Protein AF-A0A855N5S7-F1 (afdb_monomer_lite)

pLDDT: mean 77.65, std 21.46, range [23.2, 97.94]

Radius of gyration: 33.08 Å; chains: 1; bounding box: 113×59×104 Å

Structure (mmCIF, N/CA/C/O backbone):
data_AF-A0A855N5S7-F1
#
_entry.id   AF-A0A855N5S7-F1
#
loop_
_atom_site.group_PDB
_atom_site.id
_atom_site.type_symbol
_atom_site.label_atom_id
_atom_site.label_alt_id
_atom_site.label_comp_id
_atom_site.label_asym_id
_atom_site.label_entity_id
_atom_site.label_seq_id
_atom_site.pdbx_PDB_ins_code
_atom_site.Cartn_x
_atom_site.Cartn_y
_atom_site.Cartn_z
_atom_site.occupancy
_atom_site.B_iso_or_equiv
_atom_site.auth_seq_id
_atom_site.auth_comp_id
_atom_site.auth_asym_id
_atom_site.auth_atom_id
_atom_site.pdbx_PDB_model_num
ATOM 1 N N . MET A 1 1 ? 77.201 -14.408 -3.145 1.00 32.94 1 MET A N 1
ATOM 2 C CA . MET A 1 1 ? 78.222 -13.360 -2.961 1.00 32.94 1 MET A CA 1
ATOM 3 C C . MET A 1 1 ? 77.661 -12.102 -3.594 1.00 32.94 1 MET A C 1
ATOM 5 O O . MET A 1 1 ? 77.058 -12.194 -4.654 1.00 32.94 1 MET A O 1
ATOM 9 N N . ASP A 1 2 ? 77.734 -11.022 -2.831 1.00 33.88 2 ASP A N 1
ATOM 10 C CA . ASP A 1 2 ? 77.151 -9.696 -3.035 1.00 33.88 2 ASP A CA 1
ATOM 11 C C . ASP A 1 2 ? 77.887 -8.885 -4.127 1.00 33.88 2 ASP A C 1
ATOM 13 O O . ASP A 1 2 ? 78.928 -9.324 -4.616 1.00 33.88 2 ASP A O 1
ATOM 17 N N . ILE A 1 3 ? 77.392 -7.658 -4.350 1.00 23.20 3 ILE A N 1
ATOM 18 C CA . ILE A 1 3 ? 78.028 -6.459 -4.938 1.00 23.20 3 ILE A CA 1
ATOM 19 C C . ILE A 1 3 ? 77.593 -6.210 -6.395 1.00 23.20 3 ILE A C 1
ATOM 21 O O . ILE A 1 3 ? 78.054 -6.842 -7.334 1.00 23.20 3 ILE A O 1
ATOM 25 N N . LYS A 1 4 ? 76.549 -5.394 -6.601 1.00 27.53 4 LYS A N 1
ATOM 26 C CA . LYS A 1 4 ? 76.603 -3.923 -6.776 1.00 27.53 4 LYS A CA 1
ATOM 27 C C . LYS A 1 4 ? 77.417 -3.470 -7.991 1.00 27.53 4 LYS A C 1
ATOM 29 O O . LYS A 1 4 ? 78.634 -3.598 -8.008 1.00 27.53 4 LYS A O 1
ATOM 34 N N . SER A 1 5 ? 76.723 -2.694 -8.830 1.00 30.06 5 SER A N 1
ATOM 35 C CA . SER A 1 5 ? 77.251 -1.654 -9.728 1.00 30.06 5 SER A CA 1
ATOM 36 C C . SER A 1 5 ? 78.042 -2.187 -10.938 1.00 30.06 5 SER A C 1
ATOM 38 O O . SER A 1 5 ? 78.940 -2.994 -10.794 1.00 30.06 5 SER A O 1
ATOM 40 N N . PHE A 1 6 ? 77.743 -1.829 -12.182 1.00 26.83 6 PHE A N 1
ATOM 41 C CA . PHE A 1 6 ? 77.463 -0.492 -12.687 1.00 26.83 6 PHE A CA 1
ATOM 42 C C . PHE A 1 6 ? 76.575 -0.543 -13.939 1.00 26.83 6 PHE A C 1
ATOM 44 O O . PHE A 1 6 ? 76.569 -1.515 -14.688 1.00 26.83 6 PHE A O 1
ATOM 51 N N . GLN A 1 7 ? 75.856 0.556 -14.146 1.00 37.41 7 GLN A N 1
ATOM 52 C CA . GLN A 1 7 ? 75.089 0.917 -15.335 1.00 37.41 7 GLN A CA 1
ATOM 53 C C . GLN A 1 7 ? 75.865 0.681 -16.642 1.00 37.41 7 GLN A C 1
ATOM 55 O O . GLN A 1 7 ? 77.046 1.009 -16.712 1.00 37.41 7 GLN A O 1
ATOM 60 N N . THR A 1 8 ? 75.181 0.280 -17.719 1.00 32.44 8 THR A N 1
ATOM 61 C CA . THR A 1 8 ? 74.860 1.196 -18.837 1.00 32.44 8 THR A CA 1
ATOM 62 C C . THR A 1 8 ? 74.047 0.524 -19.953 1.00 32.44 8 THR A C 1
ATOM 64 O O . THR A 1 8 ? 74.288 -0.615 -20.329 1.00 32.44 8 THR A O 1
ATOM 67 N N . ASN A 1 9 ? 73.135 1.338 -20.493 1.00 29.05 9 ASN A N 1
ATOM 68 C CA . ASN A 1 9 ? 72.496 1.309 -21.811 1.00 29.05 9 ASN A CA 1
ATOM 69 C C . ASN A 1 9 ? 71.314 0.359 -22.056 1.00 29.05 9 ASN A C 1
ATOM 71 O O . ASN A 1 9 ? 71.452 -0.825 -22.343 1.00 29.05 9 ASN A O 1
ATOM 75 N N . LEU A 1 10 ? 70.131 0.990 -22.042 1.00 43.28 10 LEU A N 1
ATOM 76 C CA . LEU A 1 10 ? 69.011 0.635 -22.904 1.00 43.28 10 LEU A CA 1
ATOM 77 C C . LEU A 1 10 ? 69.513 0.412 -24.335 1.00 43.28 10 LEU A C 1
ATOM 79 O O . LEU A 1 10 ? 70.101 1.320 -24.922 1.00 43.28 10 LEU A O 1
ATOM 83 N N . ASP A 1 11 ? 69.153 -0.728 -24.913 1.00 31.52 11 ASP A N 1
ATOM 84 C CA . ASP A 1 11 ? 68.923 -0.817 -26.348 1.00 31.52 11 ASP A CA 1
ATOM 85 C C . ASP A 1 11 ? 67.510 -1.372 -26.571 1.00 31.52 11 ASP A C 1
ATOM 87 O O . ASP A 1 11 ? 67.229 -2.562 -26.429 1.00 31.52 11 ASP A O 1
ATOM 91 N N . LEU A 1 12 ? 66.589 -0.444 -26.831 1.00 39.22 12 LEU A N 1
ATOM 92 C CA . LEU A 1 12 ? 65.155 -0.650 -27.056 1.00 39.22 12 LEU A CA 1
ATOM 93 C C . LEU A 1 12 ? 64.850 -1.241 -28.448 1.00 39.22 12 LEU A C 1
ATOM 95 O O . LEU A 1 12 ? 63.751 -1.066 -28.964 1.00 39.22 12 LEU A O 1
ATOM 99 N N . THR A 1 13 ? 65.791 -1.941 -29.085 1.00 34.94 13 THR A N 1
ATOM 100 C CA . THR A 1 13 ? 65.665 -2.331 -30.501 1.00 34.94 13 THR A CA 1
ATOM 101 C C . THR A 1 13 ? 65.380 -3.810 -30.767 1.00 34.94 13 THR A C 1
ATOM 103 O O . THR A 1 13 ? 65.236 -4.174 -31.930 1.00 34.94 13 THR A O 1
ATOM 106 N N . ASN A 1 14 ? 65.212 -4.675 -29.755 1.00 37.22 14 ASN A N 1
ATOM 107 C CA . ASN A 1 14 ? 65.063 -6.125 -29.996 1.00 37.22 14 ASN A CA 1
ATOM 108 C C . ASN A 1 14 ? 63.940 -6.856 -29.235 1.00 37.22 14 ASN A C 1
ATOM 110 O O . ASN A 1 14 ? 64.080 -8.034 -28.910 1.00 37.22 14 ASN A O 1
ATOM 114 N N . PHE A 1 15 ? 62.778 -6.229 -29.033 1.00 29.80 15 PHE A N 1
ATOM 115 C CA . PHE A 1 15 ? 61.555 -6.983 -28.709 1.00 29.80 15 PHE A CA 1
ATOM 116 C C . PHE A 1 15 ? 60.746 -7.248 -29.990 1.00 29.80 15 PHE A C 1
ATOM 118 O O . PHE A 1 15 ? 59.988 -6.397 -30.451 1.00 29.80 15 PHE A O 1
ATOM 125 N N . LYS A 1 16 ? 60.956 -8.421 -30.608 1.00 37.00 16 LYS A N 1
ATOM 126 C CA . LYS A 1 16 ? 60.213 -8.862 -31.801 1.00 37.00 16 LYS A CA 1
ATOM 127 C C . LYS A 1 16 ? 58.861 -9.487 -31.440 1.00 37.00 16 LYS A C 1
ATOM 129 O O . LYS A 1 16 ? 58.722 -10.238 -30.479 1.00 37.00 16 LYS A O 1
ATOM 134 N N . PHE A 1 17 ? 57.883 -9.122 -32.261 1.00 36.22 17 PHE A N 1
ATOM 135 C CA . PHE A 1 17 ? 56.428 -9.174 -32.109 1.00 36.22 17 PHE A CA 1
ATOM 136 C C . PHE A 1 17 ? 55.794 -10.487 -32.637 1.00 36.22 17 PHE A C 1
ATOM 138 O O . PHE A 1 17 ? 54.733 -10.471 -33.255 1.00 36.22 17 PHE A O 1
ATOM 145 N N . ASP A 1 18 ? 56.403 -11.651 -32.408 1.00 43.62 18 ASP A N 1
ATOM 146 C CA . ASP A 1 18 ? 56.042 -12.878 -33.152 1.00 43.62 18 ASP A CA 1
ATOM 147 C C . ASP A 1 18 ? 54.822 -13.664 -32.616 1.00 43.62 18 ASP A C 1
ATOM 149 O O . ASP A 1 18 ? 54.664 -14.844 -32.912 1.00 43.62 18 ASP A O 1
ATOM 153 N N . LYS A 1 19 ? 53.896 -13.029 -31.880 1.00 37.56 19 LYS A N 1
ATOM 154 C CA . LYS A 1 19 ? 52.611 -13.658 -31.487 1.00 37.56 19 LYS A CA 1
ATOM 155 C C . LYS A 1 19 ? 51.357 -12.998 -32.078 1.00 37.56 19 LYS A C 1
ATOM 157 O O . LYS A 1 19 ? 50.247 -13.386 -31.732 1.00 37.56 19 LYS A O 1
ATOM 162 N N . TYR A 1 20 ? 51.531 -12.049 -33.002 1.00 38.00 20 TYR A N 1
ATOM 163 C CA . TYR A 1 20 ? 50.443 -11.425 -33.775 1.00 38.00 20 TYR A CA 1
ATOM 164 C C . TYR A 1 20 ? 50.352 -11.918 -35.231 1.00 38.00 20 TYR A C 1
ATOM 166 O O . TYR A 1 20 ? 49.408 -11.568 -35.936 1.00 38.00 20 TYR A O 1
ATOM 174 N N . ALA A 1 21 ? 51.279 -12.765 -35.689 1.00 38.16 21 ALA A N 1
ATOM 175 C CA . ALA A 1 21 ? 51.310 -13.235 -37.076 1.00 38.16 21 ALA A CA 1
ATOM 176 C C . ALA A 1 21 ? 50.172 -14.220 -37.428 1.00 38.16 21 ALA A C 1
ATOM 178 O O . ALA A 1 21 ? 49.693 -14.210 -38.562 1.00 38.16 21 ALA A O 1
ATOM 179 N N . ASP A 1 22 ? 49.676 -15.007 -36.467 1.00 39.81 22 ASP A N 1
ATOM 180 C CA . ASP A 1 22 ? 48.586 -15.967 -36.721 1.00 39.81 22 ASP A CA 1
ATOM 181 C C . ASP A 1 22 ? 47.193 -15.310 -36.720 1.00 39.81 22 ASP A C 1
ATOM 183 O O . ASP A 1 22 ? 46.324 -15.699 -37.500 1.00 39.81 22 ASP A O 1
ATOM 187 N N . ILE A 1 23 ? 47.001 -14.239 -35.941 1.00 40.28 23 ILE A N 1
ATOM 188 C CA . ILE A 1 23 ? 45.760 -13.439 -35.943 1.00 40.28 23 ILE A CA 1
ATOM 189 C C . ILE A 1 23 ? 45.674 -12.584 -37.217 1.00 40.28 23 ILE A C 1
ATOM 191 O O . ILE A 1 23 ? 44.597 -12.422 -37.789 1.00 40.28 23 ILE A O 1
ATOM 195 N N . VAL A 1 24 ? 46.810 -12.090 -37.719 1.00 38.59 24 VAL A N 1
ATOM 196 C CA . VAL A 1 24 ? 46.872 -11.371 -39.002 1.00 38.59 24 VAL A CA 1
ATOM 197 C C . VAL A 1 24 ? 46.604 -12.309 -40.182 1.00 38.59 24 VAL A C 1
ATOM 199 O O . VAL A 1 24 ? 45.903 -11.898 -41.098 1.00 38.59 24 VAL A O 1
ATOM 202 N N . LYS A 1 25 ? 47.038 -13.578 -40.144 1.00 41.59 25 LYS A N 1
ATOM 203 C CA . LYS A 1 25 ? 46.706 -14.567 -41.189 1.00 41.59 25 LYS A CA 1
ATOM 204 C C . LYS A 1 25 ? 45.230 -14.980 -41.204 1.00 41.59 25 LYS A C 1
ATOM 206 O O . LYS A 1 25 ? 44.658 -15.088 -42.285 1.00 41.59 25 LYS A O 1
ATOM 211 N N . GLN A 1 26 ? 44.590 -15.156 -40.043 1.00 40.34 26 GLN A N 1
ATOM 212 C CA . GLN A 1 26 ? 43.141 -15.412 -39.981 1.00 40.34 26 GLN A CA 1
ATOM 213 C C . GLN A 1 26 ? 42.321 -14.188 -40.419 1.00 40.34 26 GLN A C 1
ATOM 215 O O . GLN A 1 26 ? 41.349 -14.332 -41.161 1.00 40.34 26 GLN A O 1
ATOM 220 N N . ASN A 1 27 ? 42.753 -12.974 -40.062 1.00 39.06 27 ASN A N 1
ATOM 221 C CA . ASN A 1 27 ? 42.125 -11.741 -40.541 1.00 39.06 27 ASN A CA 1
ATOM 222 C C . ASN A 1 27 ? 42.410 -11.454 -42.026 1.00 39.06 27 ASN A C 1
ATOM 224 O O . ASN A 1 27 ? 41.558 -10.864 -42.687 1.00 39.06 27 ASN A O 1
ATOM 228 N N . GLU A 1 28 ? 43.544 -11.896 -42.581 1.00 38.78 28 GLU A N 1
ATOM 229 C CA . GLU A 1 28 ? 43.826 -11.851 -44.022 1.00 38.78 28 GLU A CA 1
ATOM 230 C C . GLU A 1 28 ? 42.978 -12.851 -44.813 1.00 38.78 28 GLU A C 1
ATOM 232 O O . GLU A 1 28 ? 42.551 -12.509 -45.910 1.00 38.78 28 GLU A O 1
ATOM 237 N N . GLU A 1 29 ? 42.684 -14.049 -44.297 1.00 41.19 29 GLU A N 1
ATOM 238 C CA . GLU A 1 29 ? 41.771 -14.986 -44.974 1.00 41.19 29 GLU A CA 1
ATOM 239 C C . GLU A 1 29 ? 40.305 -14.536 -44.896 1.00 41.19 29 GLU A C 1
ATOM 241 O O . GLU A 1 29 ? 39.572 -14.654 -45.881 1.00 41.19 29 GLU A O 1
ATOM 246 N N . ILE A 1 30 ? 39.882 -13.940 -43.774 1.00 41.53 30 ILE A N 1
ATOM 247 C CA . ILE A 1 30 ? 38.551 -13.328 -43.634 1.00 41.53 30 ILE A CA 1
ATOM 248 C C . ILE A 1 30 ? 38.442 -12.063 -44.503 1.00 41.53 30 ILE A C 1
ATOM 250 O O . ILE A 1 30 ? 37.420 -11.852 -45.157 1.00 41.53 30 ILE A O 1
ATOM 254 N N . SER A 1 31 ? 39.505 -11.257 -44.598 1.00 36.69 31 SER A N 1
ATOM 255 C CA . SER A 1 31 ? 39.548 -10.076 -45.475 1.00 36.69 31 SER A CA 1
ATOM 256 C C . SER A 1 31 ? 39.685 -10.434 -46.956 1.00 36.69 31 SER A C 1
ATOM 258 O O . SER A 1 31 ? 39.118 -9.731 -47.784 1.00 36.69 31 SER A O 1
ATOM 260 N N . LYS A 1 32 ? 40.354 -11.539 -47.317 1.00 38.09 32 LYS A N 1
ATOM 261 C CA . LYS A 1 32 ? 40.387 -12.062 -48.697 1.00 38.09 32 LYS A CA 1
ATOM 262 C C . LYS A 1 32 ? 39.048 -12.667 -49.111 1.00 38.09 32 LYS A C 1
ATOM 264 O O . LYS A 1 32 ? 38.610 -12.398 -50.219 1.00 38.09 32 LYS A O 1
ATOM 269 N N . LYS A 1 33 ? 38.331 -13.359 -48.214 1.00 41.31 33 LYS A N 1
ATOM 270 C CA . LYS A 1 33 ? 36.936 -13.768 -48.474 1.00 41.31 33 LYS A CA 1
ATOM 271 C C . LYS A 1 33 ? 35.992 -12.571 -48.612 1.00 41.31 33 LYS A C 1
ATOM 273 O O . LYS A 1 33 ? 35.115 -12.606 -49.464 1.00 41.31 33 LYS A O 1
ATOM 278 N N . ARG A 1 34 ? 36.197 -11.493 -47.844 1.00 37.41 34 ARG A N 1
ATOM 279 C CA . ARG A 1 34 ? 35.469 -10.225 -48.035 1.00 37.41 34 ARG A CA 1
ATOM 280 C C . ARG A 1 34 ? 35.844 -9.547 -49.362 1.00 37.41 34 ARG A C 1
ATOM 282 O O . ARG A 1 34 ? 34.958 -9.098 -50.071 1.00 37.41 34 ARG A O 1
ATOM 289 N N . ALA A 1 35 ? 37.113 -9.533 -49.762 1.00 35.06 35 ALA A N 1
ATOM 290 C CA . ALA A 1 35 ? 37.552 -8.918 -51.020 1.00 35.06 35 ALA A CA 1
ATOM 291 C C . ALA A 1 35 ? 37.184 -9.726 -52.287 1.00 35.06 35 ALA A C 1
ATOM 293 O O . ALA A 1 35 ? 36.984 -9.131 -53.342 1.00 35.06 35 ALA A O 1
ATOM 294 N N . ASP A 1 36 ? 37.042 -11.052 -52.200 1.00 38.06 36 ASP A N 1
ATOM 295 C CA . ASP A 1 36 ? 36.556 -11.882 -53.315 1.00 38.06 36 ASP A CA 1
ATOM 296 C C . ASP A 1 36 ? 35.029 -11.791 -53.500 1.00 38.06 36 ASP A C 1
ATOM 298 O O . ASP A 1 36 ? 34.538 -11.972 -54.617 1.00 38.06 36 ASP A O 1
ATOM 302 N N . ILE A 1 37 ? 34.284 -11.457 -52.437 1.00 40.50 37 ILE A N 1
ATOM 303 C CA . ILE A 1 37 ? 32.849 -11.120 -52.500 1.00 40.50 37 ILE A CA 1
ATOM 304 C C . ILE A 1 37 ? 32.655 -9.690 -53.035 1.00 40.50 37 ILE A C 1
ATOM 306 O O . ILE A 1 37 ? 31.757 -9.449 -53.840 1.00 40.50 37 ILE A O 1
ATOM 310 N N . TYR A 1 38 ? 33.542 -8.758 -52.674 1.00 38.56 38 TYR A N 1
ATOM 311 C CA . TYR A 1 38 ? 33.494 -7.358 -53.097 1.00 38.56 38 TYR A CA 1
ATOM 312 C C . TYR A 1 38 ? 34.602 -7.019 -54.096 1.00 38.56 38 TYR A C 1
ATOM 314 O O . TYR A 1 38 ? 35.597 -6.369 -53.765 1.00 38.56 38 TYR A O 1
ATOM 322 N N . LYS A 1 39 ? 34.409 -7.407 -55.362 1.00 34.88 39 LYS A N 1
ATOM 323 C CA . LYS A 1 39 ? 35.237 -6.872 -56.448 1.00 34.88 39 LYS A CA 1
ATOM 324 C C . LYS A 1 39 ? 34.969 -5.381 -56.618 1.00 34.88 39 LYS A C 1
ATOM 326 O O . LYS A 1 39 ? 33.850 -4.942 -56.865 1.00 34.88 39 LYS A O 1
ATOM 331 N N . THR A 1 40 ? 36.051 -4.621 -56.520 1.00 33.28 40 THR A N 1
ATOM 332 C CA . THR A 1 40 ? 36.177 -3.216 -56.885 1.00 33.28 40 THR A CA 1
ATOM 333 C C . THR A 1 40 ? 35.774 -2.991 -58.343 1.00 33.28 40 THR A C 1
ATOM 335 O O . THR A 1 40 ? 36.621 -3.043 -59.231 1.00 33.28 40 THR A O 1
ATOM 338 N N . ASP A 1 41 ? 34.500 -2.705 -58.590 1.00 29.66 41 ASP A N 1
ATOM 339 C CA . ASP A 1 41 ? 34.077 -1.965 -59.774 1.00 29.66 41 ASP A CA 1
ATOM 340 C C . ASP A 1 41 ? 32.877 -1.074 -59.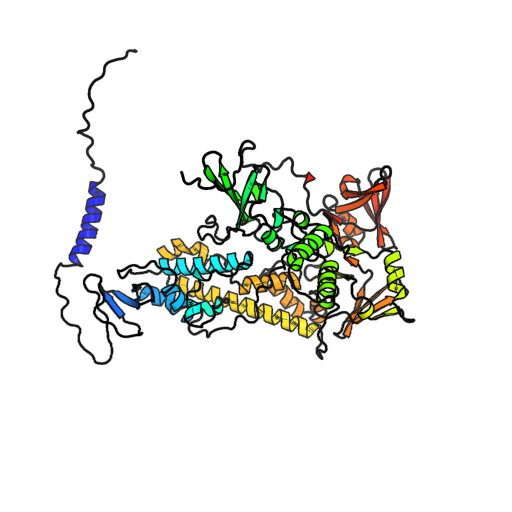432 1.00 29.66 41 ASP A C 1
ATOM 342 O O . ASP A 1 41 ? 31.778 -1.525 -59.110 1.00 29.66 41 ASP A O 1
ATOM 346 N N . ARG A 1 42 ? 33.125 0.238 -59.439 1.00 37.34 42 ARG A N 1
ATOM 347 C CA . ARG A 1 42 ? 32.119 1.281 -59.234 1.00 37.34 42 ARG A CA 1
ATOM 348 C C . ARG A 1 42 ? 31.352 1.458 -60.538 1.00 37.34 42 ARG A C 1
ATOM 350 O O . ARG A 1 42 ? 31.630 2.394 -61.273 1.00 37.34 42 ARG A O 1
ATOM 357 N N . ASN A 1 43 ? 30.389 0.582 -60.804 1.00 26.89 43 ASN A N 1
ATOM 358 C CA . ASN A 1 43 ? 29.391 0.762 -61.857 1.00 26.89 43 ASN A CA 1
ATOM 359 C C . ASN A 1 43 ? 28.109 -0.008 -61.502 1.00 26.89 43 ASN A C 1
ATOM 361 O O . ASN A 1 43 ? 27.900 -1.129 -61.947 1.00 26.89 43 ASN A O 1
ATOM 365 N N . PHE A 1 44 ? 27.213 0.620 -60.734 1.00 30.66 44 PHE A N 1
ATOM 366 C CA . PHE A 1 44 ? 25.814 0.190 -60.656 1.00 30.66 44 PHE A CA 1
ATOM 367 C C . PHE A 1 44 ? 25.175 0.423 -62.028 1.00 30.66 44 PHE A C 1
ATOM 369 O O . PHE A 1 44 ? 25.006 1.572 -62.435 1.00 30.66 44 PHE A O 1
ATOM 376 N N . HIS A 1 45 ? 24.881 -0.646 -62.765 1.00 29.80 45 HIS A N 1
ATOM 377 C CA . HIS A 1 45 ? 24.175 -0.574 -64.041 1.00 29.80 45 HIS A CA 1
ATOM 378 C C . HIS A 1 45 ? 22.899 -1.420 -63.977 1.00 29.80 45 HIS A C 1
ATOM 380 O O . HIS A 1 45 ? 22.959 -2.638 -63.864 1.00 29.80 45 HIS A O 1
ATOM 386 N N . ILE A 1 46 ? 21.779 -0.710 -64.151 1.00 29.56 46 ILE A N 1
ATOM 387 C CA . ILE A 1 46 ? 20.437 -1.167 -64.540 1.00 29.56 46 ILE A CA 1
ATOM 388 C C . ILE A 1 46 ? 19.542 -1.680 -63.398 1.00 29.56 46 ILE A C 1
ATOM 390 O O . ILE A 1 46 ? 19.550 -2.843 -63.011 1.00 29.56 46 ILE A O 1
ATOM 394 N N . ILE A 1 47 ? 18.685 -0.757 -62.954 1.00 30.33 47 ILE A N 1
ATOM 395 C CA . ILE A 1 47 ? 17.346 -1.002 -62.411 1.00 30.33 47 ILE A CA 1
ATOM 396 C C . ILE A 1 47 ? 16.476 -1.409 -63.609 1.00 30.33 47 ILE A C 1
ATOM 398 O O . ILE A 1 47 ? 16.384 -0.643 -64.569 1.00 30.33 47 ILE A O 1
ATOM 402 N N . SER A 1 48 ? 15.869 -2.599 -63.603 1.00 28.81 48 SER A N 1
ATOM 403 C CA . SER A 1 48 ? 14.801 -2.891 -64.564 1.00 28.81 48 SER A CA 1
ATOM 404 C C . SER A 1 48 ? 13.525 -2.215 -64.079 1.00 28.81 48 SER A C 1
ATOM 406 O O . SER A 1 48 ? 12.999 -2.576 -63.026 1.00 28.81 48 SER A O 1
ATOM 408 N N . GLU A 1 49 ? 13.040 -1.237 -64.838 1.00 31.28 49 GLU A N 1
ATOM 409 C CA . GLU A 1 49 ? 11.715 -0.657 -64.651 1.00 31.28 49 GLU A CA 1
ATOM 410 C C . GLU A 1 49 ? 10.658 -1.754 -64.819 1.00 31.28 49 GLU A C 1
ATOM 412 O O . GLU A 1 49 ? 10.532 -2.365 -65.880 1.00 31.28 49 GLU A O 1
ATOM 417 N N . ASN A 1 50 ? 9.887 -2.000 -63.766 1.00 28.58 50 ASN A N 1
ATOM 418 C CA . ASN A 1 50 ? 8.550 -2.551 -63.898 1.00 28.58 50 ASN A CA 1
ATOM 419 C C . ASN A 1 50 ? 7.622 -1.565 -63.186 1.00 28.58 50 ASN A C 1
ATOM 421 O O . ASN A 1 50 ? 7.923 -1.143 -62.069 1.00 28.58 50 ASN A O 1
ATOM 425 N N . GLU A 1 51 ? 6.553 -1.138 -63.855 1.00 32.50 51 GLU A N 1
ATOM 426 C CA . GLU A 1 51 ? 5.757 0.071 -63.561 1.00 32.50 51 GLU A CA 1
ATOM 427 C C . GLU A 1 51 ? 4.987 0.067 -62.216 1.00 32.50 51 GLU A C 1
ATOM 429 O O . GLU A 1 51 ? 4.035 0.827 -62.037 1.00 32.50 51 GLU A O 1
ATOM 434 N N . SER A 1 52 ? 5.370 -0.755 -61.236 1.00 32.19 52 SER A N 1
ATOM 435 C CA . SER A 1 52 ? 4.647 -0.894 -59.967 1.00 32.19 52 SER A CA 1
ATOM 436 C C . SER A 1 52 ? 5.493 -0.943 -58.691 1.00 32.19 52 SER A C 1
ATOM 438 O O . SER A 1 52 ? 4.904 -0.938 -57.612 1.00 32.19 52 SER A O 1
ATOM 440 N N . GLU A 1 53 ? 6.828 -0.928 -58.751 1.00 33.81 53 GLU A N 1
ATOM 441 C CA . GLU A 1 53 ? 7.673 -0.985 -57.544 1.00 33.81 53 GLU A CA 1
ATOM 442 C C . GLU A 1 53 ? 8.855 -0.009 -57.648 1.00 33.81 53 GLU A C 1
ATOM 444 O O . GLU A 1 53 ? 9.818 -0.238 -58.374 1.00 33.81 53 GLU A O 1
ATOM 449 N N . ASN A 1 54 ? 8.777 1.113 -56.931 1.00 31.77 54 ASN A N 1
ATOM 450 C CA . ASN A 1 54 ? 9.892 2.052 -56.806 1.00 31.77 54 ASN A CA 1
ATOM 451 C C . ASN A 1 54 ? 10.866 1.518 -55.740 1.00 31.77 54 ASN A C 1
ATOM 453 O O . ASN A 1 54 ? 10.425 1.217 -54.636 1.00 31.77 54 ASN A O 1
ATOM 457 N N . TYR A 1 55 ? 12.165 1.437 -56.044 1.00 33.00 55 TYR A N 1
ATOM 458 C CA . TYR A 1 55 ? 13.250 1.052 -55.124 1.00 33.00 55 TYR A CA 1
ATOM 459 C C . TYR A 1 55 ? 14.210 2.244 -54.931 1.00 33.00 55 TYR A C 1
ATOM 461 O O . TYR A 1 55 ? 14.500 2.953 -55.897 1.00 33.00 55 TYR A O 1
ATOM 469 N N . ILE A 1 56 ? 14.721 2.465 -53.711 1.00 37.06 56 ILE A N 1
ATOM 470 C CA . ILE A 1 56 ? 15.758 3.478 -53.414 1.00 37.06 56 ILE A CA 1
ATOM 471 C C . ILE A 1 56 ? 17.137 2.809 -53.500 1.00 37.06 56 ILE A C 1
ATOM 473 O O . ILE A 1 56 ? 17.353 1.749 -52.923 1.00 37.06 56 ILE A O 1
ATOM 477 N N . GLY A 1 57 ? 18.089 3.430 -54.200 1.00 37.59 57 GLY A N 1
ATOM 478 C CA . GLY A 1 57 ? 19.501 3.038 -54.177 1.00 37.59 57 GLY A CA 1
ATOM 479 C C . GLY A 1 57 ? 20.334 4.005 -53.332 1.00 37.59 57 GLY A C 1
ATOM 480 O O . GLY A 1 57 ? 20.160 5.221 -53.437 1.00 37.59 57 GLY A O 1
ATOM 481 N N . ILE A 1 58 ? 21.260 3.480 -52.523 1.00 36.97 58 ILE A N 1
ATOM 482 C CA . ILE A 1 58 ? 22.253 4.280 -51.788 1.00 36.97 58 ILE A CA 1
ATOM 483 C C . ILE A 1 58 ? 23.544 4.318 -52.608 1.00 36.97 58 ILE A C 1
ATOM 485 O O . ILE A 1 58 ? 24.117 3.278 -52.933 1.00 36.97 58 ILE A O 1
ATOM 489 N N . LYS A 1 59 ? 24.034 5.519 -52.930 1.00 35.81 59 LYS A N 1
ATOM 490 C CA . LYS A 1 59 ? 25.318 5.715 -53.619 1.00 35.81 59 LYS A CA 1
ATOM 491 C C . LYS A 1 59 ? 26.184 6.642 -52.783 1.00 35.81 59 LYS A C 1
ATOM 493 O O . LYS A 1 59 ? 25.790 7.765 -52.509 1.00 35.81 59 LYS A O 1
ATOM 498 N N . ASN A 1 60 ? 27.385 6.198 -52.412 1.00 35.56 60 ASN A N 1
ATOM 499 C CA . ASN A 1 60 ? 28.332 6.987 -51.608 1.00 35.56 60 ASN A CA 1
ATOM 500 C C . ASN A 1 60 ? 27.739 7.514 -50.283 1.00 35.56 60 ASN A C 1
ATOM 502 O O . ASN A 1 60 ? 28.025 8.642 -49.896 1.00 35.56 60 ASN A O 1
ATOM 506 N N . ASN A 1 61 ? 26.924 6.710 -49.595 1.00 38.03 61 ASN A N 1
ATOM 507 C CA . ASN A 1 61 ? 26.170 7.106 -48.398 1.00 38.03 61 ASN A CA 1
ATOM 508 C C . ASN A 1 61 ? 25.124 8.221 -48.597 1.00 38.03 61 ASN A C 1
ATOM 510 O O . ASN A 1 61 ? 24.587 8.696 -47.602 1.00 38.03 61 ASN A O 1
ATOM 514 N N . GLU A 1 62 ? 24.769 8.588 -49.832 1.00 33.06 62 GLU A N 1
ATOM 515 C CA . GLU A 1 62 ? 23.663 9.512 -50.107 1.00 33.06 62 GLU A CA 1
ATOM 516 C C . GLU A 1 62 ? 22.487 8.790 -50.805 1.00 33.06 62 GLU A C 1
ATOM 518 O O . GLU A 1 62 ? 22.717 7.998 -51.733 1.00 33.06 62 GLU A O 1
ATOM 523 N N . PRO A 1 63 ? 21.224 9.020 -50.381 1.00 39.22 63 PRO A N 1
ATOM 524 C CA . PRO A 1 63 ? 20.046 8.450 -51.035 1.00 39.22 63 PRO A CA 1
ATOM 525 C C . PRO A 1 63 ? 19.805 9.088 -52.406 1.00 39.22 63 PRO A C 1
ATOM 527 O O . PRO A 1 63 ? 19.750 10.314 -52.531 1.00 39.22 63 PRO A O 1
ATOM 530 N N . ILE A 1 64 ? 19.586 8.276 -53.442 1.00 39.62 64 ILE A N 1
ATOM 531 C CA . ILE A 1 64 ? 19.202 8.793 -54.759 1.00 39.62 64 ILE A CA 1
ATOM 532 C C . ILE A 1 64 ? 17.673 8.748 -54.897 1.00 39.62 64 ILE A C 1
ATOM 534 O O . ILE A 1 64 ? 17.081 7.725 -55.224 1.00 39.62 64 ILE A O 1
ATOM 538 N N . THR A 1 65 ? 17.080 9.928 -54.705 1.00 34.03 65 THR A N 1
ATOM 539 C CA . THR A 1 65 ? 15.694 10.374 -54.966 1.00 34.03 65 THR A CA 1
ATOM 540 C C . THR A 1 65 ? 14.564 9.936 -54.030 1.00 34.03 65 THR A C 1
ATOM 542 O O . THR A 1 65 ? 14.390 8.775 -53.681 1.00 34.03 65 THR A O 1
ATOM 545 N N . SER A 1 66 ? 13.764 10.948 -53.672 1.00 40.03 66 SER A N 1
ATOM 546 C CA . SER A 1 66 ? 12.699 10.954 -52.677 1.00 40.03 66 SER A CA 1
ATOM 547 C C . SER A 1 66 ? 11.309 11.037 -53.313 1.00 40.03 66 SER A C 1
ATOM 549 O O . SER A 1 66 ? 11.067 11.821 -54.235 1.00 40.03 66 SER A O 1
ATOM 551 N N . LYS A 1 67 ? 10.359 10.283 -52.747 1.00 31.20 67 LYS A N 1
ATOM 552 C CA . LYS A 1 67 ? 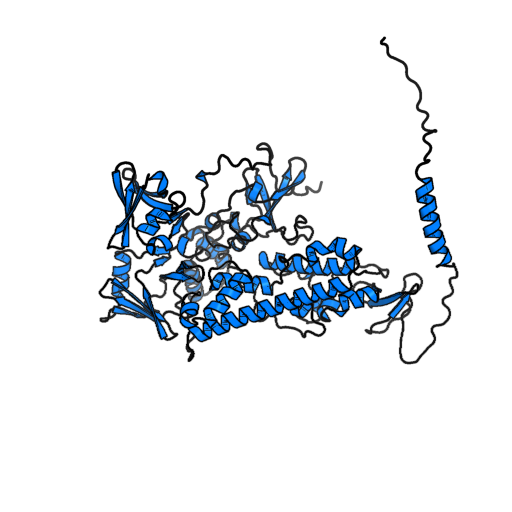8.952 10.690 -52.609 1.00 31.20 67 LYS A CA 1
ATOM 553 C C . LYS A 1 67 ? 8.255 9.836 -51.543 1.00 31.20 67 LYS A C 1
ATOM 555 O O . LYS A 1 67 ? 8.235 8.616 -51.634 1.00 31.20 67 LYS A O 1
ATOM 560 N N . LYS A 1 68 ? 7.703 10.549 -50.554 1.00 35.50 68 LYS A N 1
ATOM 561 C CA . LYS A 1 68 ? 6.750 10.176 -49.490 1.00 35.50 68 LYS A CA 1
ATOM 562 C C . LYS A 1 68 ? 6.411 8.689 -49.311 1.00 35.50 68 LYS A C 1
ATOM 564 O O . LYS A 1 68 ? 5.777 8.104 -50.181 1.00 35.50 68 LYS A O 1
ATOM 569 N N . TYR A 1 69 ? 6.682 8.213 -48.089 1.00 38.38 69 TYR A N 1
ATOM 570 C CA . TYR A 1 69 ? 6.014 7.118 -47.372 1.00 38.38 69 TYR A CA 1
ATOM 571 C C . TYR A 1 69 ? 5.543 5.957 -48.251 1.00 38.38 69 TYR A C 1
ATOM 573 O O . TYR A 1 69 ? 4.399 5.921 -48.704 1.00 38.38 69 TYR A O 1
ATOM 581 N N . LYS A 1 70 ? 6.428 4.981 -48.425 1.00 36.56 70 LYS A N 1
ATOM 582 C CA . LYS A 1 70 ? 6.091 3.583 -48.689 1.00 36.56 70 LYS A CA 1
ATOM 583 C C . LYS A 1 70 ? 7.329 2.751 -48.396 1.00 36.56 70 LYS A C 1
ATOM 585 O O . LYS A 1 70 ? 8.426 3.229 -48.646 1.00 36.56 70 LYS A O 1
ATOM 590 N N . ASP A 1 71 ? 7.144 1.564 -47.836 1.00 41.91 71 ASP A N 1
ATOM 591 C CA . ASP A 1 71 ? 8.211 0.612 -47.536 1.00 41.91 71 ASP A CA 1
ATOM 592 C C . ASP A 1 71 ? 9.086 0.390 -48.779 1.00 41.91 71 ASP A C 1
ATOM 594 O O . ASP A 1 71 ? 8.682 -0.283 -49.729 1.00 41.91 71 ASP A O 1
ATOM 598 N N . TYR A 1 72 ? 10.266 1.009 -48.807 1.00 42.47 72 TYR A N 1
ATOM 599 C CA . TYR A 1 72 ? 11.234 0.818 -49.877 1.00 42.47 72 TYR A CA 1
ATOM 600 C C . TYR A 1 72 ? 12.158 -0.324 -49.461 1.00 42.47 72 TYR A C 1
ATOM 602 O O . TYR A 1 72 ? 12.903 -0.208 -48.484 1.00 42.47 72 TYR A O 1
ATOM 610 N N . ILE A 1 73 ? 12.122 -1.429 -50.204 1.00 41.22 73 ILE A N 1
ATOM 611 C CA . ILE A 1 73 ? 13.185 -2.431 -50.133 1.00 41.22 73 ILE A CA 1
ATOM 612 C C . ILE A 1 73 ? 14.416 -1.789 -50.786 1.00 41.22 73 ILE A C 1
ATOM 614 O O . ILE A 1 73 ? 14.339 -1.276 -51.900 1.00 41.22 73 ILE A O 1
ATOM 618 N N . ILE A 1 74 ? 15.547 -1.769 -50.094 1.00 44.97 74 ILE A N 1
ATOM 619 C CA . ILE A 1 74 ? 16.849 -1.412 -50.653 1.00 44.97 74 ILE A CA 1
ATOM 620 C C . ILE A 1 74 ? 17.650 -2.707 -50.733 1.00 44.97 74 ILE A C 1
ATOM 622 O O . ILE A 1 74 ? 17.836 -3.397 -49.734 1.00 44.97 74 ILE A O 1
ATOM 626 N N . TYR A 1 75 ? 18.116 -3.055 -51.929 1.00 37.12 75 TYR A N 1
ATOM 627 C CA . TYR A 1 75 ? 19.033 -4.176 -52.108 1.00 37.12 75 TYR A CA 1
ATOM 628 C C . TYR A 1 75 ? 20.465 -3.684 -51.897 1.00 37.12 75 TYR A C 1
ATOM 630 O O . TYR A 1 75 ? 20.954 -2.849 -52.658 1.00 37.12 75 TYR A O 1
ATOM 638 N N . SER A 1 76 ? 21.136 -4.217 -50.877 1.00 40.38 76 SER A N 1
ATOM 639 C CA . SER A 1 76 ? 22.571 -4.033 -50.660 1.00 40.38 76 SER A CA 1
ATOM 640 C C . SER A 1 76 ? 23.178 -5.397 -50.352 1.00 40.38 76 SER A C 1
ATOM 642 O O . SER A 1 76 ? 22.669 -6.116 -49.503 1.00 40.38 76 SER A O 1
ATOM 644 N N . ASP A 1 77 ? 24.248 -5.767 -51.053 1.00 42.34 77 ASP A N 1
ATOM 645 C CA . ASP A 1 77 ? 25.108 -6.908 -50.707 1.00 42.34 77 ASP A CA 1
ATOM 646 C C . ASP A 1 77 ? 24.411 -8.272 -50.518 1.00 42.34 77 ASP A C 1
ATOM 648 O O . ASP A 1 77 ? 24.768 -9.048 -49.639 1.00 42.34 77 ASP A O 1
ATOM 652 N N . ASN A 1 78 ? 23.442 -8.595 -51.383 1.00 46.78 78 ASN A N 1
ATOM 653 C CA . ASN A 1 78 ? 22.611 -9.812 -51.322 1.00 46.78 78 ASN A CA 1
ATOM 654 C C . ASN A 1 78 ? 21.666 -9.913 -50.108 1.00 46.78 78 ASN A C 1
ATOM 656 O O . ASN A 1 78 ? 21.058 -10.966 -49.911 1.00 46.78 78 ASN A O 1
ATOM 660 N N . GLU A 1 79 ? 21.469 -8.835 -49.349 1.00 48.56 79 GLU A N 1
ATOM 661 C CA . GLU A 1 79 ? 20.489 -8.770 -48.266 1.00 48.56 79 GLU A CA 1
ATOM 662 C C . GLU A 1 79 ? 19.339 -7.814 -48.612 1.00 48.56 79 GLU A C 1
ATOM 664 O O . GLU A 1 79 ? 19.520 -6.740 -49.194 1.00 48.56 79 GLU A O 1
ATOM 669 N N . ASN A 1 80 ? 18.120 -8.230 -48.261 1.00 55.41 80 ASN A N 1
ATOM 670 C CA . ASN A 1 80 ? 16.938 -7.382 -48.360 1.00 55.41 80 ASN A CA 1
ATOM 671 C C . ASN A 1 80 ? 16.949 -6.417 -47.174 1.00 55.41 80 ASN A C 1
ATOM 673 O O . ASN A 1 80 ? 16.680 -6.841 -46.047 1.00 55.41 80 ASN A O 1
ATOM 677 N N . LEU A 1 81 ? 17.243 -5.141 -47.417 1.00 57.84 81 LEU A N 1
ATOM 678 C CA . LEU A 1 81 ? 17.137 -4.100 -46.403 1.00 57.84 81 LEU A CA 1
ATOM 679 C C . LEU A 1 81 ? 15.810 -3.358 -46.560 1.00 57.84 81 LEU A C 1
ATOM 681 O O . LEU A 1 81 ? 15.350 -3.109 -47.670 1.00 57.84 81 LEU A O 1
ATOM 685 N N . LEU A 1 82 ? 15.192 -2.988 -45.448 1.00 61.50 82 LEU A N 1
ATOM 686 C CA . LEU A 1 82 ? 14.027 -2.112 -45.409 1.00 61.50 82 LEU A CA 1
ATOM 687 C C . LEU A 1 82 ? 14.499 -0.737 -44.947 1.00 61.50 82 LEU A C 1
ATOM 689 O O . LEU A 1 82 ? 15.086 -0.608 -43.870 1.00 61.50 82 LEU A O 1
ATOM 693 N N . TYR A 1 83 ? 14.286 0.275 -45.782 1.00 58.88 83 TYR A N 1
ATOM 694 C CA . TYR A 1 83 ? 14.716 1.638 -45.499 1.00 58.88 83 TYR A CA 1
ATOM 695 C C . TYR A 1 83 ? 13.613 2.457 -44.852 1.00 58.88 83 TYR A C 1
ATOM 697 O O . TYR A 1 83 ? 12.466 2.442 -45.303 1.00 58.88 83 TYR A O 1
ATOM 705 N N . TYR A 1 84 ? 14.003 3.228 -43.843 1.00 57.59 84 TYR A N 1
ATOM 706 C CA . TYR A 1 84 ? 13.111 4.118 -43.126 1.00 57.59 84 TYR A CA 1
ATOM 707 C C . TYR A 1 84 ? 13.721 5.519 -43.042 1.00 57.59 84 TYR A C 1
ATOM 709 O O . TYR A 1 84 ? 14.876 5.712 -42.653 1.00 57.59 84 TYR A O 1
ATOM 717 N N . GLU A 1 85 ? 12.906 6.504 -43.411 1.00 51.44 85 GLU A N 1
ATOM 718 C CA . GLU A 1 85 ? 13.207 7.927 -43.286 1.00 51.44 85 GLU A CA 1
ATOM 719 C C . GLU A 1 85 ? 12.392 8.483 -42.113 1.00 51.44 85 GLU A C 1
ATOM 721 O O . GLU A 1 85 ? 11.165 8.601 -42.194 1.00 51.44 85 GLU A O 1
ATOM 726 N N . GLY A 1 86 ? 13.071 8.766 -41.001 1.00 49.25 86 GLY A N 1
ATOM 727 C CA . GLY A 1 86 ? 12.478 9.422 -39.838 1.00 49.25 86 GLY A CA 1
ATOM 728 C C . GLY A 1 86 ? 12.626 10.942 -39.901 1.00 49.25 86 GLY A C 1
ATOM 729 O O . GLY A 1 86 ? 13.338 11.483 -40.742 1.00 49.25 86 GLY A O 1
ATOM 730 N N . THR A 1 87 ? 11.998 11.655 -38.964 1.00 47.41 87 THR A N 1
ATOM 731 C CA . THR A 1 87 ? 12.076 13.129 -38.891 1.00 47.41 87 THR A CA 1
ATOM 732 C C . THR A 1 87 ? 13.510 13.642 -38.670 1.00 47.41 87 THR A C 1
ATOM 734 O O . THR A 1 87 ? 13.819 14.750 -39.096 1.00 47.41 87 THR A O 1
ATOM 737 N N . ASN A 1 88 ? 14.380 12.846 -38.026 1.00 48.19 88 ASN A N 1
ATOM 738 C CA . ASN A 1 88 ? 15.728 13.256 -37.596 1.00 48.19 88 ASN A CA 1
ATOM 739 C C . ASN A 1 88 ? 16.859 12.249 -37.925 1.00 48.19 88 ASN A C 1
ATOM 741 O O . ASN A 1 88 ? 18.001 12.503 -37.546 1.00 48.19 88 ASN A O 1
ATOM 745 N N . ALA A 1 89 ? 16.578 11.117 -38.588 1.00 52.03 89 ALA A N 1
ATOM 746 C CA . ALA A 1 89 ? 17.580 10.085 -38.886 1.00 52.03 89 ALA A CA 1
ATOM 747 C C . ALA A 1 89 ? 17.217 9.250 -40.127 1.00 52.03 89 ALA A C 1
ATOM 749 O O . ALA A 1 89 ? 16.037 9.047 -40.429 1.00 52.03 89 ALA A O 1
ATOM 750 N N . TYR A 1 90 ? 18.246 8.720 -40.798 1.00 56.75 90 TYR A N 1
ATOM 751 C CA . TYR A 1 90 ? 18.126 7.747 -41.884 1.00 56.75 90 TYR A CA 1
ATOM 752 C C . TYR A 1 90 ? 18.703 6.404 -41.425 1.00 56.75 90 TYR A C 1
ATOM 754 O O . TYR A 1 90 ? 19.865 6.338 -41.023 1.00 56.75 90 TYR A O 1
ATOM 762 N N . TYR A 1 91 ? 17.940 5.317 -41.503 1.00 60.91 91 TYR A N 1
ATOM 763 C CA . TYR A 1 91 ? 18.448 3.987 -41.151 1.00 60.91 91 TYR A CA 1
ATOM 764 C C . TYR A 1 91 ? 17.823 2.898 -42.022 1.00 60.91 91 TYR A C 1
ATOM 766 O O . TYR A 1 91 ? 16.800 3.084 -42.685 1.00 60.91 91 TYR A O 1
ATOM 774 N N . ALA A 1 92 ? 18.493 1.751 -42.039 1.00 64.25 92 ALA A N 1
ATOM 775 C CA . ALA A 1 92 ? 18.030 0.545 -42.703 1.00 64.25 92 ALA A CA 1
ATOM 776 C C . ALA A 1 92 ? 17.975 -0.600 -41.689 1.00 64.25 92 ALA A C 1
ATOM 778 O O . ALA A 1 92 ? 18.780 -0.654 -40.761 1.00 64.25 92 ALA A O 1
ATOM 779 N N . ILE A 1 93 ? 17.039 -1.521 -41.866 1.00 69.19 93 ILE A N 1
ATOM 780 C CA . ILE A 1 93 ? 16.968 -2.762 -41.085 1.00 69.19 93 ILE A CA 1
ATOM 781 C C . ILE A 1 93 ? 17.030 -3.944 -42.041 1.00 69.19 93 ILE A C 1
ATOM 783 O O . ILE A 1 93 ? 16.618 -3.828 -43.195 1.00 69.19 93 ILE A O 1
ATOM 787 N N . THR A 1 94 ? 17.506 -5.091 -41.576 1.00 71.94 94 THR A N 1
ATOM 788 C CA . THR A 1 94 ? 17.433 -6.316 -42.376 1.00 71.94 94 THR A CA 1
ATOM 789 C C . THR A 1 94 ? 15.999 -6.848 -42.404 1.00 71.94 94 THR A C 1
ATOM 791 O O . THR A 1 94 ? 15.210 -6.638 -41.478 1.00 71.94 94 THR A O 1
ATOM 794 N N . LYS A 1 95 ? 15.647 -7.564 -43.474 1.00 70.88 95 LYS A N 1
ATOM 795 C CA . LYS A 1 95 ? 14.372 -8.285 -43.567 1.00 70.88 95 LYS A CA 1
ATOM 796 C C . LYS A 1 95 ? 14.212 -9.305 -42.439 1.00 70.88 95 LYS A C 1
ATOM 798 O O . LYS A 1 95 ? 13.099 -9.489 -41.960 1.00 70.88 95 LYS A O 1
ATOM 803 N N . ASP A 1 96 ? 15.306 -9.914 -41.993 1.00 76.12 96 ASP A N 1
ATOM 804 C CA . ASP A 1 96 ? 15.291 -10.858 -40.876 1.00 76.12 96 ASP A CA 1
ATOM 805 C C . ASP A 1 96 ? 14.943 -10.152 -39.561 1.00 76.12 96 ASP A C 1
ATOM 807 O O . ASP A 1 96 ? 14.059 -10.620 -38.856 1.00 76.12 96 ASP A O 1
ATOM 811 N N . THR A 1 97 ? 15.499 -8.965 -39.284 1.00 80.06 97 THR A N 1
ATOM 812 C CA . THR A 1 97 ? 15.100 -8.142 -38.126 1.00 80.06 97 THR A CA 1
ATOM 813 C C . THR A 1 97 ? 13.606 -7.794 -38.156 1.00 80.06 97 THR A C 1
ATOM 815 O O . THR A 1 97 ? 12.927 -7.831 -37.126 1.00 80.06 97 THR A O 1
ATOM 818 N N . ASP A 1 98 ? 13.055 -7.474 -39.330 1.00 77.25 98 ASP A N 1
ATOM 819 C CA . ASP A 1 98 ? 11.620 -7.199 -39.458 1.00 77.25 98 ASP A CA 1
ATOM 820 C C . ASP A 1 98 ? 10.769 -8.458 -39.243 1.00 77.25 98 ASP A C 1
ATOM 822 O O . ASP A 1 98 ? 9.832 -8.447 -38.446 1.00 77.25 98 ASP A O 1
ATOM 826 N N . ILE A 1 99 ? 11.114 -9.574 -39.885 1.00 78.31 99 ILE A N 1
ATOM 827 C CA . ILE A 1 99 ? 10.383 -10.844 -39.757 1.00 78.31 99 ILE A CA 1
ATOM 828 C C . ILE A 1 99 ? 10.457 -11.392 -38.326 1.00 78.31 99 ILE A C 1
ATOM 830 O O . ILE A 1 99 ? 9.445 -11.826 -37.771 1.00 78.31 99 ILE A O 1
ATOM 834 N N . ASN A 1 100 ? 11.637 -11.365 -37.711 1.00 83.12 100 ASN A N 1
ATOM 835 C CA . ASN A 1 100 ? 11.875 -11.966 -36.404 1.00 83.12 100 ASN A CA 1
ATOM 836 C C . ASN A 1 100 ? 11.279 -11.137 -35.264 1.00 83.12 100 ASN A C 1
ATOM 838 O O . ASN A 1 100 ? 10.821 -11.721 -34.277 1.00 83.12 100 ASN A O 1
ATOM 842 N N . LEU A 1 101 ? 11.261 -9.804 -35.391 1.00 84.38 101 LEU A N 1
ATOM 843 C CA . LEU A 1 101 ? 10.927 -8.898 -34.291 1.00 84.38 101 LEU A CA 1
ATOM 844 C C . LEU A 1 101 ? 9.871 -7.849 -34.660 1.00 84.38 101 LEU A C 1
ATOM 846 O O . LEU A 1 101 ? 8.772 -7.860 -34.104 1.00 84.38 101 LEU A O 1
ATOM 850 N N . LEU A 1 102 ? 10.177 -6.933 -35.581 1.00 79.25 102 LEU A N 1
ATOM 851 C CA . LEU A 1 102 ? 9.376 -5.709 -35.752 1.00 79.25 102 LEU A CA 1
ATOM 852 C C . LEU A 1 102 ? 8.008 -5.937 -36.415 1.00 79.25 102 LEU A C 1
ATOM 854 O O . LEU A 1 102 ? 7.080 -5.164 -36.196 1.00 79.25 102 LEU A O 1
ATOM 858 N N . SER A 1 103 ? 7.833 -7.002 -37.190 1.00 77.12 103 SER A N 1
ATOM 859 C CA . SER A 1 103 ? 6.533 -7.388 -37.757 1.00 77.12 103 SER A CA 1
ATOM 860 C C . SER A 1 103 ? 5.560 -7.947 -36.711 1.00 77.12 103 SER A C 1
ATOM 862 O O . SER A 1 103 ? 4.357 -8.024 -36.969 1.00 77.12 103 SER A O 1
ATOM 864 N N . LYS A 1 104 ? 6.063 -8.323 -35.526 1.00 80.44 104 LYS A N 1
ATOM 865 C CA . LYS A 1 104 ? 5.277 -8.903 -34.427 1.00 80.44 104 LYS A CA 1
ATOM 866 C C . LYS A 1 104 ? 4.705 -7.848 -33.473 1.00 80.44 104 LYS A C 1
ATOM 868 O O . LYS A 1 104 ? 3.918 -8.201 -32.603 1.00 80.44 104 LYS A O 1
ATOM 873 N N . ILE A 1 105 ? 5.078 -6.577 -33.619 1.00 76.50 105 ILE A N 1
ATOM 874 C CA . ILE A 1 105 ? 4.626 -5.485 -32.744 1.00 76.50 105 ILE A CA 1
ATOM 875 C C . ILE A 1 105 ? 3.595 -4.587 -33.438 1.00 76.50 105 ILE A C 1
ATOM 877 O O . ILE A 1 105 ? 3.402 -4.643 -34.656 1.00 76.50 105 ILE A O 1
ATOM 881 N N . SER A 1 106 ? 2.895 -3.767 -32.654 1.00 71.25 106 SER A N 1
ATOM 882 C CA . SER A 1 106 ? 1.897 -2.826 -33.161 1.00 71.25 106 SER A CA 1
ATOM 883 C C . SER A 1 106 ? 2.537 -1.836 -34.142 1.00 71.25 106 SER A C 1
ATOM 885 O O . SER A 1 106 ? 3.711 -1.484 -34.021 1.00 71.25 106 SER A O 1
ATOM 887 N N . LEU A 1 107 ? 1.764 -1.336 -35.111 1.00 66.44 107 LEU A N 1
ATOM 888 C CA . LEU A 1 107 ? 2.276 -0.356 -36.073 1.00 66.44 107 LEU A CA 1
ATOM 889 C C . LEU A 1 107 ? 2.768 0.922 -35.374 1.00 66.44 107 LEU A C 1
ATOM 891 O O . LEU A 1 107 ? 3.783 1.490 -35.775 1.00 66.44 107 LEU A O 1
ATOM 895 N N . ALA A 1 108 ? 2.066 1.362 -34.328 1.00 64.06 108 ALA A N 1
ATOM 896 C CA . ALA A 1 108 ? 2.439 2.545 -33.560 1.00 64.06 108 ALA A CA 1
ATOM 897 C C . ALA A 1 108 ? 3.774 2.337 -32.831 1.00 64.06 108 ALA A C 1
ATOM 899 O O . ALA A 1 108 ? 4.660 3.185 -32.915 1.00 64.06 108 ALA A O 1
ATOM 900 N N . ASP A 1 109 ? 3.958 1.185 -32.186 1.00 70.69 109 ASP A N 1
ATOM 901 C CA . ASP A 1 109 ? 5.185 0.874 -31.448 1.00 70.69 109 ASP A CA 1
ATOM 902 C C . ASP A 1 109 ? 6.358 0.561 -32.381 1.00 70.69 109 ASP A C 1
ATOM 904 O O . ASP A 1 109 ? 7.482 0.989 -32.119 1.00 70.69 109 ASP A O 1
ATOM 908 N N . LYS A 1 110 ? 6.101 -0.082 -33.528 1.00 73.62 110 LYS A N 1
ATOM 909 C CA . LYS A 1 110 ? 7.082 -0.219 -34.612 1.00 73.62 110 LYS A CA 1
ATOM 910 C C . LYS A 1 110 ? 7.586 1.157 -35.020 1.00 73.62 110 LYS A C 1
ATOM 912 O O . LYS A 1 110 ? 8.778 1.425 -34.928 1.00 73.62 110 LYS A O 1
ATOM 917 N N . MET A 1 111 ? 6.679 2.059 -35.387 1.00 67.25 111 MET A N 1
ATOM 918 C CA . MET A 1 111 ? 7.031 3.427 -35.767 1.00 67.25 111 MET A CA 1
ATOM 919 C C . MET A 1 111 ? 7.718 4.196 -34.629 1.00 67.25 111 MET A C 1
ATOM 921 O O . MET A 1 111 ? 8.594 5.015 -34.896 1.00 67.25 111 MET A O 1
ATOM 925 N N . PHE A 1 112 ? 7.372 3.931 -33.369 1.00 70.69 112 PHE A N 1
ATOM 926 C CA . PHE A 1 112 ? 8.048 4.514 -32.216 1.00 70.69 112 PHE A CA 1
ATOM 927 C C . PHE A 1 112 ? 9.510 4.072 -32.112 1.00 70.69 112 PHE A C 1
ATOM 929 O O . PHE A 1 112 ? 10.391 4.926 -32.096 1.00 70.69 112 PHE A O 1
ATOM 936 N N . LEU A 1 113 ? 9.785 2.766 -32.072 1.00 72.06 113 LEU A N 1
ATOM 937 C CA . LEU A 1 113 ? 11.146 2.224 -31.935 1.00 72.06 113 LEU A CA 1
ATOM 938 C C . LEU A 1 113 ? 12.054 2.661 -33.084 1.00 72.06 113 LEU A C 1
ATOM 940 O O . LEU A 1 113 ? 13.230 2.962 -32.877 1.00 72.06 113 LEU A O 1
ATOM 944 N N . LEU A 1 114 ? 11.460 2.736 -34.271 1.00 67.50 114 LEU A N 1
ATOM 945 C CA . LEU A 1 114 ? 12.063 3.230 -35.496 1.00 67.50 114 LEU A CA 1
ATOM 946 C C . LEU A 1 114 ? 12.414 4.735 -35.408 1.00 67.50 114 LEU A C 1
ATOM 948 O O . LEU A 1 114 ? 13.417 5.160 -35.962 1.00 67.50 114 LEU A O 1
ATOM 952 N N . ASN A 1 115 ? 11.662 5.564 -34.674 1.00 61.62 115 ASN A N 1
ATOM 953 C CA . ASN A 1 115 ? 11.898 7.019 -34.603 1.00 61.62 115 ASN A CA 1
ATOM 954 C C . ASN A 1 115 ? 12.463 7.536 -33.262 1.00 61.62 115 ASN A C 1
ATOM 956 O O . ASN A 1 115 ? 12.727 8.733 -33.129 1.00 61.62 115 ASN A O 1
ATOM 960 N N . LYS A 1 116 ? 12.628 6.680 -32.247 1.00 61.91 116 LYS A N 1
ATOM 961 C CA . LYS A 1 116 ? 13.026 7.074 -30.883 1.00 61.91 116 LYS A CA 1
ATOM 962 C C . LYS A 1 116 ? 14.516 7.427 -30.796 1.00 61.91 116 LYS A C 1
ATOM 964 O O . LYS A 1 116 ? 15.346 6.525 -30.863 1.00 61.91 116 LYS A O 1
ATOM 969 N N . ASN A 1 117 ? 14.820 8.701 -30.526 1.00 54.31 117 ASN A N 1
ATOM 970 C CA . ASN A 1 117 ? 16.087 9.227 -29.979 1.00 54.31 117 ASN A CA 1
ATOM 971 C C . ASN A 1 117 ? 17.394 8.710 -30.598 1.00 54.31 117 ASN A C 1
ATOM 973 O O . ASN A 1 117 ? 18.386 8.550 -29.888 1.00 54.31 117 ASN A O 1
ATOM 977 N N . ASP A 1 118 ? 17.431 8.498 -31.909 1.00 57.03 118 ASP A N 1
ATOM 978 C CA . ASP A 1 118 ? 18.717 8.352 -32.580 1.00 57.03 118 ASP A CA 1
ATOM 979 C C . ASP A 1 118 ? 19.312 9.725 -32.874 1.00 57.03 118 ASP A C 1
ATOM 981 O O . ASP A 1 118 ? 18.619 10.657 -33.291 1.00 57.03 118 ASP A O 1
ATOM 985 N N . THR A 1 119 ? 20.607 9.857 -32.596 1.00 51.41 119 THR A N 1
ATOM 986 C CA . THR A 1 119 ? 21.393 11.032 -32.963 1.00 51.41 119 THR A CA 1
ATOM 987 C C . THR A 1 119 ? 21.319 11.264 -34.469 1.00 51.41 119 THR A C 1
ATOM 989 O O . THR A 1 119 ? 21.199 10.321 -35.248 1.00 51.41 119 THR A O 1
ATOM 992 N N . THR A 1 120 ? 21.394 12.534 -34.870 1.00 49.28 120 THR A N 1
ATOM 993 C CA . THR A 1 120 ? 21.384 12.987 -36.265 1.00 49.28 120 THR A CA 1
ATOM 994 C C . THR A 1 120 ? 22.612 12.463 -37.010 1.00 49.28 120 THR A C 1
ATOM 996 O O . THR A 1 120 ? 23.609 13.172 -37.147 1.00 49.28 120 THR A O 1
ATOM 999 N N . ASP A 1 121 ? 22.572 11.218 -37.467 1.00 47.44 121 ASP A N 1
ATOM 1000 C CA . ASP A 1 121 ? 23.596 10.692 -38.356 1.00 47.44 121 ASP A CA 1
ATOM 1001 C C . ASP A 1 121 ? 23.254 11.113 -39.790 1.00 47.44 121 ASP A C 1
ATOM 1003 O O . ASP A 1 121 ? 22.224 10.741 -40.350 1.00 47.44 121 ASP A O 1
ATOM 1007 N N . GLU A 1 122 ? 24.151 11.880 -40.416 1.00 50.44 122 GLU A N 1
ATOM 1008 C CA . GLU A 1 122 ? 24.066 12.253 -41.839 1.00 50.44 122 GLU A CA 1
ATOM 1009 C C . GLU A 1 122 ? 24.164 11.027 -42.777 1.00 50.44 122 GLU A C 1
ATOM 1011 O O . GLU A 1 122 ? 24.009 11.154 -43.989 1.00 50.44 122 GLU A O 1
ATOM 1016 N N . LYS A 1 123 ? 24.439 9.830 -42.234 1.00 56.28 123 LYS A N 1
ATOM 1017 C CA . LYS A 1 123 ? 24.665 8.576 -42.962 1.00 56.28 123 LYS A CA 1
ATOM 1018 C C . LYS A 1 123 ? 23.672 7.505 -42.521 1.00 56.28 123 LYS A C 1
ATOM 1020 O O . LYS A 1 123 ? 23.419 7.352 -41.333 1.00 56.28 123 LYS A O 1
ATOM 1025 N N . VAL A 1 124 ? 23.198 6.705 -43.478 1.00 58.06 124 VAL A N 1
ATOM 1026 C CA . VAL A 1 124 ? 22.349 5.536 -43.200 1.00 58.06 124 VAL A CA 1
ATOM 1027 C C . VAL A 1 124 ? 23.113 4.520 -42.346 1.00 58.06 124 VAL A C 1
ATOM 1029 O O . VAL A 1 124 ? 24.146 4.008 -42.780 1.00 58.06 124 VAL A O 1
ATOM 1032 N N . VAL A 1 125 ? 22.599 4.214 -41.153 1.00 65.06 125 VAL A N 1
ATOM 1033 C CA . VAL A 1 125 ? 23.130 3.164 -40.267 1.00 65.06 125 VAL A CA 1
ATOM 1034 C C . VAL A 1 125 ? 22.218 1.939 -40.332 1.00 65.06 125 VAL A C 1
ATOM 1036 O O . VAL A 1 125 ? 21.001 2.072 -40.213 1.00 65.06 125 VAL A O 1
ATOM 1039 N N . VAL A 1 126 ? 22.791 0.745 -40.521 1.00 67.88 126 VAL A N 1
ATOM 1040 C CA . VAL A 1 126 ? 22.029 -0.509 -40.424 1.00 67.88 126 VAL A CA 1
ATOM 1041 C C . VAL A 1 126 ? 21.828 -0.847 -38.950 1.00 67.88 126 VAL A C 1
ATOM 1043 O O . VAL A 1 126 ? 22.795 -0.884 -38.189 1.00 67.88 126 VAL A O 1
ATOM 1046 N N . LYS A 1 127 ? 20.578 -1.063 -38.545 1.00 76.06 127 LYS A N 1
ATOM 1047 C CA . LYS A 1 127 ? 20.202 -1.475 -37.190 1.00 76.06 127 LYS A CA 1
ATOM 1048 C C . LYS A 1 127 ? 19.730 -2.926 -37.214 1.00 76.06 127 LYS A C 1
ATOM 1050 O O . LYS A 1 127 ? 18.917 -3.305 -38.060 1.00 76.06 127 LYS A O 1
ATOM 1055 N N . ASP A 1 128 ? 20.262 -3.725 -36.302 1.00 75.62 128 ASP A N 1
ATOM 1056 C CA . ASP A 1 128 ? 20.009 -5.159 -36.206 1.00 75.62 128 ASP A CA 1
ATOM 1057 C C . ASP A 1 128 ? 18.993 -5.501 -35.104 1.00 75.62 128 ASP A C 1
ATOM 1059 O O . ASP A 1 128 ? 18.469 -4.634 -34.400 1.00 75.62 128 ASP A O 1
ATOM 1063 N N . GLU A 1 129 ? 18.683 -6.790 -34.991 1.00 82.62 129 GLU A N 1
ATOM 1064 C CA . GLU A 1 129 ? 17.738 -7.339 -34.018 1.00 82.62 129 GLU A CA 1
ATOM 1065 C C . GLU A 1 129 ? 18.124 -7.001 -32.567 1.00 82.62 129 GLU A C 1
ATOM 1067 O O . GLU A 1 129 ? 17.261 -6.580 -31.793 1.00 82.62 129 GLU A O 1
ATOM 1072 N N . ALA A 1 130 ? 19.414 -7.093 -32.217 1.00 84.75 130 ALA A N 1
ATOM 1073 C CA . ALA A 1 130 ? 19.924 -6.802 -30.874 1.00 84.75 130 ALA A CA 1
ATOM 1074 C C . ALA A 1 130 ? 19.631 -5.360 -30.455 1.00 84.75 130 ALA A C 1
ATOM 1076 O O . ALA A 1 130 ? 19.134 -5.099 -29.357 1.00 84.75 130 ALA A O 1
ATOM 1077 N N . TYR A 1 131 ? 19.877 -4.415 -31.361 1.00 84.00 131 TYR A N 1
ATOM 1078 C CA . TYR A 1 131 ? 19.612 -3.007 -31.119 1.00 84.00 131 TYR A CA 1
ATOM 1079 C C . TYR A 1 131 ? 18.131 -2.724 -30.815 1.00 84.00 131 TYR A C 1
ATOM 1081 O O . TYR A 1 131 ? 17.820 -1.990 -29.870 1.00 84.00 131 TYR A O 1
ATOM 1089 N N . PHE A 1 132 ? 17.205 -3.303 -31.587 1.00 82.81 132 PHE A N 1
ATOM 1090 C CA . PHE A 1 132 ? 15.774 -3.096 -31.347 1.00 82.81 132 PHE A CA 1
ATOM 1091 C C . PHE A 1 132 ? 15.291 -3.822 -30.094 1.00 82.81 132 PHE A C 1
ATOM 1093 O O . PHE A 1 132 ? 14.489 -3.252 -29.355 1.00 82.81 132 PHE A O 1
ATOM 1100 N N . MET A 1 133 ? 15.812 -5.019 -29.811 1.00 85.44 133 MET A N 1
ATOM 1101 C CA . MET A 1 133 ? 15.494 -5.739 -28.581 1.00 85.44 133 MET A CA 1
ATOM 1102 C C . MET A 1 133 ? 15.930 -4.942 -27.345 1.00 85.44 133 MET A C 1
ATOM 1104 O O . MET A 1 133 ? 15.119 -4.715 -26.448 1.00 85.44 133 MET A O 1
ATOM 1108 N N . GLN A 1 134 ? 17.155 -4.406 -27.331 1.00 85.56 134 GLN A N 1
ATOM 1109 C CA . GLN A 1 134 ? 17.618 -3.528 -26.253 1.00 85.56 134 GLN A CA 1
ATOM 1110 C C . GLN A 1 134 ? 16.720 -2.291 -26.106 1.00 85.56 134 GLN A C 1
ATOM 1112 O O . GLN A 1 134 ? 16.291 -1.986 -24.996 1.00 85.56 134 GLN A O 1
ATOM 1117 N N . LYS A 1 135 ? 16.374 -1.605 -27.209 1.00 84.12 135 LYS A N 1
ATOM 1118 C CA . LYS A 1 135 ? 15.469 -0.439 -27.164 1.00 84.12 135 LYS A CA 1
ATOM 1119 C C . LYS A 1 135 ? 14.100 -0.782 -26.579 1.00 84.12 135 LYS A C 1
ATOM 1121 O O . LYS A 1 135 ? 13.533 0.037 -25.855 1.00 84.12 135 LYS A O 1
ATOM 1126 N N . MET A 1 136 ? 13.558 -1.951 -26.918 1.00 82.81 136 MET A N 1
ATOM 1127 C CA . MET A 1 136 ? 12.287 -2.433 -26.384 1.00 82.81 136 MET A CA 1
ATOM 1128 C C . MET A 1 136 ? 12.385 -2.688 -24.884 1.00 82.81 136 MET A C 1
ATOM 1130 O O . MET A 1 136 ? 11.551 -2.181 -24.141 1.00 82.81 136 MET A O 1
ATOM 1134 N N . LEU A 1 137 ? 13.417 -3.408 -24.439 1.00 83.88 137 LEU A N 1
ATOM 1135 C CA . LEU A 1 137 ? 13.643 -3.714 -23.025 1.00 83.88 137 LEU A CA 1
ATOM 1136 C C . LEU A 1 137 ? 13.867 -2.442 -22.197 1.00 83.88 137 LEU A C 1
ATOM 1138 O O . LEU A 1 137 ? 13.214 -2.265 -21.169 1.00 83.88 137 LEU A O 1
ATOM 1142 N N . ASP A 1 138 ? 14.696 -1.517 -22.689 1.00 84.38 138 ASP A N 1
ATOM 1143 C CA . ASP A 1 138 ? 14.918 -0.208 -22.067 1.00 84.38 138 ASP A CA 1
ATOM 1144 C C . ASP A 1 138 ? 13.606 0.571 -21.937 1.00 84.38 138 ASP A C 1
ATOM 1146 O O . ASP A 1 138 ? 13.339 1.171 -20.898 1.00 84.38 138 ASP A O 1
ATOM 1150 N N . ASP A 1 139 ? 12.754 0.546 -22.969 1.00 81.31 139 ASP A N 1
ATOM 1151 C CA . ASP A 1 139 ? 11.444 1.194 -22.918 1.00 81.31 139 ASP A CA 1
ATOM 1152 C C . ASP A 1 139 ? 10.571 0.646 -21.788 1.00 81.31 139 ASP A C 1
ATOM 1154 O O . ASP A 1 139 ? 9.954 1.428 -21.063 1.00 81.31 139 ASP A O 1
ATOM 1158 N N . MET A 1 140 ? 10.561 -0.676 -21.591 1.00 81.06 140 MET A N 1
ATOM 1159 C CA . MET A 1 140 ? 9.760 -1.279 -20.522 1.00 81.06 140 MET A CA 1
ATOM 1160 C C . MET A 1 140 ? 10.334 -1.000 -19.140 1.00 81.06 140 MET A C 1
ATOM 1162 O O . MET A 1 140 ? 9.570 -0.683 -18.231 1.00 81.06 140 MET A O 1
ATOM 1166 N N . ILE A 1 141 ? 11.660 -1.041 -18.978 1.00 84.38 141 ILE A N 1
ATOM 1167 C CA . ILE A 1 141 ? 12.315 -0.667 -17.716 1.00 84.38 141 ILE A CA 1
ATOM 1168 C C . ILE A 1 141 ? 11.988 0.790 -17.371 1.00 84.38 141 ILE A C 1
ATOM 1170 O O . ILE A 1 141 ? 11.645 1.088 -16.225 1.00 84.38 141 ILE A O 1
ATOM 1174 N N . ILE A 1 142 ? 12.043 1.696 -18.353 1.00 83.75 142 ILE A N 1
ATOM 1175 C CA . ILE A 1 142 ? 11.690 3.110 -18.179 1.00 83.75 142 ILE A CA 1
ATOM 1176 C C . ILE A 1 142 ? 10.231 3.255 -17.749 1.00 83.75 142 ILE A C 1
ATOM 1178 O O . ILE A 1 142 ? 9.946 4.008 -16.812 1.00 83.75 142 ILE A O 1
ATOM 1182 N N . GLU A 1 143 ? 9.311 2.539 -18.395 1.00 81.25 143 GLU A N 1
ATOM 1183 C CA . GLU A 1 143 ? 7.890 2.573 -18.054 1.00 81.25 143 GLU A CA 1
ATOM 1184 C C . GLU A 1 143 ? 7.599 2.044 -16.654 1.00 81.25 143 GLU A C 1
ATOM 1186 O O . GLU A 1 143 ? 6.946 2.740 -15.873 1.00 81.25 143 GLU A O 1
ATOM 1191 N N . GLN A 1 144 ? 8.123 0.869 -16.309 1.00 84.50 144 GLN A N 1
ATOM 1192 C CA . GLN A 1 144 ? 7.960 0.268 -14.985 1.00 84.50 144 GLN A CA 1
ATOM 1193 C C . GLN A 1 144 ? 8.555 1.165 -13.897 1.00 84.50 144 GLN A C 1
ATOM 1195 O O . GLN A 1 144 ? 7.868 1.521 -12.940 1.00 84.50 144 GLN A O 1
ATOM 1200 N N . THR A 1 145 ? 9.804 1.604 -14.074 1.00 87.25 145 THR A N 1
ATOM 1201 C CA . THR A 1 145 ? 10.506 2.451 -13.100 1.00 87.25 145 THR A CA 1
ATOM 1202 C C . THR A 1 145 ? 9.768 3.775 -12.898 1.00 87.25 145 THR A C 1
ATOM 1204 O O . THR A 1 145 ? 9.543 4.204 -11.765 1.00 87.25 145 THR A O 1
ATOM 1207 N N . SER A 1 146 ? 9.315 4.412 -13.984 1.00 84.62 146 SER A N 1
ATOM 1208 C CA . SER A 1 146 ? 8.543 5.658 -13.905 1.00 84.62 146 SER A CA 1
ATOM 1209 C C . SER A 1 146 ? 7.194 5.447 -13.221 1.00 84.62 1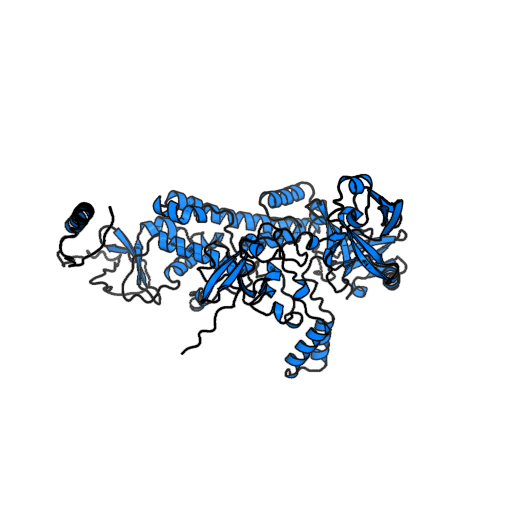46 SER A C 1
ATOM 1211 O O . SER A 1 146 ? 6.807 6.259 -12.379 1.00 84.62 146 SER A O 1
ATOM 1213 N N . PHE A 1 147 ? 6.499 4.348 -13.531 1.00 83.31 147 PHE A N 1
ATOM 1214 C CA . PHE A 1 147 ? 5.235 3.980 -12.897 1.00 83.31 147 PHE A CA 1
ATOM 1215 C C . PHE A 1 147 ? 5.398 3.769 -11.386 1.00 83.31 147 PHE A C 1
ATOM 1217 O O . PHE A 1 147 ? 4.644 4.353 -10.601 1.00 83.31 147 PHE A O 1
ATOM 1224 N N . MET A 1 148 ? 6.417 3.012 -10.965 1.00 86.19 148 MET A N 1
ATOM 1225 C CA . MET A 1 148 ? 6.712 2.749 -9.553 1.00 86.19 148 MET A CA 1
ATOM 1226 C C . MET A 1 148 ? 7.022 4.040 -8.789 1.00 86.19 148 MET A C 1
ATOM 1228 O O . MET A 1 148 ? 6.446 4.294 -7.730 1.00 86.19 148 MET A O 1
ATOM 1232 N N . LEU A 1 149 ? 7.841 4.916 -9.376 1.00 87.06 149 LEU A N 1
ATOM 1233 C CA . LEU A 1 149 ? 8.185 6.216 -8.793 1.00 87.06 149 LEU A CA 1
ATOM 1234 C C . LEU A 1 149 ? 7.059 7.260 -8.912 1.00 87.06 149 LEU A C 1
ATOM 1236 O O . LEU A 1 149 ? 7.148 8.331 -8.312 1.00 87.06 149 LEU A O 1
ATOM 1240 N N . GLY A 1 150 ? 5.996 6.989 -9.674 1.00 80.81 150 GLY A N 1
ATOM 1241 C CA . GLY A 1 150 ? 4.920 7.953 -9.931 1.00 80.81 150 GLY A CA 1
ATOM 1242 C C . GLY A 1 150 ? 5.336 9.143 -10.776 1.00 80.81 150 GLY A C 1
ATOM 1243 O O . GLY A 1 150 ? 4.729 10.210 -10.680 1.00 80.81 150 GLY A O 1
ATOM 1244 N N . LYS A 1 151 ? 6.383 8.980 -11.578 1.00 79.06 151 LYS A N 1
ATOM 1245 C CA . LYS A 1 151 ? 6.831 10.002 -12.510 1.00 79.06 151 LYS A CA 1
ATOM 1246 C C . LYS A 1 151 ? 5.973 9.948 -13.765 1.00 79.06 151 LYS A C 1
ATOM 1248 O O . LYS A 1 151 ? 5.575 8.878 -14.223 1.00 79.06 151 LYS A O 1
ATOM 1253 N N . LYS A 1 152 ? 5.719 11.118 -14.350 1.00 69.31 152 LYS A N 1
ATOM 1254 C CA . LYS A 1 152 ? 5.295 11.165 -15.749 1.00 69.31 152 LYS A CA 1
ATOM 1255 C C . LYS A 1 152 ? 6.450 10.650 -16.599 1.00 69.31 152 LYS A C 1
ATOM 1257 O O . LYS A 1 152 ? 7.602 10.971 -16.313 1.00 69.31 152 LYS A O 1
ATOM 1262 N N . LEU A 1 153 ? 6.127 9.874 -17.625 1.00 63.69 153 LEU A N 1
ATOM 1263 C CA . LEU A 1 153 ? 7.109 9.522 -18.638 1.00 63.69 153 LEU A CA 1
ATOM 1264 C C . LEU A 1 153 ? 7.604 10.814 -19.278 1.00 63.69 153 LEU A C 1
ATOM 1266 O O . LEU A 1 153 ? 6.805 11.697 -19.598 1.00 63.69 153 LEU A O 1
ATOM 1270 N N . ASP A 1 154 ? 8.921 10.951 -19.370 1.00 54.25 154 ASP A N 1
ATOM 1271 C CA . ASP A 1 154 ? 9.530 12.128 -19.969 1.00 54.25 154 ASP A CA 1
ATOM 1272 C C . ASP A 1 154 ? 9.102 12.227 -21.443 1.00 54.25 154 ASP A C 1
ATOM 1274 O O . ASP A 1 154 ? 9.145 11.249 -22.190 1.00 54.25 154 ASP A O 1
ATOM 1278 N N . GLN A 1 155 ? 8.676 13.427 -21.846 1.00 49.78 155 GLN A N 1
ATOM 1279 C CA . GLN A 1 155 ? 8.267 13.745 -23.212 1.00 49.78 155 GLN A CA 1
ATOM 1280 C C . GLN A 1 155 ? 9.418 13.580 -24.216 1.00 49.78 155 GLN A C 1
ATOM 1282 O O . GLN A 1 155 ? 9.168 13.405 -25.405 1.00 49.78 155 GLN A O 1
ATOM 1287 N N . SER A 1 156 ? 10.675 13.585 -23.757 1.00 47.03 156 SER A N 1
ATOM 1288 C CA . SER A 1 156 ? 11.841 13.233 -24.578 1.00 47.03 156 SER A CA 1
ATOM 1289 C C . SER A 1 156 ? 11.821 11.771 -25.050 1.00 47.03 156 SER A C 1
ATOM 1291 O O . SER A 1 156 ? 12.452 11.442 -26.052 1.00 47.03 156 SER A O 1
ATOM 1293 N N . TYR A 1 157 ? 11.057 10.898 -24.388 1.00 49.69 157 TYR A N 1
ATOM 1294 C CA . TYR A 1 157 ? 10.748 9.540 -24.843 1.00 49.69 157 TYR A CA 1
ATOM 1295 C C . TYR A 1 157 ? 9.395 9.451 -25.561 1.00 49.69 157 TYR A C 1
ATOM 1297 O O . TYR A 1 157 ? 8.965 8.353 -25.903 1.00 49.69 157 TYR A O 1
ATOM 1305 N N . ASP A 1 158 ? 8.732 10.582 -25.809 1.00 46.16 158 ASP A N 1
ATOM 1306 C CA . ASP A 1 158 ? 7.382 10.679 -26.358 1.00 46.16 158 ASP A CA 1
ATOM 1307 C C . ASP A 1 158 ? 7.383 11.510 -27.653 1.00 46.16 158 ASP A C 1
ATOM 1309 O O . ASP A 1 158 ? 6.820 12.600 -27.762 1.00 46.16 158 ASP A O 1
ATOM 1313 N N . VAL A 1 159 ? 8.038 10.966 -28.684 1.00 41.72 159 VAL A N 1
ATOM 1314 C CA . VAL A 1 159 ? 8.087 11.536 -30.049 1.00 41.72 159 VAL A CA 1
ATOM 1315 C C . VAL A 1 159 ? 6.668 11.766 -30.631 1.00 41.72 159 VAL A C 1
ATOM 1317 O O . VAL A 1 159 ? 6.470 12.552 -31.564 1.00 41.72 159 VAL A O 1
ATOM 1320 N N . TRP A 1 160 ? 5.648 11.129 -30.048 1.00 48.72 160 TRP A N 1
ATOM 1321 C CA . TRP A 1 160 ? 4.280 11.037 -30.558 1.00 48.72 160 TRP A CA 1
ATOM 1322 C C . TRP A 1 160 ? 3.357 12.200 -30.219 1.00 48.72 160 TRP A C 1
ATOM 1324 O O . TRP A 1 160 ? 2.294 12.314 -30.841 1.00 48.72 160 TRP A O 1
ATOM 1334 N N . HIS A 1 161 ? 3.767 13.129 -29.350 1.00 41.62 161 HIS A N 1
ATOM 1335 C CA . HIS A 1 161 ? 2.943 14.308 -29.069 1.00 41.62 161 HIS A CA 1
ATOM 1336 C C . HIS A 1 161 ? 2.695 15.169 -30.331 1.00 41.62 161 HIS A C 1
ATOM 1338 O O . HIS A 1 161 ? 1.707 15.899 -30.394 1.00 41.62 161 HIS A O 1
ATOM 1344 N N . SER A 1 162 ? 3.539 15.021 -31.363 1.00 38.12 162 SER A N 1
ATOM 1345 C CA . SER A 1 162 ? 3.417 15.679 -32.672 1.00 38.12 162 SER A CA 1
ATOM 1346 C C . SER A 1 162 ? 2.484 14.976 -33.678 1.00 38.12 162 SER A C 1
ATOM 1348 O O . SER A 1 162 ? 2.006 15.625 -34.607 1.00 38.12 162 SER A O 1
ATOM 1350 N N . LEU A 1 163 ? 2.194 13.679 -33.499 1.00 39.84 163 LEU A N 1
ATOM 1351 C CA . LEU A 1 163 ? 1.416 12.860 -34.445 1.00 39.84 163 LEU A CA 1
ATOM 1352 C C . LEU A 1 163 ? -0.008 12.533 -33.954 1.00 39.84 163 LEU A C 1
ATOM 1354 O O . LEU A 1 163 ? -0.817 12.041 -34.735 1.00 39.84 163 LEU A O 1
ATOM 1358 N N . GLY A 1 164 ? -0.345 12.834 -32.693 1.00 40.25 164 GLY A N 1
ATOM 1359 C CA . GLY A 1 164 ? -1.715 12.732 -32.165 1.00 40.25 164 GLY A CA 1
ATOM 1360 C C . GLY A 1 164 ? -2.179 11.318 -31.786 1.00 40.25 164 GLY A C 1
ATOM 1361 O O . GLY A 1 164 ? -3.374 11.110 -31.576 1.00 40.25 164 GLY A O 1
ATOM 1362 N N . PHE A 1 165 ? -1.261 10.354 -31.682 1.00 45.28 165 PHE A N 1
ATOM 1363 C CA . PHE A 1 165 ? -1.549 8.988 -31.238 1.00 45.28 165 PHE A CA 1
ATOM 1364 C C . PHE A 1 165 ? -1.169 8.841 -29.758 1.00 45.28 165 PHE A C 1
ATOM 1366 O O . PHE A 1 165 ? -0.086 9.257 -29.355 1.00 45.28 165 PHE A O 1
ATOM 1373 N N . GLY A 1 166 ? -2.068 8.293 -28.935 1.00 48.75 166 GLY A N 1
ATOM 1374 C CA . GLY A 1 166 ? -1.788 8.021 -27.521 1.00 48.75 166 GLY A CA 1
ATOM 1375 C C . GLY A 1 166 ? -0.857 6.817 -27.357 1.00 48.75 166 GLY A C 1
ATOM 1376 O O . GLY A 1 166 ? -0.978 5.845 -28.101 1.00 48.75 166 GLY A O 1
ATOM 1377 N N . ARG A 1 167 ? 0.058 6.872 -26.382 1.00 51.62 167 ARG A N 1
ATOM 1378 C CA . ARG A 1 167 ? 0.962 5.759 -26.059 1.00 51.62 167 ARG A CA 1
ATOM 1379 C C . ARG A 1 167 ? 0.176 4.585 -25.471 1.00 51.62 167 ARG A C 1
ATOM 1381 O O . ARG A 1 167 ? -0.691 4.789 -24.620 1.00 51.62 167 ARG A O 1
ATOM 1388 N N . ASN A 1 168 ? 0.476 3.362 -25.907 1.00 57.16 168 ASN A N 1
ATOM 1389 C CA . ASN A 1 168 ? -0.150 2.173 -25.341 1.00 57.16 168 ASN A CA 1
ATOM 1390 C C . ASN A 1 168 ? 0.581 1.756 -24.063 1.00 57.16 168 ASN A C 1
ATOM 1392 O O . ASN A 1 168 ? 1.771 1.482 -24.108 1.00 57.16 168 ASN A O 1
ATOM 1396 N N . TYR A 1 169 ? -0.115 1.708 -22.931 1.00 63.34 169 TYR A N 1
ATOM 1397 C CA . TYR A 1 169 ? 0.457 1.265 -21.650 1.00 63.34 169 TYR A CA 1
ATOM 1398 C C . TYR A 1 169 ? 0.328 -0.250 -21.430 1.00 63.34 169 TYR A C 1
ATOM 1400 O O . TYR A 1 169 ? 0.950 -0.803 -20.521 1.00 63.34 169 TYR A O 1
ATOM 1408 N N . SER A 1 170 ? -0.477 -0.907 -22.273 1.00 70.56 170 SER A N 1
ATOM 1409 C CA . SER A 1 170 ? -0.646 -2.356 -22.316 1.00 70.56 170 SER A CA 1
ATOM 1410 C C . SER A 1 170 ? 0.350 -2.954 -23.303 1.00 70.56 170 SER A C 1
ATOM 1412 O O . SER A 1 170 ? 0.326 -2.662 -24.503 1.00 70.56 170 SER A O 1
ATOM 1414 N N . TYR A 1 171 ? 1.207 -3.832 -22.796 1.00 75.56 171 TYR A N 1
ATOM 1415 C CA . TYR A 1 171 ? 2.110 -4.626 -23.611 1.00 75.56 171 TYR A CA 1
ATOM 1416 C C . TYR A 1 171 ? 1.370 -5.666 -24.446 1.00 75.56 171 TYR A C 1
ATOM 1418 O O . TYR A 1 171 ? 1.851 -5.987 -25.533 1.00 75.56 171 TYR A O 1
ATOM 1426 N N . ALA A 1 172 ? 0.175 -6.115 -24.038 1.00 71.94 172 ALA A N 1
ATOM 1427 C CA . ALA A 1 172 ? -0.646 -6.936 -24.923 1.00 71.94 172 ALA A CA 1
ATOM 1428 C C . ALA A 1 172 ? -0.936 -6.239 -26.244 1.00 71.94 172 ALA A C 1
ATOM 1430 O O . ALA A 1 172 ? -0.836 -6.849 -27.310 1.00 71.94 172 ALA A O 1
ATOM 1431 N N . ASN A 1 173 ? -1.237 -4.948 -26.184 1.00 73.81 173 ASN A N 1
ATOM 1432 C CA . ASN A 1 173 ? -1.465 -4.171 -27.384 1.00 73.81 173 ASN A CA 1
ATOM 1433 C C . ASN A 1 173 ? -0.158 -3.821 -28.105 1.00 73.81 173 ASN A C 1
ATOM 1435 O O . ASN A 1 173 ? -0.125 -3.905 -29.332 1.00 73.81 173 ASN A O 1
ATOM 1439 N N . LYS A 1 174 ? 0.920 -3.475 -27.376 1.00 75.69 174 LYS A N 1
ATOM 1440 C CA . LYS A 1 174 ? 2.229 -3.192 -27.999 1.00 75.69 174 LYS A CA 1
ATOM 1441 C C . LYS A 1 174 ? 2.732 -4.365 -28.836 1.00 75.69 174 LYS A C 1
ATOM 1443 O O . LYS A 1 174 ? 3.335 -4.166 -29.888 1.00 75.69 174 LYS A O 1
ATOM 1448 N N . PHE A 1 175 ? 2.448 -5.586 -28.395 1.00 75.88 175 PHE A N 1
ATOM 1449 C CA . PHE A 1 175 ? 2.881 -6.822 -29.043 1.00 75.88 175 PHE A CA 1
ATOM 1450 C C . PHE A 1 175 ? 1.804 -7.495 -29.898 1.00 75.88 175 PHE A C 1
ATOM 1452 O O . PHE A 1 175 ? 1.924 -8.669 -30.245 1.00 75.88 175 PHE A O 1
ATOM 1459 N N . SER A 1 176 ? 0.755 -6.752 -30.257 1.00 69.19 176 SER A N 1
ATOM 1460 C CA . SER A 1 176 ? -0.297 -7.220 -31.154 1.00 69.19 176 SER A CA 1
ATOM 1461 C C . SER A 1 176 ? -0.274 -6.429 -32.468 1.00 69.19 176 SER A C 1
ATOM 1463 O O . SER A 1 176 ? -0.565 -5.226 -32.475 1.00 69.19 176 SER A O 1
ATOM 1465 N N . PRO A 1 177 ? 0.012 -7.081 -33.612 1.00 64.06 177 PRO A N 1
ATOM 1466 C CA . PRO A 1 177 ? -0.083 -6.444 -34.918 1.00 64.06 177 PRO A CA 1
ATOM 1467 C C . PRO A 1 177 ? -1.506 -5.921 -35.153 1.00 64.06 177 PRO A C 1
ATOM 1469 O O . PRO A 1 177 ? -2.477 -6.669 -35.047 1.00 64.06 177 PRO A O 1
ATOM 1472 N N . ASN A 1 178 ? -1.634 -4.641 -35.508 1.00 61.44 178 ASN A N 1
ATOM 1473 C CA . ASN A 1 178 ? -2.914 -3.947 -35.723 1.00 61.44 178 ASN A CA 1
ATOM 1474 C C . ASN A 1 178 ? -3.782 -3.723 -34.472 1.00 61.44 178 ASN A C 1
ATOM 1476 O O . ASN A 1 178 ? -4.972 -3.433 -34.617 1.00 61.44 178 ASN A O 1
ATOM 1480 N N . ALA A 1 179 ? -3.225 -3.807 -33.259 1.00 59.53 179 ALA A N 1
ATOM 1481 C CA . ALA A 1 179 ? -3.914 -3.258 -32.096 1.00 59.53 179 ALA A CA 1
ATOM 1482 C C . ALA A 1 179 ? -4.211 -1.769 -32.352 1.00 59.53 179 ALA A C 1
ATOM 1484 O O . ALA A 1 179 ? -3.306 -0.980 -32.628 1.00 59.53 179 ALA A O 1
ATOM 1485 N N . GLY A 1 180 ? -5.494 -1.395 -32.344 1.00 50.84 180 GLY A N 1
ATOM 1486 C CA . GLY A 1 180 ? -5.899 0.003 -32.470 1.00 50.84 180 GLY A CA 1
ATOM 1487 C C . GLY A 1 180 ? -5.392 0.841 -31.292 1.00 50.84 180 GLY A C 1
ATOM 1488 O O . GLY A 1 180 ? -4.931 0.306 -30.283 1.00 50.84 180 GLY A O 1
ATOM 1489 N N . ASN A 1 181 ? -5.515 2.167 -31.390 1.00 52.19 181 ASN A N 1
ATOM 1490 C CA . ASN A 1 181 ? -5.223 3.048 -30.258 1.00 52.19 181 ASN A CA 1
ATOM 1491 C C . ASN A 1 181 ? -6.148 2.688 -29.087 1.00 52.19 181 ASN A C 1
ATOM 1493 O O . ASN A 1 181 ? -7.362 2.890 -29.176 1.00 52.19 181 ASN A O 1
ATOM 1497 N N . TYR A 1 182 ? -5.589 2.180 -27.991 1.00 48.47 182 TYR A N 1
ATOM 1498 C CA . TYR A 1 182 ? -6.346 1.989 -26.762 1.00 48.47 182 TYR A CA 1
ATOM 1499 C C . TYR A 1 182 ? -6.380 3.312 -25.996 1.00 48.47 182 TYR A C 1
ATOM 1501 O O . TYR A 1 182 ? -5.342 3.943 -25.788 1.00 48.47 182 TYR A O 1
ATOM 1509 N N . LYS A 1 183 ? -7.569 3.758 -25.581 1.00 43.41 183 LYS A N 1
ATOM 1510 C CA . LYS A 1 183 ? -7.660 4.873 -24.639 1.00 43.41 183 LYS A CA 1
ATOM 1511 C C . LYS A 1 183 ? -7.200 4.380 -23.272 1.00 43.41 183 LYS A C 1
ATOM 1513 O O . LYS A 1 183 ? -7.749 3.412 -22.757 1.00 43.41 183 LYS A O 1
ATOM 1518 N N . ALA A 1 184 ? -6.228 5.068 -22.683 1.00 43.84 184 ALA A N 1
ATOM 1519 C CA . ALA A 1 184 ? -5.673 4.817 -21.352 1.00 43.84 184 ALA A CA 1
ATOM 1520 C C . ALA A 1 184 ? -6.672 5.083 -20.198 1.00 43.84 184 ALA A C 1
ATOM 1522 O O . ALA A 1 184 ? -6.274 5.511 -19.118 1.00 43.84 184 ALA A O 1
ATOM 1523 N N . ASP A 1 185 ? -7.973 4.886 -20.421 1.00 39.12 185 ASP A N 1
ATOM 1524 C CA . ASP A 1 185 ? -9.017 5.518 -19.614 1.00 39.12 185 ASP A CA 1
ATOM 1525 C C . ASP A 1 185 ? -9.264 4.836 -18.256 1.00 39.12 185 ASP A C 1
ATOM 1527 O O . ASP A 1 185 ? -9.906 5.454 -17.416 1.00 39.12 185 ASP A O 1
ATOM 1531 N N . ASN A 1 186 ? -8.722 3.641 -17.970 1.00 39.84 186 ASN A N 1
ATOM 1532 C CA . ASN A 1 186 ? -9.057 2.935 -16.717 1.00 39.84 186 ASN A CA 1
ATOM 1533 C C . ASN A 1 186 ? -7.897 2.633 -15.758 1.00 39.84 186 ASN A C 1
ATOM 1535 O O . ASN A 1 186 ? -8.139 2.557 -14.559 1.00 39.84 186 ASN A O 1
ATOM 1539 N N . TYR A 1 187 ? -6.644 2.558 -16.214 1.00 43.97 187 TYR A N 1
ATOM 1540 C CA . TYR A 1 187 ? -5.488 2.346 -15.321 1.00 43.97 187 TYR A CA 1
ATOM 1541 C C . TYR A 1 187 ? -4.732 3.651 -15.086 1.00 43.97 187 TYR A C 1
ATOM 1543 O O . TYR A 1 187 ? -3.507 3.732 -15.189 1.00 43.97 187 TYR A O 1
ATOM 1551 N N . SER A 1 188 ? -5.495 4.717 -14.819 1.00 43.34 188 SER A N 1
ATOM 1552 C CA . SER A 1 188 ? -4.921 5.971 -14.344 1.00 43.34 188 SER A CA 1
ATOM 1553 C C . SER A 1 188 ? -4.094 5.693 -13.090 1.00 43.34 188 SER A C 1
ATOM 1555 O O . SER A 1 188 ? -4.440 4.829 -12.290 1.00 43.34 188 SER A O 1
ATOM 1557 N N . ASN A 1 189 ? -2.995 6.428 -12.959 1.00 42.44 189 ASN A N 1
ATOM 1558 C CA . ASN A 1 189 ? -1.934 6.271 -11.976 1.00 42.44 189 ASN A CA 1
ATOM 1559 C C . ASN A 1 189 ? -2.433 6.480 -10.523 1.00 42.44 189 ASN A C 1
ATOM 1561 O O . ASN A 1 189 ? -2.026 7.436 -9.866 1.00 42.44 189 ASN A O 1
ATOM 1565 N N . GLN A 1 190 ? -3.309 5.609 -10.008 1.00 47.06 190 GLN A N 1
ATOM 1566 C CA . GLN A 1 190 ? -3.749 5.558 -8.608 1.00 47.06 190 GLN A CA 1
ATOM 1567 C C . GLN A 1 190 ? -2.662 4.911 -7.746 1.00 47.06 190 GLN A C 1
ATOM 1569 O O . GLN A 1 190 ? -2.879 3.982 -6.977 1.00 47.06 190 GLN A O 1
ATOM 1574 N N . ASN A 1 191 ? -1.435 5.392 -7.916 1.00 51.91 191 ASN A N 1
ATOM 1575 C CA . ASN A 1 191 ? -0.376 5.150 -6.961 1.00 51.91 191 ASN A CA 1
ATOM 1576 C C . ASN A 1 191 ? -0.832 5.636 -5.572 1.00 51.91 191 ASN A C 1
ATOM 1578 O O . ASN A 1 191 ? -1.570 6.627 -5.521 1.00 51.91 191 ASN A O 1
ATOM 1582 N N . PRO A 1 192 ? -0.378 5.006 -4.468 1.00 55.28 192 PRO A N 1
ATOM 1583 C CA . PRO A 1 192 ? -0.705 5.478 -3.129 1.00 55.28 192 PRO A CA 1
ATOM 1584 C C . PRO A 1 192 ? -0.403 6.974 -3.049 1.00 55.28 192 PRO A C 1
ATOM 1586 O O . PRO A 1 192 ? 0.674 7.444 -3.443 1.00 55.28 192 PRO A O 1
ATOM 1589 N N . LEU A 1 193 ? -1.427 7.734 -2.660 1.00 67.69 193 LEU A N 1
ATOM 1590 C CA . LEU A 1 193 ? -1.367 9.184 -2.624 1.00 67.69 193 LEU A CA 1
ATOM 1591 C C . LEU A 1 193 ? -0.291 9.572 -1.617 1.00 67.69 193 LEU A C 1
ATOM 1593 O O . LEU A 1 193 ? -0.478 9.360 -0.426 1.00 67.69 193 LEU A O 1
ATOM 1597 N N . ILE A 1 194 ? 0.817 10.153 -2.086 1.00 80.25 194 ILE A N 1
ATOM 1598 C CA . ILE A 1 194 ? 1.782 10.812 -1.198 1.00 80.25 194 ILE A CA 1
ATOM 1599 C C . ILE A 1 194 ? 0.998 11.837 -0.366 1.00 80.25 194 ILE A C 1
ATOM 1601 O O . ILE A 1 194 ? 0.117 12.506 -0.929 1.00 80.25 194 ILE A O 1
ATOM 1605 N N . PRO A 1 195 ? 1.292 11.997 0.939 1.00 83.75 195 PRO A N 1
ATOM 1606 C CA . PRO A 1 195 ? 0.596 12.986 1.734 1.00 83.75 195 PRO A CA 1
ATOM 1607 C C . PRO A 1 195 ? 0.699 14.372 1.097 1.00 83.75 195 PRO A C 1
ATOM 1609 O O . PRO A 1 195 ? 1.689 14.697 0.437 1.00 83.75 195 PRO A O 1
ATOM 1612 N N . ASN A 1 196 ? -0.329 15.196 1.298 1.00 86.81 196 ASN A N 1
ATOM 1613 C CA . ASN A 1 196 ? -0.343 16.561 0.785 1.00 86.81 196 ASN A CA 1
ATOM 1614 C C . ASN A 1 196 ? 0.975 17.270 1.158 1.00 86.81 196 ASN A C 1
ATOM 1616 O O . ASN A 1 196 ? 1.396 17.229 2.315 1.00 86.81 196 ASN A O 1
ATOM 1620 N N . SER A 1 197 ? 1.622 17.913 0.181 1.00 89.69 197 SER A N 1
ATOM 1621 C CA . SER A 1 197 ? 2.978 18.460 0.308 1.00 89.69 197 SER A CA 1
ATOM 1622 C C . SER A 1 197 ? 3.151 19.433 1.478 1.00 89.69 197 SER A C 1
ATOM 1624 O O . SER A 1 197 ? 4.237 19.493 2.055 1.00 89.69 197 SER A O 1
ATOM 1626 N N . TYR A 1 198 ? 2.097 20.139 1.906 1.00 93.25 198 TYR A N 1
ATOM 1627 C CA . TYR A 1 198 ? 2.150 20.996 3.098 1.00 93.25 198 TYR A CA 1
ATOM 1628 C C . TYR A 1 198 ? 2.461 20.219 4.381 1.00 93.25 198 TYR A C 1
ATOM 1630 O O . TYR A 1 198 ? 3.118 20.751 5.277 1.00 93.25 198 TYR A O 1
ATOM 1638 N N . TYR A 1 199 ? 2.018 18.964 4.461 1.00 94.94 199 TYR A N 1
ATOM 1639 C CA . TYR A 1 199 ? 2.241 18.060 5.590 1.00 94.94 199 TYR A CA 1
ATOM 1640 C C . TYR A 1 199 ? 3.556 17.299 5.487 1.00 94.94 199 TYR A C 1
ATOM 1642 O O . TYR A 1 199 ? 3.838 16.481 6.351 1.00 94.94 199 TYR A O 1
ATOM 1650 N N . LEU A 1 200 ? 4.372 17.559 4.469 1.00 95.94 200 LEU A N 1
ATOM 1651 C CA . LEU A 1 200 ? 5.702 16.983 4.350 1.00 95.94 200 LEU A CA 1
ATOM 1652 C C . LEU A 1 200 ? 6.746 17.962 4.890 1.00 95.94 200 LEU A C 1
ATOM 1654 O O . LEU A 1 200 ? 6.703 19.173 4.633 1.00 95.94 200 LEU A O 1
ATOM 1658 N N . ASN A 1 201 ? 7.702 17.449 5.660 1.00 96.25 201 ASN A N 1
ATOM 1659 C CA . ASN A 1 201 ? 8.805 18.255 6.174 1.00 96.25 201 ASN A CA 1
ATOM 1660 C C . ASN A 1 201 ? 9.929 18.426 5.130 1.00 96.25 201 ASN A C 1
ATOM 1662 O O . ASN A 1 201 ? 9.836 17.970 3.989 1.00 96.25 201 ASN A O 1
ATOM 1666 N N . SER A 1 202 ? 10.991 19.150 5.485 1.00 95.00 202 SER A N 1
ATOM 1667 C CA . SER A 1 202 ? 12.114 19.394 4.569 1.00 95.00 202 SER A CA 1
ATOM 1668 C C . SER A 1 202 ? 12.878 18.120 4.209 1.00 95.00 202 SER A C 1
ATOM 1670 O O . SER A 1 202 ? 13.390 18.029 3.098 1.00 95.00 202 SER A O 1
ATOM 1672 N N . TYR A 1 203 ? 12.938 17.138 5.112 1.00 95.69 203 TYR A N 1
ATOM 1673 C CA . TYR A 1 203 ? 13.594 15.861 4.852 1.00 95.69 203 TYR A CA 1
ATOM 1674 C C . TYR A 1 203 ? 12.822 15.033 3.821 1.00 95.69 203 TYR A C 1
ATOM 1676 O O . TYR A 1 203 ? 13.415 14.516 2.881 1.00 95.69 203 TYR A O 1
ATOM 1684 N N . ALA A 1 204 ? 11.493 15.000 3.916 1.00 95.94 204 ALA A N 1
ATOM 1685 C CA . ALA A 1 204 ? 10.629 14.355 2.930 1.00 95.94 204 ALA A CA 1
ATOM 1686 C C . ALA A 1 204 ? 10.740 14.985 1.527 1.00 95.94 204 ALA A C 1
ATOM 1688 O O . ALA A 1 204 ? 10.648 14.284 0.521 1.00 95.94 204 ALA A O 1
ATOM 1689 N N . ASN A 1 205 ? 10.947 16.305 1.461 1.00 93.69 205 ASN A N 1
ATOM 1690 C CA . ASN A 1 205 ? 11.097 17.062 0.211 1.00 93.69 205 ASN A CA 1
ATOM 1691 C C . ASN A 1 205 ? 12.551 17.128 -0.306 1.00 93.69 205 ASN A C 1
ATOM 1693 O O . ASN A 1 205 ? 12.792 17.674 -1.380 1.00 93.69 205 ASN A O 1
ATOM 1697 N N . SER A 1 206 ? 13.518 16.592 0.442 1.00 94.12 206 SER A N 1
ATOM 1698 C CA . SER A 1 206 ? 14.916 16.437 0.019 1.00 94.12 206 SER A CA 1
ATOM 1699 C C . SER A 1 206 ? 15.046 15.284 -0.977 1.00 94.12 206 SER A C 1
ATOM 1701 O O . SER A 1 206 ? 14.272 14.337 -0.914 1.00 94.12 206 SER A O 1
ATOM 1703 N N . ASN A 1 207 ? 16.050 15.322 -1.852 1.00 91.62 207 ASN A N 1
ATOM 1704 C CA . ASN A 1 207 ? 16.467 14.185 -2.687 1.00 91.62 207 ASN A CA 1
ATOM 1705 C C . ASN A 1 207 ? 17.622 13.371 -2.063 1.00 91.62 207 ASN A C 1
ATOM 1707 O O . ASN A 1 207 ? 18.156 12.456 -2.688 1.00 91.62 207 ASN A O 1
ATOM 1711 N N . LEU A 1 208 ? 18.037 13.743 -0.851 1.00 93.81 208 LEU A N 1
ATOM 1712 C CA . LEU A 1 208 ? 19.080 13.082 -0.077 1.00 93.81 208 LEU A CA 1
ATOM 1713 C C . LEU A 1 208 ? 18.486 12.449 1.176 1.00 93.81 208 LEU A C 1
ATOM 1715 O O . LEU A 1 208 ? 17.773 13.136 1.918 1.00 93.81 208 LEU A O 1
ATOM 1719 N N . ILE A 1 209 ? 18.854 11.199 1.441 1.00 93.19 209 ILE A N 1
ATOM 1720 C CA . ILE A 1 209 ? 18.588 10.506 2.703 1.00 93.19 209 ILE A CA 1
ATOM 1721 C C . ILE A 1 209 ? 19.775 10.641 3.659 1.00 93.19 209 ILE A C 1
ATOM 1723 O O . ILE A 1 209 ? 20.932 10.740 3.233 1.00 93.19 209 ILE A O 1
ATOM 1727 N N . ASP A 1 210 ? 19.482 10.624 4.955 1.00 90.12 210 ASP A N 1
ATOM 1728 C CA . ASP A 1 210 ? 20.491 10.587 6.006 1.00 90.12 210 ASP A CA 1
ATOM 1729 C C . ASP A 1 210 ? 20.866 9.132 6.314 1.00 90.12 210 ASP A C 1
ATOM 1731 O O . ASP A 1 210 ? 20.013 8.267 6.508 1.00 90.12 210 ASP A O 1
ATOM 1735 N N . THR A 1 211 ? 22.167 8.860 6.367 1.00 87.50 211 THR A N 1
ATOM 1736 C CA . THR A 1 211 ? 22.724 7.548 6.707 1.00 87.50 211 THR A CA 1
ATOM 1737 C C . THR A 1 211 ? 23.779 7.705 7.797 1.00 87.50 211 THR A C 1
ATOM 1739 O O . THR A 1 211 ? 24.328 8.794 7.990 1.00 87.50 211 THR A O 1
ATOM 1742 N N . LYS A 1 212 ? 24.160 6.609 8.464 1.00 86.06 212 LYS A N 1
ATOM 1743 C CA . LYS A 1 212 ? 25.265 6.639 9.442 1.00 86.06 212 LYS A CA 1
ATOM 1744 C C . LYS A 1 212 ? 26.621 7.045 8.838 1.00 86.06 212 LYS A C 1
ATOM 1746 O O . LYS A 1 212 ? 27.519 7.441 9.576 1.00 86.06 212 LYS A O 1
ATOM 1751 N N . PHE A 1 213 ? 26.768 6.970 7.514 1.00 89.12 213 PHE A N 1
ATOM 1752 C CA . PHE A 1 213 ? 27.988 7.344 6.798 1.00 89.12 213 PHE A CA 1
ATOM 1753 C C . PHE A 1 213 ? 27.947 8.777 6.245 1.00 89.12 213 PHE A C 1
ATOM 1755 O O . PHE A 1 213 ? 28.986 9.300 5.852 1.00 89.12 213 PHE A O 1
ATOM 1762 N N . GLY A 1 214 ? 26.786 9.437 6.227 1.00 90.31 214 GLY A N 1
ATOM 1763 C CA . GLY A 1 214 ? 26.587 10.754 5.616 1.00 90.31 214 GLY A CA 1
ATOM 1764 C C . GLY A 1 214 ? 25.323 10.810 4.759 1.00 90.31 214 GLY A C 1
ATOM 1765 O O . GLY A 1 214 ? 24.438 9.966 4.892 1.00 90.31 214 GLY A O 1
ATOM 1766 N N . LYS A 1 215 ? 25.230 11.807 3.876 1.00 91.38 215 LYS A N 1
ATOM 1767 C CA . LYS A 1 215 ? 24.078 11.971 2.976 1.00 91.38 215 LYS A CA 1
ATOM 1768 C C . LYS A 1 215 ? 24.296 11.227 1.667 1.00 91.38 215 LYS A C 1
ATOM 1770 O O . LYS A 1 215 ? 25.397 11.278 1.122 1.00 91.38 215 LYS A O 1
ATOM 1775 N N . ALA A 1 216 ? 23.245 10.601 1.151 1.00 94.00 216 ALA A N 1
ATOM 1776 C CA . ALA A 1 216 ? 23.278 9.883 -0.119 1.00 94.00 216 ALA A CA 1
ATOM 1777 C C . ALA A 1 216 ? 21.998 10.115 -0.930 1.00 94.00 216 ALA A C 1
ATOM 1779 O O . ALA A 1 216 ? 20.938 10.378 -0.363 1.00 94.00 216 ALA A O 1
ATOM 1780 N N . GLU A 1 217 ? 22.101 10.017 -2.252 1.00 95.19 217 GLU A N 1
ATOM 1781 C CA . GLU A 1 217 ? 20.955 10.019 -3.162 1.00 95.19 217 GLU A CA 1
ATOM 1782 C C . GLU A 1 217 ? 20.330 8.623 -3.192 1.00 95.19 217 GLU A C 1
ATOM 1784 O O . GLU A 1 217 ? 21.050 7.627 -3.256 1.00 95.19 217 GLU A O 1
ATOM 1789 N N . LEU A 1 218 ? 19.001 8.542 -3.167 1.00 95.44 218 LEU A N 1
ATOM 1790 C CA . LEU A 1 218 ? 18.265 7.287 -3.314 1.00 95.44 218 LEU A CA 1
ATOM 1791 C C . LEU A 1 218 ? 17.855 7.079 -4.778 1.00 95.44 218 LEU A C 1
ATOM 1793 O O . LEU A 1 218 ? 17.399 8.013 -5.447 1.00 95.44 218 LEU A O 1
ATOM 1797 N N . PHE A 1 219 ? 17.971 5.846 -5.265 1.00 96.19 219 PHE A N 1
ATOM 1798 C CA . PHE A 1 219 ? 17.468 5.463 -6.579 1.00 96.19 219 PHE A CA 1
ATOM 1799 C C . PHE A 1 219 ? 16.947 4.021 -6.615 1.00 96.19 219 PHE A C 1
ATOM 1801 O O . PHE A 1 219 ? 17.377 3.160 -5.847 1.00 96.19 219 PHE A O 1
ATOM 1808 N N . LEU A 1 220 ? 15.998 3.772 -7.518 1.00 95.69 220 LEU A N 1
ATOM 1809 C CA . LEU A 1 220 ? 15.463 2.446 -7.816 1.00 95.69 220 LEU A CA 1
ATOM 1810 C C . LEU A 1 220 ? 16.284 1.810 -8.943 1.00 95.69 220 LEU A C 1
ATOM 1812 O O . LEU A 1 220 ? 16.301 2.331 -10.055 1.00 95.69 220 LEU A O 1
ATOM 1816 N N . ASP A 1 221 ? 16.927 0.678 -8.670 1.00 94.56 221 ASP A N 1
ATOM 1817 C CA . ASP A 1 221 ? 17.676 -0.096 -9.661 1.00 94.56 221 ASP A CA 1
ATOM 1818 C C . ASP A 1 221 ? 16.909 -1.353 -10.074 1.00 94.56 221 ASP A C 1
ATOM 1820 O O . ASP A 1 221 ? 17.237 -2.475 -9.679 1.00 94.56 221 ASP A O 1
ATOM 1824 N N . LEU A 1 222 ? 15.844 -1.153 -10.851 1.00 88.81 222 LEU A N 1
ATOM 1825 C CA . LEU A 1 222 ? 14.944 -2.238 -11.238 1.00 88.81 222 LEU A CA 1
ATOM 1826 C C . LEU A 1 222 ? 15.639 -3.283 -12.130 1.00 88.81 222 LEU A C 1
ATOM 1828 O O . LEU A 1 222 ? 15.419 -4.481 -11.961 1.00 88.81 222 LEU A O 1
ATOM 1832 N N . ALA A 1 223 ? 16.505 -2.828 -13.042 1.00 84.56 223 ALA A N 1
ATOM 1833 C CA . ALA A 1 223 ? 17.220 -3.672 -14.001 1.00 84.56 223 ALA A CA 1
ATOM 1834 C C . ALA A 1 223 ? 18.519 -4.287 -13.447 1.00 84.56 223 ALA A C 1
ATOM 1836 O O . ALA A 1 223 ? 19.103 -5.163 -14.084 1.00 84.56 223 ALA A O 1
ATOM 1837 N N . GLY A 1 224 ? 18.983 -3.842 -12.275 1.00 87.38 224 GLY A N 1
ATOM 1838 C CA . GLY A 1 224 ? 20.250 -4.289 -11.692 1.00 87.38 224 GLY A CA 1
ATOM 1839 C C . GLY A 1 224 ? 21.491 -3.724 -12.393 1.00 87.38 224 GLY A C 1
ATOM 1840 O O . GLY A 1 224 ? 22.587 -4.253 -12.201 1.00 87.38 224 GLY A O 1
ATOM 1841 N N . ASP A 1 225 ? 21.333 -2.670 -13.197 1.00 87.00 225 ASP A N 1
ATOM 1842 C CA . ASP A 1 225 ? 22.391 -2.039 -13.991 1.00 87.00 225 ASP A CA 1
ATOM 1843 C C . ASP A 1 225 ? 22.919 -0.732 -13.372 1.00 87.00 225 ASP A C 1
ATOM 1845 O O . ASP A 1 225 ? 23.702 -0.011 -13.993 1.00 87.00 225 ASP A O 1
ATOM 1849 N N . ASN A 1 226 ? 22.546 -0.470 -12.113 1.00 91.56 226 ASN A N 1
ATOM 1850 C CA . ASN A 1 226 ? 22.862 0.730 -11.342 1.00 91.56 226 ASN A CA 1
ATOM 1851 C C . ASN A 1 226 ? 22.266 2.023 -11.931 1.00 91.56 226 ASN A C 1
ATOM 1853 O O . ASN A 1 226 ? 22.905 3.080 -11.884 1.00 91.56 226 ASN A O 1
ATOM 1857 N N . ASP A 1 227 ? 21.023 1.946 -12.420 1.00 88.50 227 ASP A N 1
ATOM 1858 C CA . ASP A 1 227 ? 20.286 3.061 -13.037 1.00 88.50 227 ASP A CA 1
ATOM 1859 C C . ASP A 1 227 ? 21.018 3.639 -14.257 1.00 88.50 227 ASP A C 1
ATOM 1861 O O . ASP A 1 227 ? 21.171 4.855 -14.401 1.00 88.50 227 ASP A O 1
ATOM 1865 N N . ARG A 1 228 ? 21.478 2.759 -15.159 1.00 87.50 228 ARG A N 1
ATOM 1866 C CA . ARG A 1 228 ? 22.164 3.158 -16.404 1.00 87.50 228 ARG A CA 1
ATOM 1867 C C . ARG A 1 228 ? 21.286 4.056 -17.276 1.00 87.50 228 ARG A C 1
ATOM 1869 O O . ARG A 1 228 ? 21.794 4.942 -17.960 1.00 87.50 228 ARG A O 1
ATOM 1876 N N . LEU A 1 229 ? 19.972 3.825 -17.241 1.00 85.38 229 LEU A N 1
ATOM 1877 C CA . LEU A 1 229 ? 18.967 4.597 -17.976 1.00 85.38 229 LEU A CA 1
ATOM 1878 C C . LEU A 1 229 ? 18.640 5.952 -17.316 1.00 85.38 229 LEU A C 1
ATOM 1880 O O . LEU A 1 229 ? 17.977 6.781 -17.936 1.00 85.38 229 LEU A O 1
ATOM 1884 N N . GLY A 1 230 ? 19.101 6.203 -16.084 1.00 87.69 230 GLY A N 1
ATOM 1885 C CA . GLY A 1 230 ? 18.941 7.482 -15.382 1.00 87.69 230 GLY A CA 1
ATOM 1886 C C . GLY A 1 230 ? 17.500 7.828 -14.990 1.00 87.69 230 GLY A C 1
ATOM 1887 O O . GLY A 1 230 ? 17.171 9.000 -14.799 1.00 87.69 230 GLY A O 1
ATOM 1888 N N . VAL A 1 231 ? 16.619 6.833 -14.890 1.00 87.50 231 VAL A N 1
ATOM 1889 C CA . VAL A 1 231 ? 15.184 7.003 -14.604 1.00 87.50 231 VAL A CA 1
ATOM 1890 C C . VAL A 1 231 ? 14.812 6.643 -13.165 1.00 87.50 231 VAL A C 1
ATOM 1892 O O . VAL A 1 231 ? 13.775 7.099 -12.670 1.00 87.50 231 VAL A O 1
ATOM 1895 N N . GLY A 1 232 ? 15.675 5.904 -12.469 1.00 92.50 232 GLY A N 1
ATOM 1896 C CA . GLY A 1 232 ? 15.489 5.405 -11.107 1.00 92.50 232 GLY A CA 1
ATOM 1897 C C . GLY A 1 232 ? 15.659 6.448 -10.003 1.00 92.50 232 GLY A C 1
ATOM 1898 O O . GLY A 1 232 ? 15.236 6.219 -8.874 1.00 92.50 232 GLY A O 1
ATOM 1899 N N . SER A 1 233 ? 16.253 7.602 -10.305 1.00 92.44 233 SER A N 1
ATOM 1900 C CA . SER A 1 233 ? 16.582 8.640 -9.312 1.00 92.44 233 SER A CA 1
ATOM 1901 C C . SER A 1 233 ? 15.346 9.244 -8.628 1.00 92.44 233 SER A C 1
ATOM 1903 O O . SER A 1 233 ? 14.385 9.605 -9.301 1.00 92.44 233 SER A O 1
ATOM 1905 N N . PHE A 1 234 ? 15.347 9.428 -7.310 1.00 92.94 234 PHE A N 1
ATOM 1906 C CA . PHE A 1 234 ? 14.200 10.019 -6.609 1.00 92.94 234 PHE A CA 1
ATOM 1907 C C . PHE A 1 234 ? 14.225 11.552 -6.741 1.00 92.94 234 PHE A C 1
ATOM 1909 O O . PHE A 1 234 ? 15.255 12.188 -6.529 1.00 92.94 234 PHE A O 1
ATOM 1916 N N . SER A 1 235 ? 13.091 12.169 -7.088 1.00 89.94 235 SER A N 1
ATOM 1917 C CA . SER A 1 235 ? 12.940 13.632 -7.040 1.00 89.94 235 SER A CA 1
ATOM 1918 C C . SER A 1 235 ? 12.802 14.139 -5.606 1.00 89.94 235 SER A C 1
ATOM 1920 O O . SER A 1 235 ? 13.157 15.279 -5.321 1.00 89.94 235 SER A O 1
ATOM 1922 N N . SER A 1 236 ? 12.274 13.297 -4.718 1.00 93.38 236 SER A N 1
ATOM 1923 C CA . SER A 1 236 ? 12.154 13.558 -3.288 1.00 93.38 236 SER A CA 1
ATOM 1924 C C . SER A 1 236 ? 12.040 12.249 -2.509 1.00 93.38 236 SER A C 1
ATOM 1926 O O . SER A 1 236 ? 11.491 11.263 -3.006 1.00 93.38 236 SER A O 1
ATOM 1928 N N . ASN A 1 237 ? 12.487 12.255 -1.256 1.00 95.31 237 ASN A N 1
ATOM 1929 C CA . ASN A 1 237 ? 12.382 11.116 -0.350 1.00 95.31 237 ASN A CA 1
ATOM 1930 C C . ASN A 1 237 ? 10.926 10.671 -0.173 1.00 95.31 237 ASN A C 1
ATOM 1932 O O . ASN A 1 237 ? 10.675 9.483 -0.032 1.00 95.31 237 ASN A O 1
ATOM 1936 N N . SER A 1 238 ? 9.951 11.583 -0.264 1.00 94.38 238 SER A N 1
ATOM 1937 C CA . SER A 1 238 ? 8.518 11.267 -0.183 1.00 94.38 238 SER A CA 1
ATOM 1938 C C . SER A 1 238 ? 8.027 10.233 -1.205 1.00 94.38 238 SER A C 1
ATOM 1940 O O . SER A 1 238 ? 6.970 9.642 -1.010 1.00 94.38 238 SER A O 1
ATOM 1942 N N . GLN A 1 239 ? 8.773 9.937 -2.271 1.00 93.50 239 GLN A N 1
ATOM 1943 C CA . GLN A 1 239 ? 8.420 8.822 -3.152 1.00 93.50 239 GLN A CA 1
ATOM 1944 C C . GLN A 1 239 ? 8.567 7.449 -2.467 1.00 93.50 239 GLN A C 1
ATOM 1946 O O . GLN A 1 239 ? 7.966 6.488 -2.936 1.00 93.50 239 GLN A O 1
ATOM 1951 N N . LEU A 1 240 ? 9.273 7.352 -1.333 1.00 95.12 240 LEU A N 1
ATOM 1952 C CA . LEU A 1 240 ? 9.366 6.137 -0.514 1.00 95.12 240 LEU A CA 1
ATOM 1953 C C . LEU A 1 240 ? 8.017 5.659 0.037 1.00 95.12 240 LEU A C 1
ATOM 1955 O O . LEU A 1 240 ? 7.861 4.464 0.241 1.00 95.12 240 LEU A O 1
ATOM 1959 N N . PHE A 1 241 ? 7.010 6.531 0.175 1.00 94.31 241 PHE A N 1
ATOM 1960 C CA . PHE A 1 241 ? 5.643 6.110 0.524 1.00 94.31 241 PHE A CA 1
ATOM 1961 C C . PHE A 1 241 ? 5.055 5.069 -0.450 1.00 94.31 241 PHE A C 1
ATOM 1963 O O . PHE A 1 241 ? 4.092 4.391 -0.122 1.00 94.31 241 PHE A O 1
ATOM 1970 N N . ARG A 1 242 ? 5.613 4.942 -1.660 1.00 90.94 242 ARG A N 1
ATOM 1971 C CA . ARG A 1 242 ? 5.188 3.964 -2.677 1.00 90.94 242 ARG A CA 1
ATOM 1972 C C . ARG A 1 242 ? 5.843 2.593 -2.525 1.00 90.94 242 ARG A C 1
ATOM 1974 O O . ARG A 1 242 ? 5.484 1.686 -3.269 1.00 90.94 242 ARG A O 1
ATOM 1981 N N . PHE A 1 243 ? 6.809 2.489 -1.620 1.00 93.12 243 PHE A N 1
ATOM 1982 C CA . PHE A 1 243 ? 7.575 1.284 -1.316 1.00 93.12 243 PHE A CA 1
ATOM 1983 C C . PHE A 1 243 ? 7.255 0.748 0.085 1.00 93.12 243 PHE A C 1
ATOM 1985 O O . PHE A 1 243 ? 7.914 -0.176 0.518 1.00 93.12 243 PHE A O 1
ATOM 1992 N N . ASP A 1 244 ? 6.271 1.323 0.782 1.00 93.25 244 ASP A N 1
ATOM 1993 C CA . ASP A 1 244 ? 5.664 0.757 1.994 1.00 93.25 244 ASP A CA 1
ATOM 1994 C C . ASP A 1 244 ? 4.472 -0.099 1.547 1.00 93.25 244 ASP A C 1
ATOM 1996 O O . ASP A 1 244 ? 3.330 0.358 1.456 1.00 93.25 244 ASP A O 1
ATOM 2000 N N . SER A 1 245 ? 4.789 -1.307 1.090 1.00 89.31 245 SER A N 1
ATOM 2001 C CA . SER A 1 245 ? 3.853 -2.234 0.450 1.00 89.31 245 SER A CA 1
ATOM 2002 C C . SER A 1 245 ? 2.885 -2.874 1.444 1.00 89.31 245 SER A C 1
ATOM 2004 O O . SER A 1 245 ? 1.758 -3.204 1.067 1.00 89.31 245 SER A O 1
ATOM 2006 N N . ASP A 1 246 ? 3.288 -3.003 2.712 1.00 89.56 246 ASP A N 1
ATOM 2007 C CA . ASP A 1 246 ? 2.426 -3.500 3.784 1.00 89.56 246 ASP A CA 1
ATOM 2008 C C . ASP A 1 246 ? 1.688 -2.375 4.543 1.00 89.56 246 ASP A C 1
ATOM 2010 O O . ASP A 1 246 ? 0.789 -2.660 5.341 1.00 89.56 246 ASP A O 1
ATOM 2014 N N . GLY A 1 247 ? 2.022 -1.109 4.265 1.00 91.56 247 GLY A N 1
ATOM 2015 C CA . GLY A 1 247 ? 1.366 0.097 4.768 1.00 91.56 247 GLY A CA 1
ATOM 2016 C C . GLY A 1 247 ? 1.651 0.407 6.238 1.00 91.56 247 GLY A C 1
ATOM 2017 O O . GLY A 1 247 ? 0.893 1.167 6.851 1.00 91.56 247 GLY A O 1
ATOM 2018 N N . ASN A 1 248 ? 2.663 -0.210 6.851 1.00 92.75 248 ASN A N 1
ATOM 2019 C CA . ASN A 1 248 ? 2.941 -0.088 8.281 1.00 92.75 248 ASN A CA 1
ATOM 2020 C C . ASN A 1 248 ? 3.690 1.213 8.664 1.00 92.75 248 ASN A C 1
ATOM 2022 O O . ASN A 1 248 ? 3.845 1.532 9.852 1.00 92.75 248 ASN A O 1
ATOM 2026 N N . GLY A 1 249 ? 4.117 1.992 7.668 1.00 94.31 249 GLY A N 1
ATOM 2027 C CA . GLY A 1 249 ? 4.843 3.246 7.825 1.00 94.31 249 GLY A CA 1
ATOM 2028 C C . GLY A 1 249 ? 6.358 3.113 7.937 1.00 94.31 249 GLY A C 1
ATOM 2029 O O . GLY A 1 249 ? 7.023 4.103 8.259 1.00 94.31 249 GLY A O 1
ATOM 2030 N N . PHE A 1 250 ? 6.908 1.936 7.664 1.00 94.81 250 PHE A N 1
ATOM 2031 C CA . PHE A 1 250 ? 8.330 1.683 7.497 1.00 94.81 250 PHE A CA 1
ATOM 2032 C C . PHE A 1 250 ? 8.580 1.147 6.090 1.00 94.81 250 PHE A C 1
ATOM 2034 O O . PHE A 1 250 ? 7.787 0.381 5.577 1.00 94.81 250 PHE A O 1
ATOM 2041 N N . VAL A 1 251 ? 9.690 1.562 5.481 1.00 95.00 251 VAL A N 1
ATOM 2042 C CA . VAL A 1 251 ? 10.209 0.926 4.264 1.00 95.00 251 VAL A CA 1
ATOM 2043 C C . VAL A 1 251 ? 11.382 0.053 4.668 1.00 95.00 251 VAL A C 1
ATOM 2045 O O . VAL A 1 251 ? 12.422 0.582 5.086 1.00 95.00 251 VAL A O 1
ATOM 2048 N N . ASP A 1 252 ? 11.206 -1.262 4.592 1.00 93.50 252 ASP A N 1
ATOM 2049 C CA . ASP A 1 252 ? 12.194 -2.248 5.021 1.00 93.50 252 ASP A CA 1
ATOM 2050 C C . ASP A 1 252 ? 12.194 -3.528 4.167 1.00 93.50 252 ASP A C 1
ATOM 2052 O O . ASP A 1 252 ? 11.573 -3.620 3.116 1.00 93.50 252 ASP A O 1
ATOM 2056 N N . LYS A 1 253 ? 12.958 -4.539 4.591 1.00 92.44 253 LYS A N 1
ATOM 2057 C CA . LYS A 1 253 ? 13.134 -5.807 3.862 1.00 92.44 253 LYS A CA 1
ATOM 2058 C C . LYS A 1 253 ? 11.854 -6.618 3.626 1.00 92.44 253 LYS A C 1
ATOM 2060 O O . LYS A 1 253 ? 11.917 -7.590 2.876 1.00 92.44 253 LYS A O 1
ATOM 2065 N N . ASN A 1 254 ? 10.774 -6.325 4.344 1.00 90.38 254 ASN A N 1
ATOM 2066 C CA . ASN A 1 254 ? 9.492 -6.993 4.158 1.00 90.38 254 ASN A CA 1
ATOM 2067 C C . ASN A 1 254 ? 8.694 -6.352 3.018 1.00 90.38 254 ASN A C 1
ATOM 2069 O O . ASN A 1 254 ? 7.695 -6.935 2.602 1.00 90.38 254 ASN A O 1
ATOM 2073 N N . ASP A 1 255 ? 9.149 -5.204 2.509 1.00 91.94 255 ASP A N 1
ATOM 2074 C CA . ASP A 1 255 ? 8.496 -4.506 1.424 1.00 91.94 255 ASP A CA 1
ATOM 2075 C C . ASP A 1 255 ? 8.931 -4.952 0.035 1.00 91.94 255 ASP A C 1
ATOM 2077 O O . ASP A 1 255 ? 10.108 -5.221 -0.244 1.00 91.94 255 ASP A O 1
ATOM 2081 N N . ASP A 1 256 ? 7.960 -4.925 -0.875 1.00 88.44 256 ASP A N 1
ATOM 2082 C CA . ASP A 1 256 ? 8.190 -5.144 -2.292 1.00 88.44 256 ASP A CA 1
ATOM 2083 C C . ASP A 1 256 ? 9.253 -4.169 -2.829 1.00 88.44 256 ASP A C 1
ATOM 2085 O O . ASP A 1 256 ? 9.177 -2.948 -2.664 1.00 88.44 256 ASP A O 1
ATOM 2089 N N . TYR A 1 257 ? 10.231 -4.718 -3.552 1.00 90.69 257 TYR A N 1
ATOM 2090 C CA . TYR A 1 257 ? 11.318 -3.984 -4.211 1.00 90.69 257 TYR A CA 1
ATOM 2091 C C . TYR A 1 257 ? 12.300 -3.252 -3.282 1.00 90.69 257 TYR A C 1
ATOM 2093 O O . TYR A 1 257 ? 13.152 -2.510 -3.782 1.00 90.69 257 TYR A O 1
ATOM 2101 N N . PHE A 1 258 ? 12.262 -3.466 -1.962 1.00 93.69 258 PHE A N 1
ATOM 2102 C CA . PHE A 1 258 ? 13.271 -2.900 -1.058 1.00 93.69 258 PHE A CA 1
ATOM 2103 C C . PHE A 1 258 ? 14.699 -3.324 -1.435 1.00 93.69 258 PHE A C 1
ATOM 2105 O O . PHE A 1 258 ? 15.642 -2.535 -1.363 1.00 93.69 258 PHE A O 1
ATOM 2112 N N . ASP A 1 259 ? 14.862 -4.557 -1.913 1.00 93.00 259 ASP A N 1
ATOM 2113 C CA . ASP A 1 259 ? 16.129 -5.114 -2.391 1.00 93.00 259 ASP A CA 1
ATOM 2114 C C . ASP A 1 259 ? 16.660 -4.441 -3.674 1.00 93.00 259 ASP A C 1
ATOM 2116 O O . ASP A 1 259 ? 17.859 -4.533 -3.966 1.00 93.00 259 ASP A O 1
ATOM 2120 N N . LYS A 1 260 ? 15.785 -3.748 -4.418 1.00 94.56 260 LYS A N 1
ATOM 2121 C CA . LYS A 1 260 ? 16.111 -2.959 -5.616 1.00 94.56 260 LYS A CA 1
ATOM 2122 C C . LYS A 1 260 ? 16.438 -1.498 -5.289 1.00 94.56 260 LYS A C 1
ATOM 2124 O O . LYS A 1 260 ? 16.942 -0.781 -6.155 1.00 94.56 260 LYS A O 1
ATOM 2129 N N . LEU A 1 261 ? 16.171 -1.033 -4.066 1.00 97.12 261 LEU A N 1
ATOM 2130 C CA . LEU A 1 261 ? 16.543 0.312 -3.635 1.00 97.12 261 LEU A CA 1
ATOM 2131 C C . LEU A 1 261 ? 18.047 0.383 -3.362 1.00 97.12 261 LEU A C 1
ATOM 2133 O O . LEU A 1 261 ? 18.624 -0.409 -2.607 1.00 97.12 261 LEU A O 1
ATOM 2137 N N . LYS A 1 262 ? 18.697 1.372 -3.969 1.00 96.56 262 LYS A N 1
ATOM 2138 C CA . LYS A 1 262 ? 20.129 1.624 -3.834 1.00 96.56 262 LYS A CA 1
ATOM 2139 C C . LYS A 1 262 ? 20.389 3.077 -3.491 1.00 96.56 262 LYS A C 1
ATOM 2141 O O . LYS A 1 262 ? 19.589 3.967 -3.769 1.00 96.56 262 LYS A O 1
ATOM 2146 N N . ILE A 1 263 ? 21.549 3.306 -2.897 1.00 95.06 263 ILE A N 1
ATOM 2147 C CA . ILE A 1 263 ? 22.069 4.636 -2.642 1.00 95.06 263 ILE A CA 1
ATOM 2148 C C . ILE A 1 263 ? 23.242 4.938 -3.568 1.00 95.06 263 ILE A C 1
ATOM 2150 O O . ILE A 1 263 ? 24.029 4.048 -3.901 1.00 95.06 263 ILE A O 1
ATOM 2154 N N . ARG A 1 264 ? 23.370 6.206 -3.949 1.00 94.31 264 ARG A N 1
ATOM 2155 C CA . ARG A 1 264 ? 24.511 6.769 -4.669 1.00 94.31 264 ARG A CA 1
ATOM 2156 C C . ARG A 1 264 ? 25.119 7.888 -3.827 1.00 94.31 264 ARG A C 1
ATOM 2158 O O . ARG A 1 264 ? 24.426 8.809 -3.397 1.00 94.31 264 ARG A O 1
ATOM 2165 N N . ALA A 1 265 ? 26.415 7.799 -3.577 1.00 94.06 265 ALA A N 1
ATOM 2166 C CA . ALA A 1 265 ? 27.194 8.790 -2.843 1.00 94.06 265 ALA A CA 1
ATOM 2167 C C . ALA A 1 265 ? 28.596 8.907 -3.448 1.00 94.06 265 ALA A C 1
ATOM 2169 O O . ALA A 1 265 ? 28.921 8.220 -4.412 1.00 94.06 265 ALA A O 1
ATOM 2170 N N . TYR A 1 266 ? 29.431 9.770 -2.880 1.00 92.50 266 TYR A N 1
ATOM 2171 C CA . TYR A 1 266 ? 30.817 9.952 -3.296 1.00 92.50 266 TYR A CA 1
ATOM 2172 C C . TYR A 1 266 ? 31.748 9.858 -2.091 1.00 92.50 266 TYR A C 1
ATOM 2174 O O . TYR A 1 266 ? 31.367 10.239 -0.981 1.00 92.50 266 TYR A O 1
ATOM 2182 N N . ASP A 1 267 ? 32.959 9.343 -2.296 1.00 89.38 267 ASP A N 1
ATOM 2183 C CA . ASP A 1 267 ? 34.021 9.410 -1.293 1.00 89.38 267 ASP A CA 1
ATOM 2184 C C . ASP A 1 267 ? 34.691 10.797 -1.269 1.00 89.38 267 ASP A C 1
ATOM 2186 O O . ASP A 1 267 ? 34.361 11.707 -2.034 1.00 89.38 267 ASP A O 1
ATOM 2190 N N . LYS A 1 268 ? 35.657 10.969 -0.363 1.00 87.31 268 LYS A N 1
ATOM 2191 C CA . LYS A 1 268 ? 36.436 12.211 -0.220 1.00 87.31 268 LYS A CA 1
ATOM 2192 C C . LYS A 1 268 ? 37.237 12.592 -1.478 1.00 87.31 268 LYS A C 1
ATOM 2194 O O . LYS A 1 268 ? 37.607 13.754 -1.617 1.00 87.31 268 LYS A O 1
ATOM 2199 N N . ASP A 1 269 ? 37.545 11.617 -2.332 1.00 88.06 269 ASP A N 1
ATOM 2200 C CA . ASP A 1 269 ? 38.349 11.769 -3.544 1.00 88.06 269 ASP A CA 1
ATOM 2201 C C . ASP A 1 269 ? 37.444 12.003 -4.776 1.00 88.06 269 ASP A C 1
ATOM 2203 O O . ASP A 1 269 ? 37.934 12.251 -5.878 1.00 88.06 269 ASP A O 1
ATOM 2207 N N . GLY A 1 270 ? 36.118 11.994 -4.582 1.00 87.62 270 GLY A N 1
ATOM 2208 C CA . GLY A 1 270 ? 35.112 12.210 -5.617 1.00 87.62 270 GLY A CA 1
ATOM 2209 C C . GLY A 1 270 ? 34.747 10.953 -6.407 1.00 87.62 270 GLY A C 1
ATOM 2210 O O . GLY A 1 270 ? 34.069 11.074 -7.428 1.00 87.62 270 GLY A O 1
ATOM 2211 N N . ASN A 1 271 ? 35.165 9.762 -5.965 1.00 89.69 271 ASN A N 1
ATOM 2212 C CA . ASN A 1 271 ? 34.767 8.509 -6.603 1.00 89.69 271 ASN A CA 1
ATOM 2213 C C . ASN A 1 271 ? 33.343 8.138 -6.193 1.00 89.69 271 ASN A C 1
ATOM 2215 O O . ASN A 1 271 ? 32.967 8.272 -5.029 1.00 89.69 271 ASN A O 1
ATOM 2219 N N . GLU A 1 272 ? 32.557 7.651 -7.151 1.00 91.81 272 GLU A N 1
ATOM 2220 C CA . GLU A 1 272 ? 31.184 7.224 -6.903 1.00 91.81 272 GLU A CA 1
ATOM 2221 C C . GLU A 1 272 ? 31.136 5.920 -6.095 1.00 91.81 272 GLU A C 1
ATOM 2223 O O . GLU A 1 272 ? 31.852 4.956 -6.371 1.00 91.81 272 GLU A O 1
ATOM 2228 N N . ILE A 1 273 ? 30.249 5.895 -5.104 1.00 91.50 273 ILE A N 1
ATOM 2229 C CA . ILE A 1 273 ? 29.922 4.747 -4.268 1.00 91.50 273 ILE A CA 1
ATOM 2230 C C . ILE A 1 273 ? 28.451 4.412 -4.497 1.00 91.50 273 ILE A C 1
ATOM 2232 O O . ILE A 1 273 ? 27.574 5.242 -4.256 1.00 91.50 273 ILE A O 1
ATOM 2236 N N . ILE A 1 274 ? 28.184 3.168 -4.895 1.00 93.44 274 ILE A N 1
ATOM 2237 C CA . ILE A 1 274 ? 26.832 2.615 -4.998 1.00 93.44 274 ILE A CA 1
ATOM 2238 C C . ILE A 1 274 ? 26.698 1.434 -4.042 1.00 93.44 274 ILE A C 1
ATOM 2240 O O . ILE A 1 274 ? 27.547 0.539 -4.022 1.00 93.44 274 ILE A O 1
A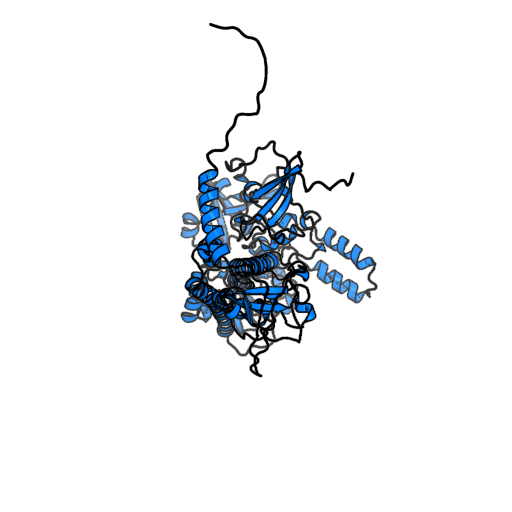TOM 2244 N N . LYS A 1 275 ? 25.632 1.436 -3.238 1.00 92.69 275 LYS A N 1
ATOM 2245 C CA . LYS A 1 275 ? 25.332 0.389 -2.248 1.00 92.69 275 LYS A CA 1
ATOM 2246 C C . LYS A 1 275 ? 23.845 0.077 -2.223 1.00 92.69 275 LYS A C 1
ATOM 2248 O O . LYS A 1 275 ? 23.033 0.952 -2.514 1.00 92.69 275 LYS A O 1
ATOM 2253 N N . LYS A 1 276 ? 23.479 -1.153 -1.857 1.00 93.88 276 LYS A N 1
ATOM 2254 C CA . LYS A 1 276 ? 22.078 -1.475 -1.548 1.00 93.88 276 LYS A CA 1
ATOM 2255 C C . LYS A 1 276 ? 21.631 -0.677 -0.330 1.00 93.88 276 LYS A C 1
ATOM 2257 O O . LYS A 1 276 ? 22.413 -0.503 0.604 1.00 93.88 276 LYS A O 1
ATOM 2262 N N . LEU A 1 277 ? 20.380 -0.222 -0.315 1.00 93.50 277 LEU A N 1
ATOM 2263 C CA . LEU A 1 277 ? 19.834 0.515 0.825 1.00 93.50 277 LEU A CA 1
ATOM 2264 C C . LEU A 1 277 ? 19.906 -0.325 2.112 1.00 93.50 277 LEU A C 1
ATOM 2266 O O . LEU A 1 277 ? 20.337 0.175 3.149 1.00 93.50 277 LEU A O 1
ATOM 2270 N N . SER A 1 278 ? 19.611 -1.623 1.998 1.00 90.81 278 SER A N 1
ATOM 2271 C CA . SER A 1 278 ? 19.670 -2.612 3.082 1.00 90.81 278 SER A CA 1
ATOM 2272 C C . SER A 1 278 ? 21.056 -2.804 3.713 1.00 90.81 278 SER A C 1
ATOM 2274 O O . SER A 1 278 ? 21.167 -3.386 4.784 1.00 90.81 278 SER A O 1
ATOM 2276 N N . GLU A 1 279 ? 22.136 -2.385 3.043 1.00 87.81 279 GLU A N 1
ATOM 2277 C CA . GLU A 1 279 ? 23.502 -2.434 3.597 1.00 87.81 279 GLU A CA 1
ATOM 2278 C C . GLU A 1 279 ? 23.818 -1.206 4.466 1.00 87.81 279 GLU A C 1
ATOM 2280 O O . GLU A 1 279 ? 24.850 -1.150 5.135 1.00 87.81 279 GLU A O 1
ATOM 2285 N N . VAL A 1 280 ? 22.955 -0.191 4.419 1.00 88.12 280 VAL A N 1
ATOM 2286 C CA . VAL A 1 280 ? 23.213 1.141 4.968 1.00 88.12 280 VAL A CA 1
ATOM 2287 C C . VAL A 1 280 ? 22.215 1.500 6.063 1.00 88.12 280 VAL A C 1
ATOM 2289 O O . VAL A 1 280 ? 22.599 2.136 7.049 1.00 88.12 280 VAL A O 1
ATOM 2292 N N . VAL A 1 281 ? 20.960 1.078 5.903 1.00 87.69 281 VAL A N 1
ATOM 2293 C CA . VAL A 1 281 ? 19.877 1.234 6.877 1.00 87.69 281 VAL A CA 1
ATOM 2294 C C . VAL A 1 281 ? 19.057 -0.053 6.953 1.00 87.69 281 VAL A C 1
ATOM 2296 O O . VAL A 1 281 ? 18.845 -0.715 5.939 1.00 87.69 281 VAL A O 1
ATOM 2299 N N . ASP A 1 282 ? 18.566 -0.384 8.148 1.00 84.62 282 ASP A N 1
ATOM 2300 C CA . ASP A 1 282 ? 17.665 -1.531 8.338 1.00 84.62 282 ASP A CA 1
ATOM 2301 C C . ASP A 1 282 ? 16.236 -1.211 7.867 1.00 84.62 282 ASP A C 1
ATOM 2303 O O . ASP A 1 282 ? 15.538 -2.078 7.350 1.00 84.62 282 ASP A O 1
ATOM 2307 N N . SER A 1 283 ? 15.809 0.042 8.052 1.00 90.94 283 SER A N 1
ATOM 2308 C CA . SER A 1 283 ? 14.467 0.535 7.730 1.00 90.94 283 SER A CA 1
ATOM 2309 C C . SER A 1 283 ? 14.469 2.060 7.611 1.00 90.94 283 SER A C 1
ATOM 2311 O O . SER A 1 283 ? 15.249 2.718 8.308 1.00 90.94 283 SER A O 1
ATOM 2313 N N . ILE A 1 284 ? 13.539 2.631 6.847 1.00 94.06 284 ILE A N 1
ATOM 2314 C CA . ILE A 1 284 ? 13.237 4.071 6.855 1.00 94.06 284 ILE A CA 1
ATOM 2315 C C . ILE A 1 284 ? 11.856 4.292 7.475 1.00 94.06 284 ILE A C 1
ATOM 2317 O O . ILE A 1 284 ? 10.878 3.732 6.996 1.00 94.06 284 ILE A O 1
ATOM 2321 N N . ASN A 1 285 ? 11.760 5.128 8.512 1.00 95.12 285 ASN A N 1
ATOM 2322 C CA . ASN A 1 285 ? 10.482 5.486 9.129 1.00 95.12 285 ASN A CA 1
ATOM 2323 C C . ASN A 1 285 ? 9.807 6.628 8.357 1.00 95.12 285 ASN A C 1
ATOM 2325 O O . ASN A 1 285 ? 10.270 7.769 8.376 1.00 95.12 285 ASN A O 1
ATOM 2329 N N . LEU A 1 286 ? 8.687 6.340 7.699 1.00 95.81 286 LEU A N 1
ATOM 2330 C CA . LEU A 1 286 ? 7.944 7.319 6.908 1.00 95.81 286 LEU A CA 1
ATOM 2331 C C . LEU A 1 286 ? 7.137 8.294 7.770 1.00 95.81 286 LEU A C 1
ATOM 2333 O O . LEU A 1 286 ? 6.743 9.363 7.304 1.00 95.81 286 LEU A O 1
ATOM 2337 N N . LYS A 1 287 ? 6.907 7.983 9.048 1.00 94.25 287 LYS A N 1
ATOM 2338 C CA . LYS A 1 287 ? 6.229 8.902 9.979 1.00 94.25 287 LYS A CA 1
ATOM 2339 C C . LYS A 1 287 ? 7.094 10.129 10.253 1.00 94.25 287 LYS A C 1
ATOM 2341 O O . LYS A 1 287 ? 6.557 11.225 10.400 1.00 94.25 287 LYS A O 1
ATOM 2346 N N . ASP A 1 288 ? 8.417 9.964 10.200 1.00 94.75 288 ASP A N 1
ATOM 2347 C CA . ASP A 1 288 ? 9.394 11.049 10.332 1.00 94.75 288 ASP A CA 1
ATOM 2348 C C . ASP A 1 288 ? 9.369 12.011 9.137 1.00 94.75 288 ASP A C 1
ATOM 2350 O O . ASP A 1 288 ? 10.046 13.034 9.168 1.00 94.75 288 ASP A O 1
ATOM 2354 N N . PHE A 1 289 ? 8.614 11.717 8.072 1.00 96.25 289 PHE A N 1
ATOM 2355 C CA . PHE A 1 289 ? 8.468 12.596 6.905 1.00 96.25 289 PHE A CA 1
ATOM 2356 C C . PHE A 1 289 ? 7.309 13.579 7.083 1.00 96.25 289 PHE A C 1
ATOM 2358 O O . PHE A 1 289 ? 7.259 14.617 6.412 1.00 96.25 289 PHE A O 1
ATOM 2365 N N . ILE A 1 290 ? 6.379 13.257 7.984 1.00 95.31 290 ILE A N 1
ATOM 2366 C CA . ILE A 1 290 ? 5.165 14.023 8.221 1.00 95.31 290 ILE A CA 1
ATOM 2367 C C . ILE A 1 290 ? 5.479 15.170 9.186 1.00 95.31 290 ILE A C 1
ATOM 2369 O O . ILE A 1 290 ? 5.977 14.982 10.293 1.00 95.31 290 ILE A O 1
ATOM 2373 N N . ASP A 1 291 ? 5.193 16.392 8.752 1.00 95.19 291 ASP A N 1
ATOM 2374 C CA . ASP A 1 291 ? 5.292 17.598 9.561 1.00 95.19 291 ASP A CA 1
ATOM 2375 C C . ASP A 1 291 ? 4.064 17.754 10.469 1.00 95.19 291 ASP A C 1
ATOM 2377 O O . ASP A 1 291 ? 2.983 17.210 10.230 1.00 95.19 291 ASP A O 1
ATOM 2381 N N . THR A 1 292 ? 4.204 18.568 11.511 1.00 92.38 292 THR A N 1
ATOM 2382 C CA . THR A 1 292 ? 3.082 18.879 12.392 1.00 92.38 292 THR A CA 1
ATOM 2383 C C . THR A 1 292 ? 1.982 19.619 11.634 1.00 92.38 292 THR A C 1
ATOM 2385 O O . THR A 1 292 ? 2.236 20.489 10.797 1.00 92.38 292 THR A O 1
ATOM 2388 N N . LYS A 1 293 ? 0.727 19.353 12.003 1.00 91.69 293 LYS A N 1
ATOM 2389 C CA . LYS A 1 293 ? -0.444 20.036 11.434 1.00 91.69 293 LYS A CA 1
ATOM 2390 C C . LYS A 1 293 ? -0.358 21.561 11.536 1.00 91.69 293 LYS A C 1
ATOM 2392 O O . LYS A 1 293 ? -0.753 22.264 10.613 1.00 91.69 293 LYS A O 1
ATOM 2397 N N . SER A 1 294 ? 0.198 22.075 12.634 1.00 93.38 294 SER A N 1
ATOM 2398 C CA . SER A 1 294 ? 0.420 23.514 12.824 1.00 93.38 294 SER A CA 1
ATOM 2399 C C . SER A 1 294 ? 1.372 24.089 11.768 1.00 93.38 294 SER A C 1
ATOM 2401 O O . SER A 1 294 ? 1.056 25.095 11.129 1.00 93.38 294 SER A O 1
ATOM 2403 N N . ASN A 1 295 ? 2.503 23.416 11.524 1.00 95.00 295 ASN A N 1
ATOM 2404 C CA . ASN A 1 295 ? 3.461 23.821 10.496 1.00 95.00 295 ASN A CA 1
ATOM 2405 C C . ASN A 1 295 ? 2.868 23.708 9.088 1.00 95.00 295 ASN A C 1
ATOM 2407 O O . ASN A 1 295 ? 3.055 24.619 8.285 1.00 95.00 295 ASN A O 1
ATOM 2411 N N . ALA A 1 296 ? 2.111 22.646 8.803 1.00 93.69 296 ALA A N 1
ATOM 2412 C CA . ALA A 1 296 ? 1.436 22.470 7.520 1.00 93.69 296 ALA A CA 1
ATOM 2413 C C . ALA A 1 296 ? 0.447 23.609 7.229 1.00 93.69 296 ALA A C 1
ATOM 2415 O O . ALA A 1 296 ? 0.493 24.224 6.164 1.00 93.69 296 ALA A O 1
ATOM 2416 N N . ILE A 1 297 ? -0.394 23.965 8.207 1.00 94.50 297 ILE A N 1
ATOM 2417 C CA . ILE A 1 297 ? -1.334 25.090 8.089 1.00 94.50 297 ILE A CA 1
ATOM 2418 C C . ILE A 1 297 ? -0.582 26.412 7.912 1.00 94.50 297 ILE A C 1
ATOM 2420 O O . ILE A 1 297 ? -1.030 27.270 7.154 1.00 94.50 297 ILE A O 1
ATOM 2424 N N . LYS A 1 298 ? 0.557 26.597 8.589 1.00 95.56 298 LYS A N 1
ATOM 2425 C CA . LYS A 1 298 ? 1.396 27.789 8.418 1.00 95.56 298 LYS A CA 1
ATOM 2426 C C . LYS A 1 298 ? 1.940 27.894 6.988 1.00 95.56 298 LYS A C 1
ATOM 2428 O O . LYS A 1 298 ? 1.731 28.928 6.363 1.00 95.56 298 LYS A O 1
ATOM 2433 N N . LYS A 1 299 ? 2.557 26.828 6.463 1.00 95.12 299 LYS A N 1
ATOM 2434 C CA . LYS A 1 299 ? 3.061 26.757 5.077 1.00 95.12 299 LYS A CA 1
ATOM 2435 C C . LYS A 1 299 ? 1.957 27.066 4.065 1.00 95.12 299 LYS A C 1
ATOM 2437 O O . LYS A 1 299 ? 2.138 27.903 3.188 1.00 95.12 299 LYS A O 1
ATOM 2442 N N . TRP A 1 300 ? 0.789 26.445 4.239 1.00 94.62 300 TRP A N 1
ATOM 2443 C CA . TRP A 1 300 ? -0.373 26.684 3.385 1.00 94.62 300 TRP A CA 1
ATOM 2444 C C . TRP A 1 300 ? -0.827 28.147 3.426 1.00 94.62 300 TRP A C 1
ATOM 2446 O O . TRP A 1 300 ? -1.002 28.760 2.377 1.00 94.62 300 TRP A O 1
ATOM 2456 N N . LYS A 1 301 ? -0.954 28.745 4.622 1.00 94.19 301 LYS A N 1
ATOM 2457 C CA . LYS A 1 301 ? -1.327 30.164 4.781 1.00 94.19 301 LYS A CA 1
ATOM 2458 C C . LYS A 1 301 ? -0.341 31.110 4.101 1.00 94.19 301 LYS A C 1
ATOM 2460 O O . LYS A 1 301 ? -0.770 32.117 3.549 1.00 94.19 301 LYS A O 1
ATOM 2465 N N . GLU A 1 302 ? 0.954 30.813 4.176 1.00 94.38 302 GLU A N 1
ATOM 2466 C CA . GLU A 1 302 ? 2.002 31.606 3.530 1.00 94.38 302 GLU A CA 1
ATOM 2467 C C . GLU A 1 302 ? 1.864 31.556 2.004 1.00 94.38 302 GLU A C 1
ATOM 2469 O O . GLU A 1 302 ? 1.873 32.610 1.367 1.00 94.38 302 GLU A O 1
ATOM 2474 N N . GLU A 1 303 ? 1.642 30.377 1.419 1.00 91.12 303 GLU A N 1
ATOM 2475 C CA . GLU A 1 303 ? 1.491 30.233 -0.034 1.00 91.12 303 GLU A CA 1
ATOM 2476 C C . GLU A 1 303 ? 0.230 30.927 -0.571 1.00 91.12 303 GLU A C 1
ATOM 2478 O O . GLU A 1 303 ? 0.302 31.717 -1.518 1.00 91.12 303 GLU A O 1
ATOM 2483 N N . VAL A 1 304 ? -0.921 30.698 0.069 1.00 91.94 304 VAL A N 1
ATOM 2484 C CA . VAL A 1 304 ? -2.205 31.250 -0.396 1.00 91.94 304 VAL A CA 1
ATOM 2485 C C . VAL A 1 304 ? -2.406 32.718 -0.014 1.00 91.94 304 VAL A C 1
ATOM 2487 O O . VAL A 1 304 ? -3.398 33.319 -0.411 1.00 91.94 304 VAL A O 1
ATOM 2490 N N . SER A 1 305 ? -1.483 33.333 0.735 1.00 89.06 305 SER A N 1
ATOM 2491 C CA . SER A 1 305 ? -1.581 34.746 1.146 1.00 89.06 305 SER A CA 1
ATOM 2492 C C . SER A 1 305 ? -1.653 35.723 -0.033 1.00 89.06 305 SER A C 1
ATOM 2494 O O . SER A 1 305 ? -2.198 36.817 0.096 1.00 89.06 305 SER A O 1
ATOM 2496 N N . SER A 1 306 ? -1.118 35.315 -1.184 1.00 90.88 306 SER A N 1
ATOM 2497 C CA . SER A 1 306 ? -1.151 36.070 -2.438 1.00 90.88 306 SER A CA 1
ATOM 2498 C C . SER A 1 306 ? -2.391 35.785 -3.291 1.00 90.88 306 SER A C 1
ATOM 2500 O O . SER A 1 306 ? -2.596 36.423 -4.325 1.00 90.88 306 SER A O 1
ATOM 2502 N N . TYR A 1 307 ? -3.215 34.815 -2.891 1.00 90.06 307 TYR A N 1
ATOM 2503 C CA . TYR A 1 307 ? -4.372 34.394 -3.662 1.00 90.06 307 TYR A CA 1
ATOM 2504 C C . TYR A 1 307 ? -5.541 35.321 -3.324 1.00 90.06 307 TYR A C 1
ATOM 2506 O O . TYR A 1 307 ? -5.909 35.487 -2.163 1.00 90.06 307 TYR A O 1
ATOM 2514 N N . ASN A 1 308 ? -6.165 35.916 -4.342 1.00 90.50 308 ASN A N 1
ATOM 2515 C CA . ASN A 1 308 ? -7.319 36.810 -4.180 1.00 90.50 308 ASN A CA 1
ATOM 2516 C C . ASN A 1 308 ? -8.622 36.025 -3.934 1.00 90.50 308 ASN A C 1
ATOM 2518 O O . ASN A 1 308 ? -9.608 36.202 -4.649 1.00 90.50 308 ASN A O 1
ATOM 2522 N N . TRP A 1 309 ? -8.614 35.106 -2.969 1.00 92.31 309 TRP A N 1
ATOM 2523 C CA . TRP A 1 309 ? -9.788 34.323 -2.598 1.00 92.31 309 TRP A CA 1
ATOM 2524 C C . TRP A 1 309 ? -10.760 35.150 -1.763 1.00 92.31 309 TRP A C 1
ATOM 2526 O O . TRP A 1 309 ? -10.364 35.912 -0.882 1.00 92.31 309 TRP A O 1
ATOM 2536 N N . ASP A 1 310 ? -12.053 34.967 -2.017 1.00 94.00 310 ASP A N 1
ATOM 2537 C CA . ASP A 1 310 ? -13.082 35.464 -1.115 1.00 94.00 310 ASP A CA 1
ATOM 2538 C C . ASP A 1 310 ? -13.063 34.701 0.228 1.00 94.00 310 ASP A C 1
ATOM 2540 O O . ASP A 1 310 ? -12.505 33.605 0.358 1.00 94.00 310 ASP A O 1
ATOM 2544 N N . GLU A 1 311 ? -13.695 35.282 1.250 1.00 93.88 311 GLU A N 1
ATOM 2545 C CA . GLU A 1 311 ? -13.702 34.738 2.613 1.00 93.88 311 GLU A CA 1
ATOM 2546 C C . GLU A 1 311 ? -14.317 33.332 2.701 1.00 93.88 311 GLU A C 1
ATOM 2548 O O . GLU A 1 311 ? -13.876 32.514 3.515 1.00 93.88 311 GLU A O 1
ATOM 2553 N N . LYS A 1 312 ? -15.330 33.036 1.878 1.00 95.75 312 LYS A N 1
ATOM 2554 C CA . LYS A 1 312 ? -16.005 31.736 1.884 1.00 95.75 312 LYS A CA 1
ATOM 2555 C C . LYS A 1 312 ? -15.058 30.664 1.354 1.00 95.75 312 LYS A C 1
ATOM 2557 O O . LYS A 1 312 ? -14.825 29.678 2.052 1.00 95.75 312 LYS A O 1
ATOM 2562 N N . THR A 1 313 ? -14.460 30.900 0.188 1.00 93.75 313 THR A N 1
ATOM 2563 C CA . THR A 1 313 ? -13.481 29.997 -0.428 1.00 93.75 313 THR A CA 1
ATOM 2564 C C . THR A 1 313 ? -12.306 29.739 0.517 1.00 93.75 313 THR A C 1
ATOM 2566 O O . THR A 1 313 ? -11.934 28.588 0.748 1.00 93.75 313 THR A O 1
ATOM 2569 N N . TYR A 1 314 ? -11.764 30.785 1.150 1.00 93.88 314 TYR A N 1
ATOM 2570 C CA . TYR A 1 314 ? -10.672 30.632 2.116 1.00 93.88 314 TYR A CA 1
ATOM 2571 C C . TYR A 1 314 ? -11.056 29.739 3.306 1.00 93.88 314 TYR A C 1
ATOM 2573 O O . TYR A 1 314 ? -10.294 28.846 3.680 1.00 93.88 314 TYR A O 1
ATOM 2581 N N . LYS A 1 315 ? -12.238 29.953 3.902 1.00 94.31 315 LYS A N 1
ATOM 2582 C CA . LYS A 1 315 ? -12.719 29.145 5.036 1.00 94.31 315 LYS A CA 1
ATOM 2583 C C . LYS A 1 315 ? -12.951 27.687 4.648 1.00 94.31 315 LYS A C 1
ATOM 2585 O O . LYS A 1 315 ? -12.606 26.804 5.427 1.00 94.31 315 LYS A O 1
ATOM 2590 N N . GLU A 1 316 ? -13.503 27.430 3.466 1.00 93.50 316 GLU A N 1
ATOM 2591 C CA . GLU A 1 316 ? -13.708 26.069 2.957 1.00 93.50 316 GLU A CA 1
ATOM 2592 C C . GLU A 1 316 ? -12.374 25.332 2.786 1.00 93.50 316 GLU A C 1
ATOM 2594 O O . GLU A 1 316 ? -12.212 24.228 3.306 1.00 93.50 316 GLU A O 1
ATOM 2599 N N . GLN A 1 317 ? -11.379 25.966 2.161 1.00 91.94 317 GLN A N 1
ATOM 2600 C CA . GLN A 1 317 ? -10.052 25.368 1.983 1.00 91.94 317 GLN A CA 1
ATOM 2601 C C . GLN A 1 317 ? -9.312 25.178 3.315 1.00 91.94 317 GLN A C 1
ATOM 2603 O O . GLN A 1 317 ? -8.700 24.134 3.548 1.00 91.94 317 GLN A O 1
ATOM 2608 N N . LEU A 1 318 ? -9.421 26.139 4.238 1.00 92.81 318 LEU A N 1
ATOM 2609 C CA . LEU A 1 318 ? -8.868 25.999 5.584 1.00 92.81 318 LEU A CA 1
ATOM 2610 C C . LEU A 1 318 ? -9.530 24.844 6.348 1.00 92.81 318 LEU A C 1
ATOM 2612 O O . LEU A 1 318 ? -8.848 24.139 7.088 1.00 92.81 318 LEU A O 1
ATOM 2616 N N . ASN A 1 319 ? -10.833 24.620 6.171 1.00 91.69 319 ASN A N 1
ATOM 2617 C CA . ASN A 1 319 ? -11.523 23.476 6.764 1.00 91.69 319 ASN A CA 1
ATOM 2618 C C . ASN A 1 319 ? -11.026 22.151 6.176 1.00 91.69 319 ASN A C 1
ATOM 2620 O O . ASN A 1 319 ? -10.776 21.228 6.947 1.00 91.69 319 ASN A O 1
ATOM 2624 N N . ILE A 1 320 ? -10.799 22.072 4.859 1.00 88.69 320 ILE A N 1
ATOM 2625 C CA . ILE A 1 320 ? -10.201 20.890 4.216 1.00 88.69 320 ILE A CA 1
ATOM 2626 C C . ILE A 1 320 ? -8.829 20.597 4.832 1.00 88.69 320 ILE A C 1
ATOM 2628 O O . ILE A 1 320 ? -8.612 19.492 5.330 1.00 88.69 320 ILE A O 1
ATOM 2632 N N . MET A 1 321 ? -7.950 21.601 4.914 1.00 90.12 321 MET A N 1
ATOM 2633 C CA . MET A 1 321 ? -6.646 21.479 5.578 1.00 90.12 321 MET A CA 1
ATOM 2634 C C . MET A 1 321 ? -6.800 21.036 7.042 1.00 90.12 321 MET A C 1
ATOM 2636 O O . MET A 1 321 ? -6.183 20.079 7.499 1.00 90.12 321 MET A O 1
ATOM 2640 N N . ASN A 1 322 ? -7.699 21.661 7.799 1.00 89.75 322 ASN A N 1
ATOM 2641 C CA . ASN A 1 322 ? -7.945 21.275 9.186 1.00 89.75 322 ASN A CA 1
ATOM 2642 C C . ASN A 1 322 ? -8.538 19.870 9.336 1.00 89.75 322 ASN A C 1
ATOM 2644 O O . ASN A 1 322 ? -8.368 19.275 10.395 1.00 89.75 322 ASN A O 1
ATOM 2648 N N . SER A 1 323 ? -9.219 19.326 8.335 1.00 87.25 323 SER A N 1
ATOM 2649 C CA . SER A 1 323 ? -9.771 17.968 8.376 1.00 87.25 323 SER A CA 1
ATOM 2650 C C . SER A 1 323 ? -8.799 16.900 7.869 1.00 87.25 323 SER A C 1
ATOM 2652 O O . SER A 1 323 ? -8.963 15.728 8.193 1.00 87.25 323 SER A O 1
ATOM 2654 N N . TYR A 1 324 ? -7.766 17.294 7.118 1.00 89.38 324 TYR A N 1
ATOM 2655 C CA . TYR A 1 324 ? -6.825 16.361 6.511 1.00 89.38 324 TYR A CA 1
ATOM 2656 C C . TYR A 1 324 ? -6.004 15.607 7.565 1.00 89.38 324 TYR A C 1
ATOM 2658 O O . TYR A 1 324 ? -5.385 16.215 8.449 1.00 89.38 324 TYR A O 1
ATOM 2666 N N . ASN A 1 325 ? -5.985 14.279 7.439 1.00 90.19 325 ASN A N 1
ATOM 2667 C CA . ASN A 1 325 ? -5.131 13.394 8.218 1.00 90.19 325 ASN A CA 1
ATOM 2668 C C . ASN A 1 325 ? -3.965 12.895 7.340 1.00 90.19 325 ASN A C 1
ATOM 2670 O O . ASN A 1 325 ? -4.189 12.020 6.498 1.00 90.19 325 ASN A O 1
ATOM 2674 N N . PRO A 1 326 ? -2.726 13.394 7.522 1.00 91.50 326 PRO A N 1
ATOM 2675 C CA . PRO A 1 326 ? -1.578 12.951 6.725 1.00 91.50 326 PRO A CA 1
ATOM 2676 C C . PRO A 1 326 ? -1.192 11.489 6.986 1.00 91.50 326 PRO A C 1
ATOM 2678 O O . PRO A 1 326 ? -0.518 10.888 6.158 1.00 91.50 326 PRO A O 1
ATOM 2681 N N . TYR A 1 327 ? -1.638 10.909 8.104 1.00 93.69 327 TYR A N 1
ATOM 2682 C CA . TYR A 1 327 ? -1.375 9.516 8.465 1.00 93.69 327 TYR A CA 1
ATOM 2683 C C . TYR A 1 327 ? -2.327 8.526 7.779 1.00 93.69 327 TYR A C 1
ATOM 2685 O O . TYR A 1 327 ? -2.116 7.325 7.891 1.00 93.69 327 TYR A O 1
ATOM 2693 N N . SER A 1 328 ? -3.348 9.004 7.052 1.00 91.69 328 SER A N 1
ATOM 2694 C CA . SER A 1 328 ? -4.316 8.153 6.331 1.00 91.69 328 SER A CA 1
ATOM 2695 C C . SER A 1 328 ? -3.696 7.284 5.233 1.00 91.69 328 SER A C 1
ATOM 2697 O O . SER A 1 328 ? -4.327 6.331 4.790 1.00 91.69 328 SER A O 1
ATOM 2699 N N . ILE A 1 329 ? -2.465 7.593 4.817 1.00 90.69 329 ILE A N 1
ATOM 2700 C CA . ILE A 1 329 ? -1.700 6.757 3.891 1.00 90.69 329 ILE A CA 1
ATOM 2701 C C . ILE A 1 329 ? -1.297 5.411 4.506 1.00 90.69 329 ILE A C 1
ATOM 2703 O O . ILE A 1 329 ? -1.145 4.435 3.780 1.00 90.69 329 ILE A O 1
ATOM 2707 N N . PHE A 1 330 ? -1.145 5.350 5.830 1.00 93.81 330 PHE A N 1
ATOM 2708 C CA . PHE A 1 330 ? -0.795 4.122 6.529 1.00 93.81 330 PHE A CA 1
ATOM 2709 C C . PHE A 1 330 ? -2.034 3.277 6.810 1.00 93.81 330 PHE A C 1
ATOM 2711 O O . PHE A 1 330 ? -3.155 3.792 6.959 1.00 93.81 330 PHE A O 1
ATOM 2718 N N . LYS A 1 331 ? -1.821 1.968 6.945 1.00 93.31 331 LYS A N 1
ATOM 2719 C CA . LYS A 1 331 ? -2.892 1.021 7.237 1.00 93.31 331 LYS A CA 1
ATOM 2720 C C . LYS A 1 331 ? -3.600 1.367 8.555 1.00 93.31 331 LYS A C 1
ATOM 2722 O O . LYS A 1 331 ? -2.979 1.905 9.479 1.00 93.31 331 LYS A O 1
ATOM 2727 N N . PRO A 1 332 ? -4.904 1.091 8.679 1.00 95.50 332 PRO A N 1
ATOM 2728 C CA . PRO A 1 332 ? -5.662 1.474 9.864 1.00 95.50 332 PRO A CA 1
ATOM 2729 C C . PRO A 1 332 ? -5.077 0.919 11.175 1.00 95.50 332 PRO A C 1
ATOM 2731 O O . PRO A 1 332 ? -5.071 1.604 12.194 1.00 95.50 332 PRO A O 1
ATOM 2734 N N . GLU A 1 333 ? -4.501 -0.280 11.168 1.00 95.75 333 GLU A N 1
ATOM 2735 C CA . GLU A 1 333 ? -3.951 -0.947 12.353 1.00 95.75 333 GLU A CA 1
ATOM 2736 C C . GLU A 1 333 ? -2.823 -0.162 13.031 1.00 95.75 333 GLU A C 1
ATOM 2738 O O . GLU A 1 333 ? -2.572 -0.379 14.214 1.00 95.75 333 GLU A O 1
ATOM 2743 N N . VAL A 1 334 ? -2.162 0.762 12.325 1.00 95.56 334 VAL A N 1
ATOM 2744 C CA . VAL A 1 334 ? -1.101 1.609 12.898 1.00 95.56 334 VAL A CA 1
ATOM 2745 C C . VAL A 1 334 ? -1.581 2.998 13.309 1.00 95.56 334 VAL A C 1
ATOM 2747 O O . VAL A 1 334 ? -0.782 3.792 13.798 1.00 95.56 334 VAL A O 1
ATOM 2750 N N . ARG A 1 335 ? -2.861 3.332 13.113 1.00 95.19 335 ARG A N 1
ATOM 2751 C CA . ARG A 1 335 ? -3.413 4.665 13.428 1.00 95.19 335 ARG A CA 1
ATOM 2752 C C . ARG A 1 335 ? -4.750 4.654 14.158 1.00 95.19 335 ARG A C 1
ATOM 2754 O O . ARG A 1 335 ? -5.146 5.685 14.700 1.00 95.19 335 ARG A O 1
ATOM 2761 N N . TYR A 1 336 ? -5.440 3.521 14.205 1.00 96.00 336 TYR A N 1
ATOM 2762 C CA . TYR A 1 336 ? -6.715 3.376 14.896 1.00 96.00 336 TYR A CA 1
ATOM 2763 C C . TYR A 1 336 ? -6.548 2.902 16.336 1.00 96.00 336 TYR A C 1
ATOM 2765 O O . TYR A 1 336 ? -5.604 2.202 16.691 1.00 96.00 336 TYR A O 1
ATOM 2773 N N . GLU A 1 337 ? -7.531 3.245 17.159 1.00 92.44 337 GLU A N 1
ATOM 2774 C CA . GLU A 1 337 ? -7.698 2.755 18.525 1.00 92.44 337 GLU A CA 1
ATOM 2775 C C . GLU A 1 337 ? -9.154 2.327 18.755 1.00 92.44 337 GLU A C 1
ATOM 2777 O O . GLU A 1 337 ? -10.071 2.820 18.095 1.00 92.44 337 GLU A O 1
ATOM 2782 N N . SER A 1 338 ? -9.399 1.395 19.682 1.00 90.69 338 SER A N 1
ATOM 2783 C CA . SER A 1 338 ? -10.778 1.042 20.049 1.00 90.69 338 SER A CA 1
ATOM 2784 C C . SER A 1 338 ? -11.503 2.234 20.672 1.00 90.69 338 SER A C 1
ATOM 2786 O O . SER A 1 338 ? -10.908 3.017 21.415 1.00 90.69 338 SER A O 1
ATOM 2788 N N . LEU A 1 339 ? -12.815 2.327 20.433 1.00 90.88 339 LEU A N 1
ATOM 2789 C CA . LEU A 1 339 ? -13.650 3.320 21.106 1.00 90.88 339 LEU A CA 1
ATOM 2790 C C . LEU A 1 339 ? -13.582 3.151 22.630 1.00 90.88 339 LEU A C 1
ATOM 2792 O O . LEU A 1 339 ? -13.797 2.068 23.177 1.00 90.88 339 LEU A O 1
ATOM 2796 N N . THR A 1 340 ? -13.315 4.250 23.328 1.00 89.19 340 THR A N 1
ATOM 2797 C CA . THR A 1 340 ? -13.372 4.309 24.789 1.00 89.19 340 THR A CA 1
ATOM 2798 C C . THR A 1 340 ? -14.821 4.378 25.269 1.00 89.19 340 THR A C 1
ATOM 2800 O O . THR A 1 340 ? -15.727 4.730 24.516 1.00 89.19 340 THR A O 1
ATOM 2803 N N . GLN A 1 341 ? -15.059 4.147 26.565 1.00 88.69 341 GLN A N 1
ATOM 2804 C CA . GLN A 1 341 ? -16.397 4.335 27.140 1.00 88.69 341 GLN A CA 1
ATOM 2805 C C . GLN A 1 341 ? -16.936 5.756 26.914 1.00 88.69 341 GLN A C 1
ATOM 2807 O O . GLN A 1 341 ? -18.137 5.935 26.731 1.00 88.69 341 GLN A O 1
ATOM 2812 N N . ASN A 1 342 ? -16.063 6.768 26.911 1.00 93.44 342 ASN A N 1
ATOM 2813 C CA . ASN A 1 342 ? -16.477 8.132 26.613 1.00 93.44 342 ASN A CA 1
ATOM 2814 C C . ASN A 1 342 ? -16.919 8.277 25.152 1.00 93.44 342 ASN A C 1
ATOM 2816 O O . ASN A 1 342 ? -17.955 8.878 24.896 1.00 93.44 342 ASN A O 1
ATOM 2820 N N . ASP A 1 343 ? -16.184 7.681 24.212 1.00 92.50 343 ASP A N 1
ATOM 2821 C CA . ASP A 1 343 ? -16.569 7.700 22.798 1.00 92.50 343 ASP A CA 1
ATOM 2822 C C . ASP A 1 343 ? -17.916 7.004 22.574 1.00 92.50 343 ASP A C 1
ATOM 2824 O O . ASP A 1 343 ? -18.763 7.520 21.852 1.00 92.50 343 ASP A O 1
ATOM 2828 N N . LEU A 1 344 ? -18.156 5.874 23.247 1.00 91.94 344 LEU A N 1
ATOM 2829 C CA . LEU A 1 344 ? -19.443 5.173 23.215 1.00 91.94 344 LEU A CA 1
ATOM 2830 C C . LEU A 1 344 ? -20.581 6.031 23.783 1.00 91.94 344 LEU A C 1
ATOM 2832 O O . LEU A 1 344 ? -21.681 6.066 23.227 1.00 91.94 344 LEU A O 1
ATOM 2836 N N . ASN A 1 345 ? -20.317 6.762 24.869 1.00 93.06 345 ASN A N 1
ATOM 2837 C CA . ASN A 1 345 ? -21.288 7.681 25.453 1.00 93.06 345 ASN A CA 1
ATOM 2838 C C . ASN A 1 345 ? -21.608 8.838 24.493 1.00 93.06 345 ASN A C 1
ATOM 2840 O O . ASN A 1 345 ? -22.768 9.214 24.379 1.00 93.06 345 ASN A O 1
ATOM 2844 N N . GLU A 1 346 ? -20.623 9.386 23.777 1.00 93.62 346 GLU A N 1
ATOM 2845 C CA . GLU A 1 346 ? -20.876 10.414 22.758 1.00 93.62 346 GLU A CA 1
ATOM 2846 C C . GLU A 1 346 ? -21.630 9.850 21.549 1.00 93.62 346 GLU A C 1
ATOM 2848 O O . GLU A 1 346 ? -22.606 10.449 21.101 1.00 93.62 346 GLU A O 1
ATOM 2853 N N . LEU A 1 347 ? -21.247 8.664 21.072 1.00 93.12 347 LEU A N 1
ATOM 2854 C CA . LEU A 1 347 ? -21.896 7.996 19.947 1.00 93.12 347 LEU A CA 1
ATOM 2855 C C . LEU A 1 347 ? -23.375 7.701 20.245 1.00 93.12 347 LEU A C 1
ATOM 2857 O O . LEU A 1 347 ? -24.244 7.959 19.414 1.00 93.12 347 LEU A O 1
ATOM 2861 N N . SER A 1 348 ? -23.685 7.235 21.458 1.00 92.81 348 SER A N 1
ATOM 2862 C CA . SER A 1 348 ? -25.064 6.935 21.873 1.00 92.81 348 SER A CA 1
ATOM 2863 C C . SER A 1 348 ? -25.984 8.158 21.949 1.00 92.81 348 SER A C 1
ATOM 2865 O O . SER A 1 348 ? -27.191 8.001 21.791 1.00 92.81 348 SER A O 1
ATOM 2867 N N . LYS A 1 349 ? -25.455 9.382 22.095 1.00 95.38 349 LYS A N 1
ATOM 2868 C CA . LYS A 1 349 ? -26.268 10.615 22.015 1.00 95.38 349 LYS A CA 1
ATOM 2869 C C . LYS A 1 349 ? -26.810 10.882 20.611 1.00 95.38 349 LYS A C 1
ATOM 2871 O O . LYS A 1 349 ? -27.741 11.669 20.462 1.00 95.38 349 LYS A O 1
ATOM 2876 N N . LEU A 1 350 ? -26.212 10.277 19.585 1.00 95.12 350 LEU A N 1
ATOM 2877 C CA . LEU A 1 350 ? -26.639 10.431 18.193 1.00 95.12 350 LEU A CA 1
ATOM 2878 C C . LEU A 1 350 ? -27.752 9.447 17.808 1.00 95.12 350 LEU A C 1
ATOM 2880 O O . LEU A 1 350 ? -28.388 9.639 16.762 1.00 95.12 350 LEU A O 1
ATOM 2884 N N . ALA A 1 351 ? -27.964 8.419 18.636 1.00 95.56 351 ALA A N 1
ATOM 2885 C CA . ALA A 1 351 ? -28.895 7.334 18.384 1.00 95.56 351 ALA A CA 1
ATOM 2886 C C . ALA A 1 351 ? -30.353 7.754 18.612 1.00 95.56 351 ALA A C 1
ATOM 2888 O O . ALA A 1 351 ? -30.650 8.610 19.447 1.00 95.56 351 ALA A O 1
ATOM 2889 N N . ASP A 1 352 ? -31.262 7.151 17.853 1.00 95.62 352 ASP A N 1
ATOM 2890 C CA . ASP A 1 352 ? -32.698 7.219 18.106 1.00 95.62 352 ASP A CA 1
ATOM 2891 C C . ASP A 1 352 ? -33.141 6.244 19.216 1.00 95.62 352 ASP A C 1
ATOM 2893 O O . ASP A 1 352 ? -32.327 5.566 19.848 1.00 95.62 352 ASP A O 1
ATOM 2897 N N . GLU A 1 353 ? -34.451 6.181 19.472 1.00 93.44 353 GLU A N 1
ATOM 2898 C CA . GLU A 1 353 ? -35.045 5.326 20.511 1.00 93.44 353 GLU A CA 1
ATOM 2899 C C . GLU A 1 353 ? -34.782 3.824 20.290 1.00 93.44 353 GLU A C 1
ATOM 2901 O O . GLU A 1 353 ? -34.736 3.056 21.254 1.00 93.44 353 GLU A O 1
ATOM 2906 N N . ASP A 1 354 ? -34.560 3.409 19.039 1.00 93.81 354 ASP A N 1
ATOM 2907 C CA . ASP A 1 354 ? -34.268 2.028 18.651 1.00 93.81 354 ASP A CA 1
ATOM 2908 C C . ASP A 1 354 ? -32.758 1.726 18.613 1.00 93.81 354 ASP A C 1
ATOM 2910 O O . ASP A 1 354 ? -32.353 0.587 18.341 1.00 93.81 354 ASP A O 1
ATOM 2914 N N . GLY A 1 355 ? -31.923 2.723 18.921 1.00 94.75 355 GLY A N 1
ATOM 2915 C CA . GLY A 1 355 ? -30.469 2.626 18.960 1.00 94.75 355 GLY A CA 1
ATOM 2916 C C . GLY A 1 355 ? -29.785 2.863 17.613 1.00 94.75 355 GLY A C 1
ATOM 2917 O O . GLY A 1 355 ? -28.585 2.604 17.513 1.00 94.75 355 GLY A O 1
ATOM 2918 N N . TRP A 1 356 ? -30.502 3.323 16.583 1.00 97.38 356 TRP A N 1
ATOM 2919 C CA . TRP A 1 356 ? -29.941 3.597 15.259 1.00 97.38 356 TRP A CA 1
ATOM 2920 C C . TRP A 1 356 ? -29.367 5.008 15.144 1.00 97.38 356 TRP A C 1
ATOM 2922 O O . TRP A 1 356 ? -29.949 5.992 15.594 1.00 97.38 356 TRP A O 1
ATOM 2932 N N . ILE A 1 357 ? -28.230 5.107 14.466 1.00 96.38 357 ILE A N 1
ATOM 2933 C CA . ILE A 1 357 ? -27.527 6.340 14.137 1.00 96.38 357 ILE A CA 1
ATOM 2934 C C . ILE A 1 357 ? -27.428 6.427 12.618 1.00 96.38 357 ILE A C 1
ATOM 2936 O O . ILE A 1 357 ? -26.813 5.572 11.983 1.00 96.38 357 ILE A O 1
ATOM 2940 N N . ASP A 1 358 ? -28.021 7.470 12.046 1.00 94.38 358 ASP A N 1
ATOM 2941 C CA . ASP A 1 358 ? -27.908 7.791 10.622 1.00 94.38 358 ASP A CA 1
ATOM 2942 C C . ASP A 1 358 ? -26.470 8.214 10.273 1.00 94.38 358 ASP A C 1
ATOM 2944 O O . ASP A 1 358 ? -25.862 9.015 10.992 1.00 94.38 358 ASP A O 1
ATOM 2948 N N . ALA A 1 359 ? -25.931 7.706 9.162 1.00 91.81 359 ALA A N 1
ATOM 2949 C CA . ALA A 1 359 ? -24.565 7.989 8.720 1.00 91.81 359 ALA A CA 1
ATOM 2950 C C . ALA A 1 359 ? -24.277 9.489 8.516 1.00 91.81 359 ALA A C 1
ATOM 2952 O O . ALA A 1 359 ? -23.146 9.929 8.723 1.00 91.81 359 ALA A O 1
ATOM 2953 N N . SER A 1 360 ? -25.285 10.305 8.190 1.00 89.25 360 SER A N 1
ATOM 2954 C CA . SER A 1 360 ? -25.132 11.765 8.083 1.00 89.25 360 SER A CA 1
ATOM 2955 C C . SER A 1 360 ? -24.715 12.427 9.402 1.00 89.25 360 SER A C 1
ATOM 2957 O O . SER A 1 360 ? -24.042 13.456 9.381 1.00 89.25 360 SER A O 1
ATOM 2959 N N . LYS A 1 361 ? -25.043 11.820 10.551 1.00 91.44 361 LYS A N 1
ATOM 2960 C CA . LYS A 1 361 ? -24.627 12.288 11.884 1.00 91.44 361 LYS A CA 1
ATOM 2961 C C . LYS A 1 361 ? -23.208 11.855 12.261 1.00 91.44 361 LYS A C 1
ATOM 2963 O O . LYS A 1 361 ? -22.688 12.320 13.270 1.00 91.44 361 LYS A O 1
ATOM 2968 N N . LEU A 1 362 ? -22.599 10.961 11.481 1.00 88.56 362 LEU A N 1
ATOM 2969 C CA . LEU A 1 362 ? -21.258 10.416 11.713 1.00 88.56 362 LEU A CA 1
ATOM 2970 C C . LEU A 1 362 ? -20.184 11.111 10.863 1.00 88.56 362 LEU A C 1
ATOM 2972 O O . LEU A 1 362 ? -19.008 10.763 10.956 1.00 88.56 362 LEU A O 1
ATOM 2976 N N . GLN A 1 363 ? -20.561 12.097 10.041 1.00 71.94 363 GLN A N 1
ATOM 2977 C CA . GLN A 1 363 ? -19.617 12.822 9.192 1.00 71.94 363 GLN A CA 1
ATOM 2978 C C . GLN A 1 363 ? -18.490 13.453 10.026 1.00 71.94 363 GLN A C 1
ATOM 2980 O O . GLN A 1 363 ? -18.737 14.227 10.950 1.00 71.94 363 GLN A O 1
ATOM 2985 N N . GLY A 1 364 ? -17.244 13.117 9.683 1.00 76.19 364 GLY A N 1
ATOM 2986 C CA . GLY A 1 364 ? -16.040 13.547 10.403 1.00 76.19 364 GLY A CA 1
ATOM 2987 C C . GLY A 1 364 ? -15.512 12.546 11.438 1.00 76.19 364 GLY A C 1
ATOM 2988 O O . GLY A 1 364 ? -14.420 12.757 11.963 1.00 76.19 364 GLY A O 1
ATOM 2989 N N . LEU A 1 365 ? -16.231 11.451 11.711 1.00 86.50 365 LEU A N 1
ATOM 2990 C CA . LEU A 1 365 ? -15.729 10.322 12.496 1.00 86.50 365 LEU A CA 1
ATOM 2991 C C . LEU A 1 365 ? -15.213 9.230 11.558 1.00 86.50 365 LEU A C 1
ATOM 2993 O O . LEU A 1 365 ? -15.993 8.503 10.950 1.00 86.50 365 LEU A O 1
ATOM 2997 N N . ASN A 1 366 ? -13.898 9.071 11.465 1.00 91.62 366 ASN A N 1
ATOM 2998 C CA . ASN A 1 366 ? -13.311 7.955 10.727 1.00 91.62 366 ASN A CA 1
ATOM 2999 C C . ASN A 1 366 ? -13.390 6.700 11.596 1.00 91.62 366 ASN A C 1
ATOM 3001 O O . ASN A 1 366 ? -12.626 6.551 12.552 1.00 91.62 366 ASN A O 1
ATOM 3005 N N . LEU A 1 367 ? -14.348 5.830 11.282 1.00 95.56 367 LEU A N 1
ATOM 3006 C CA . LEU A 1 367 ? -14.592 4.584 11.997 1.00 95.56 367 LEU A CA 1
ATOM 3007 C C . LEU A 1 367 ? -14.102 3.391 11.178 1.00 95.56 367 LEU A C 1
ATOM 3009 O O . LEU A 1 367 ? -14.057 3.447 9.951 1.00 95.56 367 LEU A O 1
ATOM 3013 N N . ALA A 1 368 ? -13.748 2.315 11.866 1.00 97.06 368 ALA A N 1
ATOM 3014 C CA . ALA A 1 368 ? -13.391 1.039 11.267 1.00 97.06 368 ALA A CA 1
ATOM 3015 C C . ALA A 1 368 ? -13.938 -0.121 12.103 1.00 97.06 368 ALA A C 1
ATOM 3017 O O . ALA A 1 368 ? -14.258 0.043 13.286 1.00 97.06 368 ALA A O 1
ATOM 3018 N N . TYR A 1 369 ? -14.019 -1.298 11.494 1.00 96.81 369 TYR A N 1
ATOM 3019 C CA . TYR A 1 369 ? -14.377 -2.541 12.171 1.00 96.81 369 TYR A CA 1
ATOM 3020 C C . TYR A 1 369 ? -13.385 -3.651 11.816 1.00 96.81 369 TYR A C 1
ATOM 3022 O O . TYR A 1 369 ? -12.768 -3.623 10.755 1.00 96.81 369 TYR A O 1
ATOM 3030 N N . ALA A 1 370 ? -13.210 -4.625 12.710 1.00 96.00 370 ALA A N 1
ATOM 3031 C CA . ALA A 1 370 ? -12.345 -5.767 12.439 1.00 96.00 370 ALA A CA 1
ATOM 3032 C C . ALA A 1 370 ? -13.047 -6.770 11.514 1.00 96.00 370 ALA A C 1
ATOM 3034 O O . ALA A 1 370 ? -14.207 -7.128 11.731 1.00 96.00 370 ALA A O 1
ATOM 3035 N N . LYS A 1 371 ? -12.327 -7.239 10.500 1.00 95.06 371 LYS A N 1
ATOM 3036 C CA . LYS A 1 371 ? -12.842 -8.071 9.417 1.00 95.06 371 LYS A CA 1
ATOM 3037 C C . LYS A 1 371 ? -11.809 -9.110 9.016 1.00 95.06 371 LYS A C 1
ATOM 3039 O O . LYS A 1 371 ? -10.632 -8.789 8.889 1.00 95.06 371 LYS A O 1
ATOM 3044 N N . GLN A 1 372 ? -12.249 -10.345 8.803 1.00 93.88 372 GLN A N 1
ATOM 3045 C CA . GLN A 1 372 ? -11.372 -11.395 8.299 1.00 93.88 372 GLN A CA 1
ATOM 3046 C C . GLN A 1 372 ? -11.228 -11.278 6.777 1.00 93.88 372 GLN A C 1
ATOM 3048 O O . GLN A 1 372 ? -12.225 -11.314 6.053 1.00 93.88 372 GLN A O 1
ATOM 3053 N N . MET A 1 373 ? -9.992 -11.151 6.305 1.00 92.62 373 MET A N 1
ATOM 3054 C CA . MET A 1 373 ? -9.657 -11.032 4.885 1.00 92.62 373 MET A CA 1
ATOM 3055 C C . MET A 1 373 ? -9.393 -12.410 4.254 1.00 92.62 373 MET A C 1
ATOM 3057 O O . MET A 1 373 ? -9.397 -13.437 4.937 1.00 92.62 373 MET A O 1
ATOM 3061 N N . VAL A 1 374 ? -9.152 -12.463 2.937 1.00 92.75 374 VAL A N 1
ATOM 3062 C CA . VAL A 1 374 ? -8.928 -13.724 2.184 1.00 92.75 374 VAL A CA 1
ATOM 3063 C C . VAL A 1 374 ? -7.665 -14.483 2.623 1.00 92.75 374 VAL A C 1
ATOM 3065 O O . VAL A 1 374 ? -7.546 -15.700 2.433 1.00 92.75 374 VAL A O 1
ATOM 3068 N N . ASP A 1 375 ? -6.716 -13.786 3.241 1.00 87.00 375 ASP A N 1
ATOM 3069 C CA . ASP A 1 375 ? -5.530 -14.374 3.868 1.00 87.00 375 ASP A CA 1
ATOM 3070 C C . ASP A 1 375 ? -5.829 -15.086 5.203 1.00 87.00 375 ASP A C 1
ATOM 3072 O O . ASP A 1 375 ? -4.963 -15.780 5.729 1.00 87.00 375 ASP A O 1
ATOM 3076 N N . GLY A 1 376 ? -7.057 -14.972 5.718 1.00 89.56 376 GLY A N 1
ATOM 3077 C CA . GLY A 1 376 ? -7.491 -15.537 6.994 1.00 89.56 376 GLY A CA 1
ATOM 3078 C C . GLY A 1 376 ? -7.155 -14.666 8.206 1.00 89.56 376 GLY A C 1
ATOM 3079 O O . GLY A 1 376 ? -7.620 -14.979 9.304 1.00 89.56 376 GLY A O 1
ATOM 3080 N N . ASN A 1 377 ? -6.408 -13.574 8.021 1.00 91.31 377 ASN A N 1
ATOM 3081 C CA . ASN A 1 377 ? -6.079 -12.628 9.078 1.00 91.31 377 ASN A CA 1
ATOM 3082 C C . ASN A 1 377 ? -7.196 -11.602 9.259 1.00 91.31 377 ASN A C 1
ATOM 3084 O O . ASN A 1 377 ? -7.885 -11.214 8.312 1.00 91.31 377 ASN A O 1
ATOM 3088 N N . TYR A 1 378 ? -7.342 -11.119 10.487 1.00 94.19 378 TYR A N 1
ATOM 3089 C CA . TYR A 1 378 ? -8.185 -9.974 10.785 1.00 94.19 378 TYR A CA 1
ATOM 3090 C C . TYR A 1 378 ? -7.443 -8.675 10.480 1.00 94.19 378 TYR A C 1
ATOM 3092 O O . TYR A 1 378 ? -6.325 -8.471 10.955 1.00 94.19 378 TYR A O 1
ATOM 3100 N N . LYS A 1 379 ? -8.097 -7.797 9.721 1.00 94.81 379 LYS A N 1
ATOM 3101 C CA . LYS A 1 379 ? -7.675 -6.426 9.412 1.00 94.81 379 LYS A CA 1
ATOM 3102 C C . LYS A 1 379 ? -8.789 -5.447 9.779 1.00 94.81 379 LYS A C 1
ATOM 3104 O O . LYS A 1 379 ? -9.941 -5.845 9.969 1.00 94.81 379 LYS A O 1
ATOM 3109 N N . LEU A 1 380 ? -8.453 -4.177 9.929 1.00 96.56 380 LEU A N 1
ATOM 3110 C CA . LEU A 1 380 ? -9.414 -3.103 10.128 1.00 96.56 380 LEU A CA 1
ATOM 3111 C C . LEU A 1 380 ? -9.920 -2.618 8.766 1.00 96.56 380 LEU A C 1
ATOM 3113 O O . LEU A 1 380 ? -9.160 -2.104 7.950 1.00 96.56 380 LEU A O 1
ATOM 3117 N N . GLU A 1 381 ? -11.224 -2.738 8.549 1.00 96.00 381 GLU A N 1
ATOM 3118 C CA . GLU A 1 381 ? -11.919 -2.180 7.392 1.00 96.00 381 GLU A CA 1
ATOM 3119 C C . GLU A 1 381 ? -12.439 -0.782 7.736 1.00 96.00 381 GLU A C 1
ATOM 3121 O O . GLU A 1 381 ? -13.273 -0.624 8.634 1.00 96.00 381 GLU A O 1
ATOM 3126 N N . GLU A 1 382 ? -11.950 0.236 7.027 1.00 94.75 382 GLU A N 1
ATOM 3127 C CA . GLU A 1 382 ? -12.433 1.608 7.183 1.00 94.75 382 GLU A CA 1
ATOM 3128 C C . GLU A 1 382 ? -13.826 1.779 6.590 1.00 94.75 382 GLU A C 1
ATOM 3130 O O . GLU A 1 382 ? -14.116 1.388 5.462 1.00 94.75 382 GLU A O 1
ATOM 3135 N N . ILE A 1 383 ? -14.691 2.442 7.346 1.00 93.44 383 ILE A N 1
ATOM 3136 C CA . ILE A 1 383 ? -16.058 2.700 6.932 1.00 93.44 383 ILE A CA 1
ATOM 3137 C C . ILE A 1 383 ? -16.088 3.859 5.930 1.00 93.44 383 ILE A C 1
ATOM 3139 O O . ILE A 1 383 ? -15.716 4.989 6.256 1.00 93.44 383 ILE A O 1
ATOM 3143 N N . SER A 1 384 ? -16.618 3.602 4.731 1.00 89.62 384 SER A N 1
ATOM 3144 C CA . SER A 1 384 ? -16.943 4.656 3.767 1.00 89.62 384 SER A CA 1
ATOM 3145 C C . SER A 1 384 ? -18.320 5.263 4.042 1.00 89.62 384 SER A C 1
ATOM 3147 O O . SER A 1 384 ? -19.309 4.548 4.193 1.00 89.62 384 SER A O 1
ATOM 3149 N N . TYR A 1 385 ? -18.402 6.595 4.033 1.00 84.75 385 TYR A N 1
ATOM 3150 C CA . TYR A 1 385 ? -19.661 7.356 4.086 1.00 84.75 385 TYR A CA 1
ATOM 3151 C C . TYR A 1 385 ? -20.104 7.875 2.708 1.00 84.75 385 TYR A C 1
ATOM 3153 O O . TYR A 1 385 ? -21.169 8.479 2.579 1.00 84.75 385 TYR A O 1
ATOM 3161 N N . LEU A 1 386 ? -19.273 7.678 1.680 1.00 71.56 386 LEU A N 1
ATOM 3162 C CA . LEU A 1 386 ? -19.503 8.145 0.317 1.00 71.56 386 LEU A CA 1
ATOM 3163 C C . LEU A 1 386 ? -19.785 6.930 -0.567 1.00 71.56 386 LEU A C 1
ATOM 3165 O O . LEU A 1 386 ? -18.894 6.128 -0.831 1.00 71.56 386 LEU A O 1
ATOM 3169 N N . GLY A 1 387 ? -21.029 6.790 -1.021 1.00 58.72 387 GLY A N 1
ATOM 3170 C CA . GLY A 1 387 ? -21.442 5.702 -1.905 1.00 58.72 387 GLY A CA 1
ATOM 3171 C C . GLY A 1 387 ? -22.387 6.197 -2.983 1.00 58.72 387 GLY A C 1
ATOM 3172 O O . GLY A 1 387 ? -23.188 7.105 -2.751 1.00 58.72 387 GLY A O 1
ATOM 3173 N N . ALA A 1 388 ? -22.293 5.598 -4.170 1.00 52.78 388 ALA A N 1
ATOM 3174 C CA . ALA A 1 388 ? -23.225 5.869 -5.253 1.00 52.78 388 ALA A CA 1
ATOM 3175 C C . ALA A 1 388 ? -24.668 5.567 -4.807 1.00 52.78 388 ALA A C 1
ATOM 3177 O O . ALA A 1 388 ? -24.939 4.589 -4.101 1.00 52.78 388 ALA A O 1
ATOM 3178 N N . SER A 1 389 ? -25.603 6.424 -5.216 1.00 47.38 389 SER A N 1
ATOM 3179 C CA . SER A 1 389 ? -27.027 6.148 -5.100 1.00 47.38 389 SER A CA 1
ATOM 3180 C C . SER A 1 389 ? -27.402 5.076 -6.123 1.00 47.38 389 SER A C 1
ATOM 3182 O O . SER A 1 389 ? -27.128 5.217 -7.311 1.00 47.38 389 SER A O 1
ATOM 3184 N N . SER A 1 390 ? -28.068 4.025 -5.647 1.00 49.03 390 SER A N 1
ATOM 3185 C CA . SER A 1 390 ? -28.489 2.826 -6.387 1.00 49.03 390 SER A CA 1
ATOM 3186 C C . SER A 1 390 ? -27.367 1.838 -6.693 1.00 49.03 390 SER A C 1
ATOM 3188 O O . SER A 1 390 ? -26.402 2.205 -7.343 1.00 49.03 390 SER A O 1
ATOM 3190 N N . GLN A 1 391 ? -27.559 0.569 -6.319 1.00 53.97 391 GLN A N 1
ATOM 3191 C CA . GLN A 1 391 ? -27.508 -0.520 -7.295 1.00 53.97 391 GLN A CA 1
ATOM 3192 C C . GLN A 1 391 ? -28.528 -1.598 -6.916 1.00 53.97 391 GLN A C 1
ATOM 3194 O O . GLN A 1 391 ? -28.568 -2.104 -5.803 1.00 53.97 391 GLN A O 1
ATOM 3199 N N . THR A 1 392 ? -29.368 -1.945 -7.883 1.00 51.69 392 THR A N 1
ATOM 3200 C CA . THR A 1 392 ? -30.364 -3.024 -7.878 1.00 51.69 392 THR A CA 1
ATOM 3201 C C . THR A 1 392 ? -29.742 -4.432 -7.932 1.00 51.69 392 THR A C 1
ATOM 3203 O O . THR A 1 392 ? -30.464 -5.410 -8.122 1.00 51.69 392 THR A O 1
ATOM 3206 N N . ASN A 1 393 ? -28.419 -4.551 -7.764 1.00 54.66 393 ASN A N 1
ATOM 3207 C CA . ASN A 1 393 ? -27.656 -5.796 -7.830 1.00 54.66 393 ASN A CA 1
ATOM 3208 C C . ASN A 1 393 ? -27.138 -6.206 -6.441 1.00 54.66 393 ASN A C 1
ATOM 3210 O O . ASN A 1 393 ? -26.791 -5.368 -5.618 1.00 54.66 393 ASN A O 1
ATOM 3214 N N . SER A 1 394 ? -27.060 -7.516 -6.186 1.00 81.25 394 SER A N 1
ATOM 3215 C CA . SER A 1 394 ? -26.441 -8.069 -4.972 1.00 81.25 394 SER A CA 1
ATOM 3216 C C . SER A 1 394 ? -24.962 -7.655 -4.883 1.00 81.25 394 SER A C 1
ATOM 3218 O O . SER A 1 394 ? -24.217 -7.927 -5.824 1.00 81.25 394 SER A O 1
ATOM 3220 N N . TYR A 1 395 ? -24.538 -7.068 -3.751 1.00 88.31 395 TYR A N 1
ATOM 3221 C CA . TYR A 1 395 ? -23.141 -6.708 -3.417 1.00 88.31 395 TYR A CA 1
ATOM 3222 C C . TYR A 1 395 ? -22.122 -7.768 -3.870 1.00 88.31 395 TYR A C 1
ATOM 3224 O O . TYR A 1 395 ? -21.103 -7.461 -4.485 1.00 88.31 395 TYR A O 1
ATOM 3232 N N . ALA A 1 396 ? -22.449 -9.042 -3.644 1.00 91.31 396 ALA A N 1
ATOM 3233 C CA . ALA A 1 396 ? -21.587 -10.162 -3.995 1.00 91.31 396 ALA A CA 1
ATOM 3234 C C . ALA A 1 396 ? -21.362 -10.321 -5.511 1.00 91.31 396 ALA A C 1
ATOM 3236 O O . ALA A 1 396 ? -20.267 -10.678 -5.938 1.00 91.31 396 ALA A O 1
ATOM 3237 N N . ASN A 1 397 ? -22.378 -10.047 -6.335 1.00 89.88 397 ASN A N 1
ATOM 3238 C CA . ASN A 1 397 ? -22.248 -10.111 -7.793 1.00 89.88 397 ASN A CA 1
ATOM 3239 C C . ASN A 1 397 ? -21.437 -8.933 -8.342 1.00 89.88 397 ASN A C 1
ATOM 3241 O O . ASN A 1 397 ? -20.700 -9.116 -9.306 1.00 89.88 397 ASN A O 1
ATOM 3245 N N . GLU A 1 398 ? -21.554 -7.748 -7.739 1.00 88.50 398 GLU A N 1
ATOM 3246 C CA . GLU A 1 398 ? -20.753 -6.587 -8.135 1.00 88.50 398 GLU A CA 1
ATOM 3247 C C . GLU A 1 398 ? -19.270 -6.805 -7.811 1.00 88.50 398 GLU A C 1
ATOM 3249 O O . GLU A 1 398 ? -18.423 -6.622 -8.685 1.00 88.50 398 GLU A O 1
ATOM 3254 N N . GLN A 1 399 ? -18.958 -7.271 -6.596 1.00 91.69 399 GLN A N 1
ATOM 3255 C CA . GLN A 1 399 ? -17.584 -7.605 -6.206 1.00 91.69 399 GLN A CA 1
ATOM 3256 C C . GLN A 1 399 ? -16.990 -8.698 -7.104 1.00 91.69 399 GLN A C 1
ATOM 3258 O O . GLN A 1 399 ? -15.858 -8.568 -7.568 1.00 91.69 399 GLN A O 1
ATOM 3263 N N . TYR A 1 400 ? -17.769 -9.739 -7.421 1.00 93.50 400 TYR A N 1
ATOM 3264 C CA . TYR A 1 400 ? -17.338 -10.778 -8.357 1.00 93.50 400 TYR A CA 1
ATOM 3265 C C . TYR A 1 400 ? -17.059 -10.223 -9.757 1.00 93.50 400 TYR A C 1
ATOM 3267 O O . TYR A 1 400 ? -16.037 -10.557 -10.344 1.00 93.50 400 TYR A O 1
ATOM 3275 N N . ALA A 1 401 ? -17.930 -9.364 -10.295 1.00 91.06 401 ALA A N 1
ATOM 3276 C CA . ALA A 1 401 ? -17.735 -8.782 -11.621 1.00 91.06 401 ALA A CA 1
ATOM 3277 C C . ALA A 1 401 ? -16.469 -7.911 -11.691 1.00 91.06 401 ALA A C 1
ATOM 3279 O O . ALA A 1 401 ? -15.716 -8.026 -12.656 1.00 91.06 401 ALA A O 1
ATOM 3280 N N . LYS A 1 402 ? -16.209 -7.093 -10.658 1.00 90.19 402 LYS A N 1
ATOM 3281 C CA . LYS A 1 402 ? -14.976 -6.291 -10.540 1.00 90.19 402 LYS A CA 1
ATOM 3282 C C . LYS A 1 402 ? -13.738 -7.183 -10.494 1.00 90.19 402 LYS A C 1
ATOM 3284 O O . LYS A 1 402 ? -12.822 -7.001 -11.290 1.00 90.19 402 LYS A O 1
ATOM 3289 N N . PHE A 1 403 ? -13.743 -8.189 -9.618 1.00 94.06 403 PHE A N 1
ATOM 3290 C CA . PHE A 1 403 ? -12.636 -9.136 -9.510 1.00 94.06 403 PHE A CA 1
ATOM 3291 C C . PHE A 1 403 ? -12.413 -9.923 -10.811 1.00 94.06 403 PHE A C 1
ATOM 3293 O O . PHE A 1 403 ? -11.275 -10.098 -11.236 1.00 94.06 403 PHE A O 1
ATOM 3300 N N . ASN A 1 404 ? -13.479 -10.387 -11.465 1.00 92.62 404 ASN A N 1
ATOM 3301 C CA . ASN A 1 404 ? -13.361 -11.159 -12.697 1.00 92.62 404 ASN A CA 1
ATOM 3302 C C . ASN A 1 404 ? -12.822 -10.308 -13.855 1.00 92.62 404 ASN A C 1
ATOM 3304 O O . ASN A 1 404 ? -12.035 -10.813 -14.644 1.00 92.62 404 ASN A O 1
ATOM 3308 N N . ALA A 1 405 ? -13.201 -9.027 -13.946 1.00 89.50 405 ALA A N 1
ATOM 3309 C CA . ALA A 1 405 ? -12.599 -8.105 -14.910 1.00 89.50 405 ALA A CA 1
ATOM 3310 C C . ALA A 1 405 ? -11.089 -7.966 -14.664 1.00 89.50 405 ALA A C 1
ATOM 3312 O O . ALA A 1 405 ? -10.302 -8.222 -15.568 1.00 89.50 405 ALA A O 1
ATOM 3313 N N . LEU A 1 406 ? -10.690 -7.705 -13.414 1.00 91.69 406 LEU A N 1
ATOM 3314 C CA . LEU A 1 406 ? -9.285 -7.644 -13.006 1.00 91.69 406 LEU A CA 1
ATOM 3315 C C . LEU A 1 406 ? -8.514 -8.925 -13.377 1.00 91.69 406 LEU A C 1
ATOM 3317 O O . LEU A 1 406 ? -7.412 -8.849 -13.921 1.00 91.69 406 LEU A O 1
ATOM 3321 N N . TYR A 1 407 ? -9.091 -10.099 -13.103 1.00 94.06 407 TYR A N 1
ATOM 3322 C CA . TYR A 1 407 ? -8.504 -11.398 -13.440 1.00 94.06 407 TYR A CA 1
ATOM 3323 C C . TYR A 1 407 ? -8.299 -11.558 -14.952 1.00 94.06 407 TYR A C 1
ATOM 3325 O O . TYR A 1 407 ? -7.198 -11.893 -15.389 1.00 94.06 407 TYR A O 1
ATOM 3333 N N . GLU A 1 408 ? -9.344 -11.329 -15.750 1.00 90.38 408 GLU A N 1
ATOM 3334 C CA . GLU A 1 408 ? -9.288 -11.492 -17.206 1.00 90.38 408 GLU A CA 1
ATOM 3335 C C . GLU A 1 408 ? -8.323 -10.488 -17.845 1.00 90.38 408 GLU A C 1
ATOM 3337 O O . GLU A 1 408 ? -7.543 -10.872 -18.717 1.00 90.38 408 GLU A O 1
ATOM 3342 N N . ASP A 1 409 ? -8.300 -9.242 -17.364 1.00 86.62 409 ASP A N 1
ATOM 3343 C CA . ASP A 1 409 ? -7.379 -8.208 -17.838 1.00 86.62 409 ASP A CA 1
ATOM 3344 C C . ASP A 1 409 ? -5.919 -8.588 -17.543 1.00 86.62 409 ASP A C 1
ATOM 3346 O O . ASP A 1 409 ? -5.067 -8.511 -18.433 1.00 86.62 409 ASP A O 1
ATOM 3350 N N . TYR A 1 410 ? -5.620 -9.090 -16.336 1.00 91.00 410 TYR A N 1
ATOM 3351 C CA . TYR A 1 410 ? -4.274 -9.573 -16.003 1.00 91.00 410 TYR A CA 1
ATOM 3352 C C . TYR A 1 410 ? -3.865 -10.756 -16.883 1.00 91.00 410 TYR A C 1
ATOM 3354 O O . TYR A 1 410 ? -2.760 -10.781 -17.430 1.00 91.00 410 TYR A O 1
ATOM 3362 N N . MET A 1 411 ? -4.759 -11.738 -17.038 1.00 90.62 411 MET A N 1
ATOM 3363 C CA . MET A 1 411 ? -4.491 -12.935 -17.832 1.00 90.62 411 MET A CA 1
ATOM 3364 C C . MET A 1 411 ? -4.326 -12.607 -19.317 1.00 90.62 411 MET A C 1
ATOM 3366 O O . MET A 1 411 ? -3.473 -13.200 -19.976 1.00 90.62 411 MET A O 1
ATOM 3370 N N . ALA A 1 412 ? -5.097 -11.670 -19.865 1.00 86.31 412 ALA A N 1
ATOM 3371 C CA . ALA A 1 412 ? -4.924 -11.202 -21.236 1.00 86.31 412 ALA A CA 1
ATOM 3372 C C . ALA A 1 412 ? -3.549 -10.545 -21.429 1.00 86.31 412 ALA A C 1
ATOM 3374 O O . ALA A 1 412 ? -2.837 -10.870 -22.384 1.00 86.31 412 ALA A O 1
ATOM 3375 N N . GLU A 1 413 ? -3.159 -9.686 -20.487 1.00 86.00 413 GLU A N 1
ATOM 3376 C CA . GLU A 1 413 ? -1.911 -8.931 -20.524 1.00 86.00 413 GLU A CA 1
ATOM 3377 C C . GLU A 1 413 ? -0.673 -9.839 -20.443 1.00 86.00 413 GLU A C 1
ATOM 3379 O O . GLU A 1 413 ? 0.189 -9.798 -21.326 1.00 86.00 413 GLU A O 1
ATOM 3384 N N . ILE A 1 414 ? -0.623 -10.736 -19.451 1.00 88.19 414 ILE A N 1
ATOM 3385 C CA . ILE A 1 414 ? 0.496 -11.674 -19.285 1.00 88.19 414 ILE A CA 1
ATOM 3386 C C . ILE A 1 414 ? 0.572 -12.691 -20.432 1.00 88.19 414 ILE A C 1
ATOM 3388 O O . ILE A 1 414 ? 1.660 -13.024 -20.901 1.00 88.19 414 ILE A O 1
ATOM 3392 N N . ASN A 1 415 ? -0.570 -13.168 -20.945 1.00 87.25 415 ASN A N 1
ATOM 3393 C CA . ASN A 1 415 ? -0.582 -14.125 -22.052 1.00 87.25 415 ASN A CA 1
ATOM 3394 C C . ASN A 1 415 ? -0.068 -13.508 -23.350 1.00 87.25 415 ASN A C 1
ATOM 3396 O O . ASN A 1 415 ? 0.591 -14.194 -24.128 1.00 87.25 415 ASN A O 1
ATOM 3400 N N . ALA A 1 416 ? -0.384 -12.243 -23.618 1.00 82.75 416 ALA A N 1
ATOM 3401 C CA . ALA A 1 416 ? 0.111 -11.568 -24.807 1.00 82.75 416 ALA A CA 1
ATOM 3402 C C . ALA A 1 416 ? 1.623 -11.307 -24.720 1.00 82.75 416 ALA A C 1
ATOM 3404 O O . ALA A 1 416 ? 2.335 -11.573 -25.689 1.00 82.75 416 ALA A O 1
ATOM 3405 N N . LEU A 1 417 ? 2.118 -10.898 -23.545 1.00 84.12 417 LEU A N 1
ATOM 3406 C CA . LEU A 1 417 ? 3.550 -10.764 -23.270 1.00 84.12 417 LEU A CA 1
ATOM 3407 C C . LEU A 1 417 ? 4.297 -12.092 -23.476 1.00 84.12 417 LEU A C 1
ATOM 3409 O O . LEU A 1 417 ? 5.273 -12.153 -24.224 1.00 84.12 417 LEU A O 1
ATOM 3413 N N . ASN A 1 418 ? 3.793 -13.176 -22.883 1.00 87.00 418 ASN A N 1
ATOM 3414 C CA . ASN A 1 418 ? 4.394 -14.503 -23.014 1.00 87.00 418 ASN A CA 1
ATOM 3415 C C . ASN A 1 418 ? 4.366 -15.003 -24.461 1.00 87.00 418 ASN A C 1
ATOM 3417 O O . ASN A 1 418 ? 5.383 -15.462 -24.968 1.00 87.00 418 ASN A O 1
ATOM 3421 N N . LYS A 1 419 ? 3.238 -14.852 -25.172 1.00 86.06 419 LYS A N 1
ATOM 3422 C CA . LYS A 1 419 ? 3.134 -15.229 -26.593 1.00 86.06 419 LYS A CA 1
ATOM 3423 C C . LYS A 1 419 ? 4.139 -14.485 -27.464 1.00 86.06 419 LYS A C 1
ATOM 3425 O O . LYS A 1 419 ? 4.692 -15.085 -28.385 1.00 86.06 419 LYS A O 1
ATOM 3430 N N . PHE A 1 420 ? 4.365 -13.200 -27.195 1.00 86.06 420 PHE A N 1
ATOM 3431 C CA . PHE A 1 420 ? 5.373 -12.419 -27.900 1.00 86.06 420 PHE A CA 1
ATOM 3432 C C . PHE A 1 420 ? 6.769 -13.007 -27.689 1.00 86.06 420 PHE A C 1
ATOM 3434 O O . PHE A 1 420 ? 7.437 -13.350 -28.667 1.00 86.06 420 PHE A O 1
ATOM 3441 N N . PHE A 1 421 ? 7.181 -13.202 -26.435 1.00 86.50 421 PHE A N 1
ATOM 3442 C CA . PHE A 1 421 ? 8.505 -13.744 -26.138 1.00 86.50 421 PHE A CA 1
ATOM 3443 C C . PHE A 1 421 ? 8.676 -15.187 -26.614 1.00 86.50 421 PHE A C 1
ATOM 3445 O O . PHE A 1 421 ? 9.722 -15.520 -27.158 1.00 86.50 421 PHE A O 1
ATOM 3452 N N . ASP A 1 422 ? 7.656 -16.035 -26.511 1.00 88.81 422 ASP A N 1
ATOM 3453 C CA . ASP A 1 422 ? 7.714 -17.415 -27.004 1.00 88.81 422 ASP A CA 1
ATOM 3454 C C . ASP A 1 422 ? 7.777 -17.487 -28.535 1.00 88.81 422 ASP A C 1
ATOM 3456 O O . ASP A 1 422 ? 8.458 -18.350 -29.093 1.00 88.81 422 ASP A O 1
ATOM 3460 N N . SER A 1 423 ? 7.107 -16.567 -29.232 1.00 85.62 423 SER A N 1
ATOM 3461 C CA . SER A 1 423 ? 7.239 -16.402 -30.684 1.00 85.62 423 SER A CA 1
ATOM 3462 C C . SER A 1 423 ? 8.619 -15.869 -31.069 1.00 85.62 423 SER A C 1
ATOM 3464 O O . SER A 1 423 ? 9.179 -16.269 -32.090 1.00 85.62 423 SER A O 1
ATOM 3466 N N . TYR A 1 424 ? 9.188 -14.963 -30.275 1.00 85.56 424 TYR A N 1
ATOM 3467 C CA . TYR A 1 424 ? 10.526 -14.428 -30.506 1.00 85.56 424 TYR A CA 1
ATOM 3468 C C . TYR A 1 424 ? 11.616 -15.485 -30.287 1.00 85.56 424 TYR A C 1
ATOM 3470 O O . TYR A 1 424 ? 12.460 -15.665 -31.159 1.00 85.56 424 TYR A O 1
ATOM 3478 N N . LYS A 1 425 ? 11.544 -16.268 -29.202 1.00 89.12 425 LYS A N 1
ATOM 3479 C CA . LYS A 1 425 ? 12.484 -17.365 -28.888 1.00 89.12 425 LYS A CA 1
ATOM 3480 C C . LYS A 1 425 ? 12.616 -18.401 -30.010 1.00 89.12 425 LYS A C 1
ATOM 3482 O O . LYS A 1 425 ? 13.656 -19.033 -30.134 1.00 89.12 425 LYS A O 1
ATOM 3487 N N . GLN A 1 426 ? 11.574 -18.594 -30.822 1.00 88.06 426 GLN A N 1
ATOM 3488 C CA . GLN A 1 426 ? 11.599 -19.524 -31.960 1.00 88.06 426 GLN A CA 1
ATOM 3489 C C . GLN A 1 426 ? 12.427 -19.016 -33.147 1.00 88.06 426 GLN A C 1
ATOM 3491 O O . GLN A 1 426 ? 12.857 -19.821 -33.970 1.00 88.06 426 GLN A O 1
ATOM 3496 N N . THR A 1 427 ? 12.614 -17.699 -33.257 1.00 85.06 427 THR A N 1
ATOM 3497 C CA . THR A 1 427 ? 13.314 -17.052 -34.377 1.00 85.06 427 THR A CA 1
ATOM 3498 C C . THR A 1 427 ? 14.637 -16.403 -33.969 1.00 85.06 427 THR A C 1
ATOM 3500 O O . THR A 1 427 ? 15.481 -16.188 -34.832 1.00 85.06 427 THR A O 1
ATOM 3503 N N . ALA A 1 428 ? 14.817 -16.101 -32.681 1.00 85.38 428 ALA A N 1
ATOM 3504 C CA . ALA A 1 428 ? 16.005 -15.453 -32.139 1.00 85.38 428 ALA A CA 1
ATOM 3505 C C . ALA A 1 428 ? 17.264 -16.314 -32.318 1.00 85.38 428 ALA A C 1
ATOM 3507 O O . ALA A 1 428 ? 17.240 -17.534 -32.130 1.00 85.38 428 ALA A O 1
ATOM 3508 N N . SER A 1 429 ? 18.387 -15.670 -32.644 1.00 85.56 429 SER A N 1
ATOM 3509 C CA . SER A 1 429 ? 19.676 -16.357 -32.752 1.00 85.56 429 SER A CA 1
ATOM 3510 C C . SER A 1 429 ? 20.235 -16.757 -31.378 1.00 85.56 429 SER A C 1
ATOM 3512 O O . SER A 1 429 ? 19.830 -16.236 -30.334 1.00 85.56 429 SER A O 1
ATOM 3514 N N . SER A 1 430 ? 21.214 -17.670 -31.359 1.00 86.25 430 SER A N 1
ATOM 3515 C CA . SER A 1 430 ? 21.911 -18.045 -30.121 1.00 86.25 430 SER A CA 1
ATOM 3516 C C . SER A 1 430 ? 22.662 -16.876 -29.484 1.00 86.25 430 SER A C 1
ATOM 3518 O O . SER A 1 430 ? 22.742 -16.807 -28.261 1.00 86.25 430 SER A O 1
ATOM 3520 N N . GLU A 1 431 ? 23.195 -15.956 -30.289 1.00 86.06 431 GLU A N 1
ATOM 3521 C CA . GLU A 1 431 ? 23.852 -14.739 -29.806 1.00 86.06 431 GLU A CA 1
ATOM 3522 C C . GLU A 1 431 ? 22.848 -13.830 -29.090 1.00 86.06 431 GLU A C 1
ATOM 3524 O O . GLU A 1 431 ? 23.090 -13.430 -27.954 1.00 86.06 431 GLU A O 1
ATOM 3529 N N . ILE A 1 432 ? 21.682 -13.597 -29.703 1.00 87.19 432 ILE A N 1
ATOM 3530 C CA . ILE A 1 432 ? 20.595 -12.798 -29.122 1.00 87.19 432 ILE A CA 1
ATOM 3531 C C . ILE A 1 432 ? 20.097 -13.410 -27.812 1.00 87.19 432 ILE A C 1
ATOM 3533 O O . ILE A 1 432 ? 19.946 -12.705 -26.818 1.00 87.19 432 ILE A O 1
ATOM 3537 N N . MET A 1 433 ? 19.863 -14.723 -27.776 1.00 88.50 433 MET A N 1
ATOM 3538 C CA . MET A 1 433 ? 19.431 -15.397 -26.548 1.00 88.50 433 MET A CA 1
ATOM 3539 C C . MET A 1 433 ? 20.527 -15.412 -25.476 1.00 88.50 433 MET A C 1
ATOM 3541 O O . MET A 1 433 ? 20.214 -15.343 -24.291 1.00 88.50 433 MET A O 1
ATOM 3545 N N . SER A 1 434 ? 21.806 -15.445 -25.859 1.00 88.12 434 SER A N 1
ATOM 3546 C CA . SER A 1 434 ? 22.908 -15.295 -24.905 1.00 88.12 434 SER A CA 1
ATOM 3547 C C . SER A 1 434 ? 22.974 -13.889 -24.304 1.00 88.12 434 SER A C 1
ATOM 3549 O O . SER A 1 434 ? 23.409 -13.749 -23.163 1.00 88.12 434 SER A O 1
ATOM 3551 N N . GLU A 1 435 ? 22.595 -12.860 -25.062 1.00 86.81 435 GLU A N 1
ATOM 3552 C CA . GLU A 1 435 ? 22.633 -11.463 -24.622 1.00 86.81 435 GLU A CA 1
ATOM 3553 C C . GLU A 1 435 ? 21.382 -11.077 -23.817 1.00 86.81 435 GLU A C 1
ATOM 3555 O O . GLU A 1 435 ? 21.491 -10.537 -22.717 1.00 86.81 435 GLU A O 1
ATOM 3560 N N . PHE A 1 436 ? 20.192 -11.411 -24.323 1.00 87.06 436 PHE A N 1
ATOM 3561 C CA . PHE A 1 436 ? 18.905 -10.952 -23.786 1.00 87.06 436 PHE A CA 1
ATOM 3562 C C . PHE A 1 436 ? 18.079 -12.042 -23.100 1.00 87.06 436 PHE A C 1
ATOM 3564 O O . PHE A 1 436 ? 17.068 -11.721 -22.474 1.00 87.06 436 PHE A O 1
ATOM 3571 N N . GLY A 1 437 ? 18.479 -13.316 -23.183 1.00 85.19 437 GLY A N 1
ATOM 3572 C CA . GLY A 1 437 ? 17.694 -14.451 -22.681 1.00 85.19 437 GLY A CA 1
ATOM 3573 C C . GLY A 1 437 ? 17.287 -14.300 -21.219 1.00 85.19 437 GLY A C 1
ATOM 3574 O O . GLY A 1 437 ? 16.119 -14.474 -20.895 1.00 85.19 437 GLY A O 1
ATOM 3575 N N . ASN A 1 438 ? 18.203 -13.837 -20.361 1.00 84.75 438 ASN A N 1
ATOM 3576 C CA . ASN A 1 438 ? 17.905 -13.586 -18.947 1.00 84.75 438 ASN A CA 1
ATOM 3577 C C . ASN A 1 438 ? 16.778 -12.562 -18.738 1.00 84.75 438 ASN A C 1
ATOM 3579 O O . ASN A 1 438 ? 16.015 -12.704 -17.792 1.00 84.75 438 ASN A O 1
ATOM 3583 N N . MET A 1 439 ? 16.670 -11.532 -19.587 1.00 81.75 439 MET A N 1
ATOM 3584 C CA . MET A 1 439 ? 15.590 -10.538 -19.503 1.00 81.75 439 MET A CA 1
ATOM 3585 C C . MET A 1 439 ? 14.294 -11.057 -20.135 1.00 81.75 439 MET A C 1
ATOM 3587 O O . MET A 1 439 ? 13.226 -10.881 -19.561 1.00 81.75 439 MET A O 1
ATOM 3591 N N . ILE A 1 440 ? 14.392 -11.731 -21.285 1.00 82.19 440 ILE A N 1
ATOM 3592 C CA . ILE A 1 440 ? 13.261 -12.343 -22.007 1.00 82.19 440 ILE A CA 1
ATOM 3593 C C . ILE A 1 440 ? 12.566 -13.415 -21.156 1.00 82.19 440 ILE A C 1
ATOM 3595 O O . ILE A 1 440 ? 11.357 -13.618 -21.254 1.00 82.19 440 ILE A O 1
ATOM 3599 N N . GLU A 1 441 ? 13.334 -14.128 -20.339 1.00 83.25 441 GLU A N 1
ATOM 3600 C CA . GLU A 1 441 ? 12.847 -15.189 -19.462 1.00 83.25 441 GLU A CA 1
ATOM 3601 C C . GLU A 1 441 ? 12.529 -14.692 -18.048 1.00 83.25 441 GLU A C 1
ATOM 3603 O O . GLU A 1 441 ? 12.084 -15.489 -17.224 1.00 83.25 441 GLU A O 1
ATOM 3608 N N . ASN A 1 442 ? 12.726 -13.400 -17.752 1.00 79.56 442 ASN A N 1
ATOM 3609 C CA . ASN A 1 442 ? 12.497 -12.858 -16.418 1.00 79.56 442 ASN A CA 1
ATOM 3610 C C . ASN A 1 442 ? 10.990 -12.699 -16.131 1.00 79.56 442 ASN A C 1
ATOM 3612 O O . ASN A 1 442 ? 10.358 -11.797 -16.688 1.00 79.56 442 ASN A O 1
ATOM 3616 N N . PRO A 1 443 ? 10.405 -13.487 -15.209 1.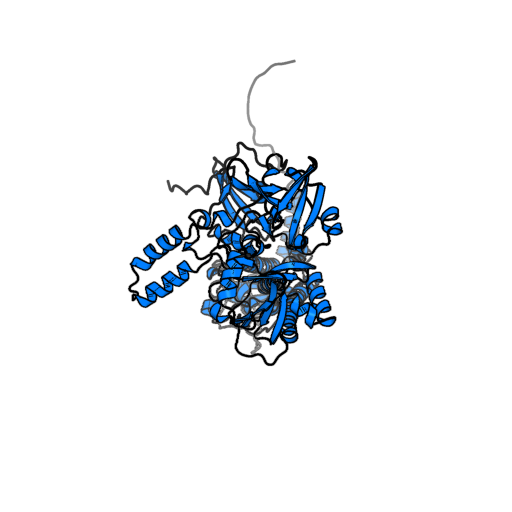00 70.69 443 PRO A N 1
ATOM 3617 C CA . PRO A 1 443 ? 8.993 -13.360 -14.855 1.00 70.69 443 PRO A CA 1
ATOM 3618 C C . PRO A 1 443 ? 8.679 -12.081 -14.058 1.00 70.69 443 PRO A C 1
ATOM 3620 O O . PRO A 1 443 ? 7.511 -11.720 -13.926 1.00 70.69 443 PRO A O 1
ATOM 3623 N N . GLU A 1 444 ? 9.688 -11.382 -13.519 1.00 72.19 444 GLU A N 1
ATOM 3624 C CA . GLU A 1 444 ? 9.508 -10.091 -12.834 1.00 72.19 444 GLU A CA 1
ATOM 3625 C C . GLU A 1 444 ? 9.225 -8.942 -13.812 1.00 72.19 444 GLU A C 1
ATOM 3627 O O . GLU A 1 444 ? 8.863 -7.842 -13.395 1.00 72.19 444 GLU A O 1
ATOM 3632 N N . PHE A 1 445 ? 9.378 -9.178 -15.115 1.00 74.62 445 PHE A N 1
ATOM 3633 C CA . PHE A 1 445 ? 9.202 -8.157 -16.130 1.00 74.62 445 PHE A CA 1
ATOM 3634 C C . PHE A 1 445 ? 7.719 -7.964 -16.470 1.00 74.62 445 PHE A C 1
ATOM 3636 O O . PHE A 1 445 ? 7.086 -8.819 -17.086 1.00 74.62 445 PHE A O 1
ATOM 3643 N N . LYS A 1 446 ? 7.147 -6.830 -16.046 1.00 81.00 446 LYS A N 1
ATOM 3644 C CA . LYS A 1 446 ? 5.691 -6.595 -16.024 1.00 81.00 446 LYS A CA 1
ATOM 3645 C C . LYS A 1 446 ? 5.284 -5.343 -16.790 1.00 81.00 446 LYS A C 1
ATOM 3647 O O . LYS A 1 446 ? 6.018 -4.361 -16.848 1.00 81.00 446 LYS A O 1
ATOM 3652 N N . SER A 1 447 ? 4.081 -5.314 -17.350 1.00 77.69 447 SER A N 1
ATOM 3653 C CA . SER A 1 447 ? 3.542 -4.052 -17.863 1.00 77.69 447 SER A CA 1
ATOM 3654 C C . SER A 1 447 ? 3.116 -3.115 -16.734 1.00 77.69 447 SER A C 1
ATOM 3656 O O . SER A 1 447 ? 2.846 -3.545 -15.613 1.00 77.69 447 SER A O 1
ATOM 3658 N N . SER A 1 448 ? 2.990 -1.820 -17.034 1.00 76.69 448 SER A N 1
ATOM 3659 C CA . SER A 1 448 ? 2.390 -0.867 -16.088 1.00 76.69 448 SER A CA 1
ATOM 3660 C C . SER A 1 448 ? 0.937 -1.228 -15.732 1.00 76.69 448 SER A C 1
ATOM 3662 O O . SER A 1 448 ? 0.520 -1.030 -14.592 1.00 76.69 448 SER A O 1
ATOM 3664 N N . VAL A 1 449 ? 0.195 -1.835 -16.669 1.00 79.25 449 VAL A N 1
ATOM 3665 C CA . VAL A 1 449 ? -1.154 -2.377 -16.436 1.00 79.25 449 VAL A CA 1
ATOM 3666 C C . VAL A 1 449 ? -1.109 -3.546 -15.455 1.00 79.25 449 VAL A C 1
ATOM 3668 O O . VAL A 1 449 ? -1.857 -3.530 -14.481 1.00 79.25 449 VAL A O 1
ATOM 3671 N N . MET A 1 450 ? -0.194 -4.505 -15.643 1.00 86.25 450 MET A N 1
ATOM 3672 C CA . MET A 1 450 ? 0.015 -5.597 -14.685 1.00 86.25 450 MET A CA 1
ATOM 3673 C C . MET A 1 450 ? 0.329 -5.033 -13.304 1.00 86.25 450 MET A C 1
ATOM 3675 O O . MET A 1 450 ? -0.392 -5.332 -12.367 1.00 86.25 450 MET A O 1
ATOM 3679 N N . LEU A 1 451 ? 1.319 -4.144 -13.175 1.00 85.31 451 LEU A N 1
ATOM 3680 C CA . LEU A 1 451 ? 1.675 -3.540 -11.884 1.00 85.31 451 LEU A CA 1
ATOM 3681 C C . LEU A 1 451 ? 0.494 -2.808 -11.220 1.00 85.31 451 LEU A C 1
ATOM 3683 O O . LEU A 1 451 ? 0.358 -2.838 -9.998 1.00 85.31 451 LEU A O 1
ATOM 3687 N N . SER A 1 452 ? -0.367 -2.151 -12.004 1.00 83.38 452 SER A N 1
ATOM 3688 C CA . SER A 1 452 ? -1.590 -1.524 -11.491 1.00 83.38 452 SER A CA 1
ATOM 3689 C C . SER A 1 452 ? -2.584 -2.558 -10.963 1.00 83.38 452 SER A C 1
ATOM 3691 O O . SER A 1 452 ? -3.096 -2.399 -9.857 1.00 83.38 452 SER A O 1
ATOM 3693 N N . ILE A 1 453 ? -2.832 -3.619 -11.732 1.00 88.12 453 ILE A N 1
ATOM 3694 C CA . ILE A 1 453 ? -3.738 -4.707 -11.358 1.00 88.12 453 ILE A CA 1
ATOM 3695 C C . ILE A 1 453 ? -3.231 -5.438 -10.111 1.00 88.12 453 ILE A C 1
ATOM 3697 O O . ILE A 1 453 ? -4.011 -5.720 -9.205 1.00 88.12 453 ILE A O 1
ATOM 3701 N N . GLU A 1 454 ? -1.929 -5.712 -10.024 1.00 90.56 454 GLU A N 1
ATOM 3702 C CA . GLU A 1 454 ? -1.334 -6.385 -8.867 1.00 90.56 454 GLU A CA 1
ATOM 3703 C C . GLU A 1 454 ? -1.564 -5.595 -7.578 1.00 90.56 454 GLU A C 1
ATOM 3705 O O . GLU A 1 454 ? -1.928 -6.165 -6.552 1.00 90.56 454 GLU A O 1
ATOM 3710 N N . ARG A 1 455 ? -1.440 -4.266 -7.639 1.00 85.75 455 ARG A N 1
ATOM 3711 C CA . ARG A 1 455 ? -1.723 -3.386 -6.499 1.00 85.75 455 ARG A CA 1
ATOM 3712 C C . ARG A 1 455 ? -3.199 -3.352 -6.136 1.00 85.75 455 ARG A C 1
ATOM 3714 O O . ARG A 1 455 ? -3.528 -3.401 -4.952 1.00 85.75 455 ARG A O 1
ATOM 3721 N N . GLU A 1 456 ? -4.081 -3.270 -7.128 1.00 89.00 456 GLU A N 1
ATOM 3722 C CA . GLU A 1 456 ? -5.527 -3.307 -6.900 1.00 89.00 456 GLU A CA 1
ATOM 3723 C C . GLU A 1 456 ? -5.945 -4.632 -6.250 1.00 89.00 456 GLU A C 1
ATOM 3725 O O . GLU A 1 456 ? -6.673 -4.632 -5.258 1.00 89.00 456 GLU A O 1
ATOM 3730 N N . PHE A 1 457 ? -5.400 -5.752 -6.731 1.00 93.75 457 PHE A N 1
ATOM 3731 C CA . PHE A 1 457 ? -5.597 -7.071 -6.143 1.00 93.75 457 PHE A CA 1
ATOM 3732 C C . PHE A 1 457 ? -5.130 -7.120 -4.687 1.00 93.75 457 PHE A C 1
ATOM 3734 O O . PHE A 1 457 ? -5.901 -7.534 -3.817 1.00 93.75 457 PHE A O 1
ATOM 3741 N N . SER A 1 458 ? -3.899 -6.686 -4.399 1.00 91.00 458 SER A N 1
ATOM 3742 C CA . SER A 1 458 ? -3.364 -6.709 -3.034 1.00 91.00 458 SER A CA 1
ATOM 3743 C C . SER A 1 458 ? -4.185 -5.820 -2.098 1.00 91.00 458 SER A C 1
ATOM 3745 O O . SER A 1 458 ? -4.516 -6.232 -0.987 1.00 91.00 458 SER A O 1
ATOM 3747 N N . SER A 1 459 ? -4.605 -4.639 -2.564 1.00 87.62 459 SER A N 1
ATOM 3748 C CA . SER A 1 459 ? -5.453 -3.723 -1.791 1.00 87.62 459 SER A CA 1
ATOM 3749 C C . SER A 1 459 ? -6.850 -4.291 -1.524 1.00 87.62 459 SER A C 1
ATOM 3751 O O . SER A 1 459 ? -7.378 -4.136 -0.424 1.00 87.62 459 SER A O 1
ATOM 3753 N N . ALA A 1 460 ? -7.454 -4.962 -2.509 1.00 90.75 460 ALA A N 1
ATOM 3754 C CA . ALA A 1 460 ? -8.798 -5.516 -2.389 1.00 90.75 460 ALA A CA 1
ATOM 3755 C C . ALA A 1 460 ? -8.842 -6.802 -1.552 1.00 90.75 460 ALA A C 1
ATOM 3757 O O . ALA A 1 460 ? -9.813 -7.038 -0.838 1.00 90.75 460 ALA A O 1
ATOM 3758 N N . THR A 1 461 ? -7.815 -7.648 -1.647 1.00 93.25 461 THR A N 1
ATOM 3759 C CA . THR A 1 461 ? -7.818 -9.001 -1.059 1.00 93.25 461 THR A CA 1
ATOM 3760 C C . THR A 1 461 ? -7.020 -9.100 0.237 1.00 93.25 461 THR A C 1
ATOM 3762 O O . THR A 1 461 ? -7.252 -10.011 1.034 1.00 93.25 461 THR A O 1
ATOM 3765 N N . GLY A 1 462 ? -6.068 -8.187 0.444 1.00 89.31 462 GLY A N 1
ATOM 3766 C CA . GLY A 1 462 ? -5.085 -8.252 1.518 1.00 89.31 462 GLY A CA 1
ATOM 3767 C C . GLY A 1 462 ? -3.984 -9.302 1.318 1.00 89.31 462 GLY A C 1
ATOM 3768 O O . GLY A 1 462 ? -3.189 -9.476 2.239 1.00 89.31 462 GLY A O 1
ATOM 3769 N N . LEU A 1 463 ? -3.944 -9.993 0.173 1.00 92.81 463 LEU A N 1
ATOM 3770 C CA . LEU A 1 463 ? -2.923 -10.981 -0.188 1.00 92.81 463 LEU A CA 1
ATOM 3771 C C . LEU A 1 463 ? -1.828 -10.346 -1.045 1.00 92.81 463 LEU A C 1
ATOM 3773 O O . LEU A 1 463 ? -2.132 -9.554 -1.931 1.00 92.81 463 LEU A O 1
ATOM 3777 N N . ASN A 1 464 ? -0.582 -10.793 -0.886 1.00 90.81 464 ASN A N 1
ATOM 3778 C CA . ASN A 1 464 ? 0.467 -10.473 -1.855 1.00 90.81 464 ASN A CA 1
ATOM 3779 C C . ASN A 1 464 ? 0.102 -11.058 -3.221 1.00 90.81 464 ASN A C 1
ATOM 3781 O O . ASN A 1 464 ? -0.381 -12.196 -3.316 1.00 90.81 464 ASN A O 1
ATOM 3785 N N . PHE A 1 465 ? 0.353 -10.301 -4.285 1.00 92.50 465 PHE A N 1
ATOM 3786 C CA . PHE A 1 465 ? 0.014 -10.756 -5.620 1.00 92.50 465 PHE A CA 1
ATOM 3787 C C . PHE A 1 465 ? 0.900 -11.928 -6.057 1.00 92.50 465 PHE A C 1
ATOM 3789 O O . PHE A 1 465 ? 2.118 -11.812 -6.166 1.00 92.50 465 PHE A O 1
ATOM 3796 N N . THR A 1 466 ? 0.261 -13.049 -6.386 1.00 93.44 466 THR A N 1
ATOM 3797 C CA . THR A 1 466 ? 0.849 -14.176 -7.118 1.00 93.44 466 THR A CA 1
ATOM 3798 C C . THR A 1 466 ? -0.230 -14.783 -8.010 1.00 93.44 466 THR A C 1
ATOM 3800 O O . THR A 1 466 ? -1.419 -14.660 -7.711 1.00 93.44 466 THR A O 1
ATOM 3803 N N . LEU A 1 467 ? 0.150 -15.489 -9.081 1.00 94.38 467 LEU A N 1
ATOM 3804 C CA . LEU A 1 467 ? -0.823 -16.227 -9.902 1.00 94.38 467 LEU A CA 1
ATOM 3805 C C . LEU A 1 467 ? -1.612 -17.260 -9.077 1.00 94.38 467 LEU A C 1
ATOM 3807 O O . LEU A 1 467 ? -2.798 -17.470 -9.321 1.00 94.38 467 LEU A O 1
ATOM 3811 N N . GLU A 1 468 ? -0.974 -17.867 -8.073 1.00 96.31 468 GLU A N 1
ATOM 3812 C CA . GLU A 1 468 ? -1.623 -18.792 -7.140 1.00 96.31 468 GLU A CA 1
ATOM 3813 C C . GLU A 1 468 ? -2.683 -18.084 -6.288 1.00 96.31 468 GLU A C 1
ATOM 3815 O O . GLU A 1 468 ? -3.818 -18.549 -6.215 1.00 96.31 468 GLU A O 1
ATOM 3820 N N . ASN A 1 469 ? -2.356 -16.932 -5.693 1.00 97.06 469 ASN A N 1
ATOM 3821 C CA . ASN A 1 469 ? -3.308 -16.153 -4.903 1.00 97.06 469 ASN A CA 1
ATOM 3822 C C . ASN A 1 469 ? -4.438 -15.587 -5.771 1.00 97.06 469 ASN A C 1
ATOM 3824 O O . ASN A 1 469 ? -5.595 -15.596 -5.346 1.00 97.06 469 ASN A O 1
ATOM 3828 N N . LEU A 1 470 ? -4.134 -15.151 -6.996 1.00 97.12 470 LEU A N 1
ATOM 3829 C CA . LEU A 1 470 ? -5.131 -14.707 -7.965 1.00 97.12 470 LEU A CA 1
ATOM 3830 C C . LEU A 1 470 ? -6.132 -15.833 -8.275 1.00 97.12 470 LEU A C 1
ATOM 3832 O O . LEU A 1 470 ? -7.345 -15.630 -8.191 1.00 97.12 470 LEU A O 1
ATOM 3836 N N . GLN A 1 471 ? -5.637 -17.042 -8.552 1.00 97.31 471 GLN A N 1
ATOM 3837 C CA . GLN A 1 471 ? -6.486 -18.209 -8.791 1.00 97.31 471 GLN A CA 1
ATOM 3838 C C . GLN A 1 471 ? -7.256 -18.633 -7.530 1.00 97.31 471 GLN A C 1
ATOM 3840 O O . GLN A 1 471 ? -8.447 -18.921 -7.615 1.00 97.31 471 GLN A O 1
ATOM 3845 N N . LYS A 1 472 ? -6.630 -18.586 -6.348 1.00 96.69 472 LYS A N 1
ATOM 3846 C CA . LYS A 1 472 ? -7.272 -18.884 -5.058 1.00 96.69 472 LYS A CA 1
ATOM 3847 C C . LYS A 1 472 ? -8.499 -18.001 -4.814 1.00 96.69 472 LYS A C 1
ATOM 3849 O O . LYS A 1 472 ? -9.532 -18.504 -4.366 1.00 96.69 472 LYS A O 1
ATOM 3854 N N . VAL A 1 473 ? -8.411 -16.697 -5.088 1.00 97.69 473 VAL A N 1
ATOM 3855 C CA . VAL A 1 473 ? -9.548 -15.771 -4.920 1.00 97.69 473 VAL A CA 1
ATOM 3856 C C . VAL A 1 473 ? -10.658 -16.098 -5.923 1.00 97.69 473 VAL A C 1
ATOM 3858 O O . VAL A 1 473 ? -11.825 -16.159 -5.535 1.00 97.69 473 VAL A O 1
ATOM 3861 N N . LYS A 1 474 ? -10.304 -16.396 -7.181 1.00 97.56 474 LYS A N 1
ATOM 3862 C CA . LYS A 1 474 ? -11.263 -16.844 -8.202 1.00 97.56 474 LYS A CA 1
ATOM 3863 C C . LYS A 1 474 ? -12.010 -18.104 -7.764 1.00 97.56 474 LYS A C 1
ATOM 3865 O O . LYS A 1 474 ? -13.237 -18.109 -7.740 1.00 97.56 474 LYS A O 1
ATOM 3870 N N . ASP A 1 475 ? -11.284 -19.133 -7.341 1.00 97.00 475 ASP A N 1
ATOM 3871 C CA . ASP A 1 475 ? -11.869 -20.395 -6.882 1.00 97.00 475 ASP A CA 1
ATOM 3872 C C . ASP A 1 475 ? -12.746 -20.197 -5.633 1.00 97.00 475 ASP A C 1
ATOM 3874 O O . ASP A 1 475 ? -13.781 -20.850 -5.478 1.00 97.00 475 ASP A O 1
ATOM 3878 N N . SER A 1 476 ? -12.376 -19.258 -4.755 1.00 96.44 476 SER A N 1
ATOM 3879 C CA . SER A 1 476 ? -13.178 -18.898 -3.577 1.00 96.44 476 SER A CA 1
ATOM 3880 C C . SER A 1 476 ? -14.523 -18.289 -3.979 1.00 96.44 476 SER A C 1
ATOM 3882 O O . SER A 1 476 ? -15.558 -18.688 -3.442 1.00 96.44 476 SER A O 1
ATOM 3884 N N . PHE A 1 477 ? -14.535 -17.398 -4.974 1.00 96.50 477 PHE A N 1
ATOM 3885 C CA . PHE A 1 477 ? -15.769 -16.839 -5.524 1.00 96.50 477 PHE A CA 1
ATOM 3886 C C . PHE A 1 477 ? -16.671 -17.887 -6.185 1.00 96.50 477 PHE A C 1
ATOM 3888 O O . PHE A 1 477 ? -17.892 -17.806 -6.033 1.00 96.50 477 PHE A O 1
ATOM 3895 N N . GLU A 1 478 ? -16.095 -18.863 -6.894 1.00 96.00 478 GLU A N 1
ATOM 3896 C CA . GLU A 1 478 ? -16.858 -19.968 -7.492 1.00 96.00 478 GLU A CA 1
ATOM 3897 C C . GLU A 1 478 ? -17.452 -20.904 -6.428 1.00 96.00 478 GLU A C 1
ATOM 3899 O O . GLU A 1 478 ? -18.532 -21.466 -6.617 1.00 96.00 478 GLU A O 1
ATOM 3904 N N . LYS A 1 479 ? -16.776 -21.048 -5.282 1.00 96.25 479 LYS A N 1
ATOM 3905 C CA . LYS A 1 479 ? -17.240 -21.865 -4.155 1.00 96.25 479 LYS A CA 1
ATOM 3906 C C . LYS A 1 479 ? -18.333 -21.179 -3.333 1.00 96.25 479 LYS A C 1
ATOM 3908 O O . LYS A 1 479 ? -19.350 -21.800 -3.033 1.00 96.25 479 LYS A O 1
ATOM 3913 N N . ASP A 1 480 ? -18.101 -19.936 -2.919 1.00 95.69 480 ASP A N 1
ATOM 3914 C CA . ASP A 1 480 ? -19.036 -19.141 -2.121 1.00 95.69 480 ASP A CA 1
ATOM 3915 C C . ASP A 1 480 ? -18.846 -17.651 -2.417 1.00 95.69 480 ASP A C 1
ATOM 3917 O O . ASP A 1 480 ? -18.002 -16.957 -1.837 1.00 95.69 480 ASP A O 1
ATOM 3921 N N . ARG A 1 481 ? -19.670 -17.153 -3.339 1.00 92.81 481 ARG A N 1
ATOM 3922 C CA . ARG A 1 481 ? -19.605 -15.768 -3.800 1.00 92.81 481 ARG A CA 1
ATOM 3923 C C . ARG A 1 481 ? -19.925 -14.764 -2.694 1.00 92.81 481 ARG A C 1
ATOM 3925 O O . ARG A 1 481 ? -19.304 -13.707 -2.645 1.00 92.81 481 ARG A O 1
ATOM 3932 N N . ALA A 1 482 ? -20.887 -15.075 -1.824 1.00 92.56 482 ALA A N 1
ATOM 3933 C CA . ALA A 1 482 ? -21.331 -14.155 -0.781 1.00 92.56 482 ALA A CA 1
ATOM 3934 C C . ALA A 1 482 ? -20.279 -14.025 0.321 1.00 92.56 482 ALA A C 1
ATOM 3936 O O . ALA A 1 482 ? -19.938 -12.909 0.711 1.00 92.56 482 ALA A O 1
ATOM 3937 N N . ASN A 1 483 ? -19.727 -15.151 0.779 1.00 94.19 483 ASN A N 1
ATOM 3938 C CA . ASN A 1 483 ? -18.666 -15.135 1.776 1.00 94.19 483 ASN A CA 1
ATOM 3939 C C . ASN A 1 483 ? -17.396 -14.469 1.231 1.00 94.19 483 ASN A C 1
ATOM 3941 O O . ASN A 1 483 ? -16.851 -13.582 1.878 1.00 94.19 483 ASN A O 1
ATOM 3945 N N . THR A 1 484 ? -16.972 -14.816 0.011 1.00 96.00 484 THR A N 1
ATOM 3946 C CA . THR A 1 484 ? -15.758 -14.241 -0.594 1.00 96.00 484 THR A CA 1
ATOM 3947 C C . THR A 1 484 ? -15.880 -12.729 -0.784 1.00 96.00 484 THR A C 1
ATOM 3949 O O . THR A 1 484 ? -14.961 -11.996 -0.433 1.00 96.00 484 THR A O 1
ATOM 3952 N N . ALA A 1 485 ? -17.036 -12.233 -1.238 1.00 94.62 485 ALA A N 1
ATOM 3953 C CA . ALA A 1 485 ? -17.280 -10.794 -1.352 1.00 94.62 485 ALA A CA 1
ATOM 3954 C C . ALA A 1 485 ? -17.188 -10.055 -0.004 1.00 94.62 485 ALA A C 1
ATOM 3956 O O . ALA A 1 485 ? -16.754 -8.907 0.037 1.00 94.62 485 ALA A O 1
ATOM 3957 N N . ASN A 1 486 ? -17.574 -10.706 1.097 1.00 93.25 486 ASN A N 1
ATOM 3958 C CA . ASN A 1 486 ? -17.447 -10.156 2.447 1.00 93.25 486 ASN A CA 1
ATOM 3959 C C . ASN A 1 486 ? -16.019 -10.231 3.007 1.00 93.25 486 ASN A C 1
ATOM 3961 O O . ASN A 1 486 ? -15.771 -9.624 4.040 1.00 93.25 486 ASN A O 1
ATOM 3965 N N . MET A 1 487 ? -15.097 -10.953 2.366 1.00 95.56 487 MET A N 1
ATOM 3966 C CA . MET A 1 487 ? -13.679 -11.018 2.751 1.00 95.56 487 MET A CA 1
ATOM 3967 C C . MET A 1 487 ? -12.802 -10.040 1.951 1.00 95.56 487 MET A C 1
ATOM 3969 O O . MET A 1 487 ? -11.637 -9.853 2.291 1.00 95.56 487 MET A O 1
ATOM 3973 N N . LEU A 1 488 ? -13.333 -9.433 0.883 1.00 94.94 488 LEU A N 1
ATOM 3974 C CA . LEU A 1 488 ? -12.668 -8.364 0.130 1.00 94.94 488 LEU A CA 1
ATOM 3975 C C . LEU A 1 488 ? -12.970 -6.998 0.728 1.00 94.94 488 LEU A C 1
ATOM 3977 O O . LEU A 1 488 ? -14.034 -6.835 1.316 1.00 94.94 488 LEU A O 1
ATOM 3981 N N . LYS A 1 489 ? -12.103 -6.011 0.488 1.00 92.31 489 LYS A N 1
ATOM 3982 C CA . LYS A 1 489 ? -12.303 -4.603 0.856 1.00 92.31 489 LYS A CA 1
ATOM 3983 C C . LYS A 1 489 ? -13.705 -4.100 0.488 1.00 92.31 489 LYS A C 1
ATOM 3985 O O . LYS A 1 489 ? -14.206 -4.377 -0.609 1.00 92.31 489 LYS A O 1
ATOM 3990 N N . ASP A 1 490 ? -14.334 -3.366 1.403 1.00 91.75 490 ASP A N 1
ATOM 3991 C CA . ASP A 1 490 ? -15.696 -2.874 1.209 1.00 91.75 490 ASP A CA 1
ATOM 3992 C C . ASP A 1 490 ? -15.742 -1.822 0.088 1.00 91.75 490 ASP A C 1
ATOM 3994 O O . ASP A 1 490 ? -14.878 -0.953 -0.036 1.00 91.75 490 ASP A O 1
ATOM 3998 N N . THR A 1 491 ? -16.772 -1.912 -0.755 1.00 89.06 491 THR A N 1
ATOM 3999 C CA . THR A 1 491 ? -17.019 -0.959 -1.857 1.00 89.06 491 THR A CA 1
ATOM 4000 C C . THR A 1 491 ? -18.362 -0.241 -1.737 1.00 89.06 491 THR A C 1
ATOM 4002 O O . THR A 1 491 ? -18.645 0.682 -2.503 1.00 89.06 491 THR A O 1
ATOM 4005 N N . ASP A 1 492 ? -19.187 -0.652 -0.777 1.00 89.25 492 ASP A N 1
ATOM 4006 C CA . ASP A 1 492 ? -20.443 -0.018 -0.413 1.00 89.25 492 ASP A CA 1
ATOM 4007 C C . ASP A 1 492 ? -20.229 1.021 0.701 1.00 89.25 492 ASP A C 1
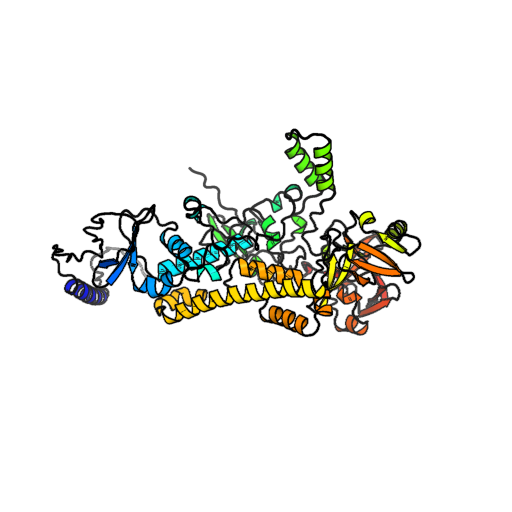ATOM 4009 O O . ASP A 1 492 ? -19.184 1.088 1.346 1.00 89.25 492 ASP A O 1
ATOM 4013 N N . ALA A 1 493 ? -21.216 1.894 0.894 1.00 90.94 493 ALA A N 1
ATOM 4014 C CA . ALA A 1 493 ? -21.146 2.955 1.892 1.00 90.94 493 ALA A CA 1
ATOM 4015 C C . ALA A 1 493 ? -22.106 2.689 3.041 1.00 90.94 493 ALA A C 1
ATOM 4017 O O . ALA A 1 493 ? -23.231 2.221 2.843 1.00 90.94 493 ALA A O 1
ATOM 4018 N N . LEU A 1 494 ? -21.677 3.041 4.245 1.00 93.44 494 LEU A N 1
ATOM 4019 C CA . LEU A 1 494 ? -22.491 2.979 5.442 1.00 93.44 494 LEU A CA 1
ATOM 4020 C C . LEU A 1 494 ? -23.670 3.952 5.339 1.00 93.44 494 LEU A C 1
ATOM 4022 O O . LEU A 1 494 ? -23.526 5.116 4.971 1.00 93.44 494 LEU A O 1
ATOM 4026 N N . THR A 1 495 ? -24.841 3.463 5.728 1.00 93.44 495 THR A N 1
ATOM 4027 C CA . THR A 1 495 ? -26.088 4.234 5.822 1.00 93.44 495 THR A CA 1
ATOM 4028 C C . THR A 1 495 ? -26.535 4.420 7.265 1.00 93.44 495 THR A C 1
ATOM 4030 O O . THR A 1 495 ? -27.070 5.474 7.598 1.00 93.44 495 THR A O 1
ATOM 4033 N N . ALA A 1 496 ? -26.293 3.435 8.136 1.00 95.25 496 ALA A N 1
ATOM 4034 C CA . ALA A 1 496 ? -26.615 3.541 9.554 1.00 95.25 496 ALA A CA 1
ATOM 4035 C C . ALA A 1 496 ? -25.814 2.559 10.424 1.00 95.25 496 ALA A C 1
ATOM 4037 O O . ALA A 1 496 ? -25.405 1.494 9.958 1.00 95.25 496 ALA A O 1
ATOM 4038 N N . ILE A 1 497 ? -25.659 2.895 11.707 1.00 97.19 497 ILE A N 1
ATOM 4039 C CA . ILE A 1 497 ? -25.114 2.020 12.758 1.00 97.19 497 ILE A CA 1
ATOM 4040 C C . ILE A 1 497 ? -26.174 1.837 13.838 1.00 97.19 497 ILE A C 1
ATOM 4042 O O . ILE A 1 497 ? -26.745 2.820 14.296 1.00 97.19 497 ILE A O 1
ATOM 4046 N N . LYS A 1 498 ? -26.410 0.610 14.297 1.00 97.56 498 LYS A N 1
ATOM 4047 C CA . LYS A 1 498 ? -27.213 0.327 15.490 1.00 97.56 498 LYS A CA 1
ATOM 4048 C C . LYS A 1 498 ? -26.318 -0.007 16.671 1.00 97.56 498 LYS A C 1
ATOM 4050 O O . LYS A 1 498 ? -25.470 -0.884 16.541 1.00 97.56 498 LYS A O 1
ATOM 4055 N N . ILE A 1 499 ? -26.553 0.610 17.824 1.00 96.31 499 ILE A N 1
ATOM 4056 C CA . ILE A 1 499 ? -25.986 0.172 19.104 1.00 96.31 499 ILE A CA 1
ATOM 4057 C C . ILE A 1 499 ? -26.938 -0.859 19.716 1.00 96.31 499 ILE A C 1
ATOM 4059 O O . ILE A 1 499 ? -28.068 -0.542 20.093 1.00 96.31 499 ILE A O 1
ATOM 4063 N N . ASN A 1 500 ? -26.499 -2.111 19.808 1.00 95.19 500 ASN A N 1
ATOM 4064 C CA . ASN A 1 500 ? -27.317 -3.194 20.337 1.00 95.19 500 ASN A CA 1
ATOM 4065 C C . ASN A 1 500 ? -27.310 -3.213 21.871 1.00 95.19 500 ASN A C 1
ATOM 4067 O O . ASN A 1 500 ? -26.360 -2.793 22.528 1.00 95.19 500 ASN A O 1
ATOM 4071 N N . LYS A 1 501 ? -28.368 -3.775 22.471 1.00 90.94 501 LYS A N 1
ATOM 4072 C CA . LYS A 1 501 ? -28.523 -3.860 23.939 1.00 90.94 501 LYS A CA 1
ATOM 4073 C C . LYS A 1 501 ? -27.411 -4.654 24.636 1.00 90.94 501 LYS A C 1
ATOM 4075 O O . LYS A 1 501 ? -27.168 -4.445 25.818 1.00 90.94 501 LYS A O 1
ATOM 4080 N N . ASN A 1 502 ? -26.772 -5.578 23.923 1.00 88.94 502 ASN A N 1
ATOM 4081 C CA . ASN A 1 502 ? -25.636 -6.371 24.397 1.00 88.94 502 ASN A CA 1
ATOM 4082 C C . ASN A 1 502 ? -24.280 -5.655 24.217 1.00 88.94 502 ASN A C 1
ATOM 4084 O O . ASN A 1 502 ? -23.257 -6.242 24.550 1.00 88.94 502 ASN A O 1
ATOM 4088 N N . GLY A 1 503 ? -24.264 -4.422 23.697 1.00 86.88 503 GLY A N 1
ATOM 4089 C CA . GLY A 1 503 ? -23.057 -3.624 23.480 1.00 86.88 503 GLY A CA 1
ATOM 4090 C C . GLY A 1 503 ? -22.365 -3.832 22.131 1.00 86.88 503 GLY A C 1
ATOM 4091 O O . GLY A 1 503 ? -21.381 -3.146 21.875 1.00 86.88 503 GLY A O 1
ATOM 4092 N N . THR A 1 504 ? -22.862 -4.729 21.270 1.00 93.38 504 THR A N 1
ATOM 4093 C CA . THR A 1 504 ? -22.345 -4.892 19.899 1.00 93.38 504 THR A CA 1
ATOM 4094 C C . THR A 1 504 ? -22.958 -3.866 18.945 1.00 93.38 504 THR A C 1
ATOM 4096 O O . THR A 1 504 ? -23.884 -3.133 19.308 1.00 93.38 504 THR A O 1
ATOM 4099 N N . PHE A 1 505 ? -22.487 -3.838 17.699 1.00 97.00 505 PHE A N 1
ATOM 4100 C CA . PHE A 1 505 ? -22.977 -2.929 16.667 1.00 97.00 505 PHE A CA 1
ATOM 4101 C C . PHE A 1 505 ? -23.534 -3.689 15.471 1.00 97.00 505 PHE A C 1
ATOM 4103 O O . PHE A 1 505 ? -22.996 -4.723 15.082 1.00 97.00 505 PHE A O 1
ATOM 4110 N N . THR A 1 506 ? -24.586 -3.153 14.858 1.00 97.94 506 THR A N 1
ATOM 4111 C CA . THR A 1 506 ? -25.046 -3.586 13.531 1.00 97.94 506 THR A CA 1
ATOM 4112 C C . THR A 1 506 ? -24.765 -2.472 12.533 1.00 97.94 506 THR A C 1
ATOM 4114 O O . THR A 1 506 ? -25.238 -1.354 12.720 1.00 97.94 506 THR A O 1
ATOM 4117 N N . LEU A 1 507 ? -23.998 -2.752 11.484 1.00 97.25 507 LEU A N 1
ATOM 4118 C CA . LEU A 1 507 ? -23.673 -1.801 10.421 1.00 97.25 507 LEU A CA 1
ATOM 4119 C C . LEU A 1 507 ? -24.558 -2.092 9.211 1.00 97.25 507 LEU A C 1
ATOM 4121 O O . LEU A 1 507 ? -24.634 -3.242 8.783 1.00 97.25 507 LEU A O 1
ATOM 4125 N N . ARG A 1 508 ? -25.218 -1.067 8.665 1.00 95.31 508 ARG A N 1
ATOM 4126 C CA . ARG A 1 508 ? -26.066 -1.164 7.470 1.00 95.31 508 ARG A CA 1
ATOM 4127 C C . ARG A 1 508 ? -25.461 -0.374 6.324 1.00 95.31 508 ARG A C 1
ATOM 4129 O O . ARG A 1 508 ? -25.206 0.822 6.469 1.00 95.31 508 ARG A O 1
ATOM 4136 N N . PHE A 1 509 ? -25.341 -0.999 5.161 1.00 92.62 509 PHE A N 1
ATOM 4137 C CA . PHE A 1 509 ? -24.771 -0.395 3.959 1.00 92.62 509 PHE A CA 1
ATOM 4138 C C . PHE A 1 509 ? -25.838 -0.069 2.908 1.00 92.62 509 PHE A C 1
ATOM 4140 O O . PHE A 1 509 ? -26.933 -0.634 2.907 1.00 92.62 509 PHE A O 1
ATOM 4147 N N . ASN A 1 510 ? -25.515 0.833 1.981 1.00 89.69 510 ASN A N 1
ATOM 4148 C CA . ASN A 1 510 ? -26.391 1.233 0.872 1.00 89.69 510 ASN A CA 1
ATOM 4149 C C . ASN A 1 510 ? -26.689 0.087 -0.112 1.00 89.69 510 ASN A C 1
ATOM 4151 O O . ASN A 1 510 ? -27.670 0.162 -0.849 1.00 89.69 510 ASN A O 1
ATOM 4155 N N . SER A 1 511 ? -25.890 -0.981 -0.087 1.00 87.06 511 SER A N 1
ATOM 4156 C CA . SER A 1 511 ? -26.128 -2.240 -0.800 1.00 87.06 511 SER A CA 1
ATOM 4157 C C . SER A 1 511 ? -27.262 -3.088 -0.197 1.00 87.06 511 SER A C 1
ATOM 4159 O O . SER A 1 511 ? -27.659 -4.097 -0.778 1.00 87.06 511 SER A O 1
ATOM 4161 N N . GLY A 1 512 ? -27.771 -2.715 0.985 1.00 87.69 512 GLY A N 1
ATOM 4162 C CA . GLY A 1 512 ? -28.714 -3.508 1.779 1.00 87.69 512 GLY A CA 1
ATOM 4163 C C . GLY A 1 512 ? -28.046 -4.569 2.661 1.00 87.69 512 GLY A C 1
ATOM 4164 O O . GLY A 1 512 ? -28.738 -5.256 3.411 1.00 87.69 512 GLY A O 1
ATOM 4165 N N . ARG A 1 513 ? -26.714 -4.702 2.597 1.00 90.31 513 ARG A N 1
ATOM 4166 C CA . ARG A 1 513 ? -25.928 -5.568 3.482 1.00 90.31 513 ARG A CA 1
ATOM 4167 C C . ARG A 1 513 ? -26.008 -5.062 4.925 1.00 90.31 513 ARG A C 1
ATOM 4169 O O . ARG A 1 513 ? -25.861 -3.866 5.177 1.00 90.31 513 ARG A O 1
ATOM 4176 N N . GLU A 1 514 ? -26.207 -5.983 5.865 1.00 94.19 514 GLU A N 1
ATOM 4177 C CA . GLU A 1 514 ? -26.079 -5.730 7.301 1.00 94.19 514 GLU A CA 1
ATOM 4178 C C . GLU A 1 514 ? -25.056 -6.691 7.908 1.00 94.19 514 GLU A C 1
ATOM 4180 O O . GLU A 1 514 ? -25.086 -7.890 7.625 1.00 94.19 514 GLU A O 1
ATOM 4185 N N . ILE A 1 515 ? -24.160 -6.173 8.748 1.00 95.12 515 ILE A N 1
ATOM 4186 C CA . ILE A 1 515 ? -23.159 -6.972 9.469 1.00 95.12 515 ILE A CA 1
ATOM 4187 C C . ILE A 1 515 ? -23.192 -6.640 10.956 1.00 95.12 515 ILE A C 1
ATOM 4189 O O . ILE A 1 515 ? -23.400 -5.491 11.340 1.00 95.12 515 ILE A O 1
ATOM 4193 N N . ASN A 1 516 ? -22.981 -7.650 11.798 1.00 96.31 516 ASN A N 1
ATOM 4194 C CA . ASN A 1 516 ? -22.826 -7.462 13.235 1.00 96.31 516 ASN A CA 1
ATOM 4195 C C . ASN A 1 516 ? -21.343 -7.492 13.589 1.00 96.31 516 ASN A C 1
ATOM 4197 O O . ASN A 1 516 ? -20.636 -8.403 13.164 1.00 96.31 516 ASN A O 1
ATOM 4201 N N . VAL A 1 517 ? -20.895 -6.516 14.372 1.00 95.44 517 VAL A N 1
ATOM 4202 C CA . VAL A 1 517 ? -19.504 -6.393 14.814 1.00 95.44 517 VAL A CA 1
ATOM 4203 C C . VAL A 1 517 ? -19.453 -6.164 16.318 1.00 95.44 517 VAL A C 1
ATOM 4205 O O . VAL A 1 517 ? -20.297 -5.467 16.885 1.00 95.44 517 VAL A O 1
ATOM 4208 N N . ASP A 1 518 ? -18.455 -6.745 16.974 1.00 90.25 518 ASP A N 1
ATOM 4209 C CA . ASP A 1 518 ? -18.327 -6.665 18.432 1.00 90.25 518 ASP A CA 1
ATOM 4210 C C . ASP A 1 518 ? -17.809 -5.302 18.892 1.00 90.25 518 ASP A C 1
ATOM 4212 O O . ASP A 1 518 ? -18.199 -4.806 19.950 1.00 90.25 518 ASP A O 1
ATOM 4216 N N . LYS A 1 519 ? -16.941 -4.682 18.087 1.00 92.25 519 LYS A N 1
ATOM 4217 C CA . LYS A 1 519 ? -16.290 -3.410 18.399 1.00 92.25 519 LYS A CA 1
ATOM 4218 C C . LYS A 1 519 ? -16.154 -2.530 17.165 1.00 92.25 519 LYS A C 1
ATOM 4220 O O . LYS A 1 519 ? -16.056 -3.011 16.038 1.00 92.25 519 LYS A O 1
ATOM 4225 N N . LEU A 1 520 ? -16.088 -1.231 17.431 1.00 95.44 520 LEU A N 1
ATOM 4226 C CA . LEU A 1 520 ? -15.678 -0.209 16.481 1.00 95.44 520 LEU A CA 1
ATOM 4227 C C . LEU A 1 520 ? -14.360 0.414 16.938 1.00 95.44 520 LEU A C 1
ATOM 4229 O O . LEU A 1 520 ? -14.059 0.497 18.135 1.00 95.44 520 LEU A O 1
ATOM 4233 N N . TYR A 1 521 ? -13.597 0.877 15.961 1.00 95.94 521 TYR A N 1
ATOM 4234 C CA . TYR A 1 521 ? -12.326 1.561 16.138 1.00 95.94 521 TYR A CA 1
ATOM 4235 C C . TYR A 1 521 ? -12.441 2.951 15.518 1.00 95.94 521 TYR A C 1
ATOM 4237 O O . TYR A 1 521 ? -13.193 3.138 14.562 1.00 95.94 521 TYR A O 1
ATOM 4245 N N . LYS A 1 522 ? -11.701 3.925 16.049 1.00 95.06 522 LYS A N 1
ATOM 4246 C CA . LYS A 1 522 ? -11.618 5.284 15.502 1.00 95.06 522 LYS A CA 1
ATOM 4247 C C . LYS A 1 522 ? -10.190 5.628 15.111 1.00 95.06 522 LYS A C 1
ATOM 4249 O O . LYS A 1 522 ? -9.249 5.203 15.780 1.00 95.06 522 LYS A O 1
ATOM 4254 N N . ASP A 1 523 ? -10.046 6.433 14.068 1.00 94.62 523 ASP A N 1
ATOM 4255 C CA . ASP A 1 523 ? -8.761 7.024 13.705 1.00 94.62 523 ASP A CA 1
ATOM 4256 C C . ASP A 1 523 ? -8.297 7.964 14.828 1.00 94.62 523 ASP A C 1
ATOM 4258 O O . ASP A 1 523 ? -9.040 8.847 15.271 1.00 94.62 523 ASP A O 1
ATOM 4262 N N . SER A 1 524 ? -7.069 7.772 15.308 1.00 91.56 524 SER A N 1
ATOM 4263 C CA . SER A 1 524 ? -6.491 8.584 16.383 1.00 91.56 524 SER A CA 1
ATOM 4264 C C . SER A 1 524 ? -5.908 9.919 15.895 1.00 91.56 524 SER A C 1
ATOM 4266 O O . SER A 1 524 ? -5.540 10.767 16.712 1.00 91.56 524 SER A O 1
ATOM 4268 N N . GLY A 1 525 ? -5.797 10.121 14.576 1.00 90.19 525 GLY A N 1
ATOM 4269 C CA . GLY A 1 525 ? -5.163 11.292 13.964 1.00 90.19 525 GLY A CA 1
ATOM 4270 C C . GLY A 1 525 ? -3.632 11.299 14.052 1.00 90.19 525 GLY A C 1
ATOM 4271 O O . GLY A 1 525 ? -3.012 12.333 13.797 1.00 90.19 525 GLY A O 1
ATOM 4272 N N . LYS A 1 526 ? -3.023 10.170 14.433 1.00 91.50 526 LYS A N 1
ATOM 4273 C CA . LYS A 1 526 ? -1.574 9.930 14.505 1.00 91.50 526 LYS A CA 1
ATOM 4274 C C . LYS A 1 526 ? -1.258 8.493 14.085 1.00 91.50 526 LYS A C 1
ATOM 4276 O O . LYS A 1 526 ? -2.146 7.649 14.086 1.00 91.50 526 LYS A O 1
ATOM 4281 N N . ALA A 1 527 ? 0.005 8.218 13.771 1.00 92.44 527 ALA A N 1
ATOM 4282 C CA . ALA A 1 527 ? 0.509 6.864 13.555 1.00 92.44 527 ALA A CA 1
ATOM 4283 C C . ALA A 1 527 ? 1.386 6.409 14.730 1.00 92.44 527 ALA A C 1
ATOM 4285 O O . ALA A 1 527 ? 2.097 7.217 15.332 1.00 92.44 527 ALA A O 1
ATOM 4286 N N . PHE A 1 528 ? 1.335 5.120 15.048 1.00 91.56 528 PHE A N 1
ATOM 4287 C CA . PHE A 1 528 ? 2.059 4.481 16.144 1.00 91.56 528 PHE A CA 1
ATOM 4288 C C . PHE A 1 528 ? 3.177 3.582 15.611 1.00 91.56 528 PHE A C 1
ATOM 4290 O O . PHE A 1 528 ? 3.078 3.049 14.510 1.00 91.56 528 PHE A O 1
ATOM 4297 N N . ASP A 1 529 ? 4.226 3.349 16.403 1.00 90.19 529 ASP A N 1
ATOM 4298 C CA . ASP A 1 529 ? 5.317 2.402 16.077 1.00 90.19 529 ASP A CA 1
ATOM 4299 C C . ASP A 1 529 ? 4.985 0.939 16.395 1.00 90.19 529 ASP A C 1
ATOM 4301 O O . ASP A 1 529 ? 5.845 0.056 16.415 1.00 90.19 529 ASP A O 1
ATOM 4305 N N . VAL A 1 530 ? 3.701 0.686 16.615 1.00 91.75 530 VAL A N 1
ATOM 4306 C CA . VAL A 1 530 ? 3.105 -0.627 16.781 1.00 91.75 530 VAL A CA 1
ATOM 4307 C C . VAL A 1 530 ? 1.816 -0.698 15.980 1.00 91.75 530 VAL A C 1
ATOM 4309 O O . VAL A 1 530 ? 1.171 0.322 15.744 1.00 91.75 530 VAL A O 1
ATOM 4312 N N . GLU A 1 531 ? 1.426 -1.907 15.606 1.00 93.94 531 GLU A N 1
ATOM 4313 C CA . GLU A 1 531 ? 0.130 -2.185 14.992 1.00 93.94 531 GLU A CA 1
ATOM 4314 C C . GLU A 1 531 ? -0.792 -2.918 15.965 1.00 93.94 531 GLU A C 1
ATOM 4316 O O . GLU A 1 531 ? -0.335 -3.666 16.835 1.00 93.94 531 GLU A O 1
ATOM 4321 N N . LEU A 1 532 ? -2.101 -2.732 15.812 1.00 94.81 532 LEU A N 1
ATOM 4322 C CA . LEU A 1 532 ? -3.088 -3.549 16.510 1.00 94.81 532 LEU A CA 1
ATOM 4323 C C . LEU A 1 532 ? -2.952 -5.013 16.085 1.00 94.81 532 LEU A C 1
ATOM 4325 O O . LEU A 1 532 ? -3.086 -5.334 14.906 1.00 94.81 532 LEU A O 1
ATOM 4329 N N . ASN A 1 533 ? -2.771 -5.924 17.043 1.00 94.06 533 ASN A N 1
ATOM 4330 C CA . ASN A 1 533 ? -2.813 -7.353 16.754 1.00 94.06 533 ASN A CA 1
ATOM 4331 C C . ASN A 1 533 ? -4.263 -7.846 16.834 1.00 94.06 533 ASN A C 1
ATOM 4333 O O . ASN A 1 533 ? -4.701 -8.404 17.843 1.00 94.06 533 ASN A O 1
ATOM 4337 N N . LEU A 1 534 ? -5.024 -7.609 15.764 1.00 94.06 534 LEU A N 1
ATOM 4338 C CA . LEU A 1 534 ? -6.436 -7.996 15.698 1.00 94.06 534 LEU A CA 1
ATOM 4339 C C . LEU A 1 534 ? -6.615 -9.514 15.766 1.00 94.06 534 LEU A C 1
ATOM 4341 O O . LEU A 1 534 ? -7.561 -9.990 16.381 1.00 94.06 534 LEU A O 1
ATOM 4345 N N . ASN A 1 535 ? -5.690 -10.293 15.203 1.00 93.31 535 ASN A N 1
ATOM 4346 C CA . ASN A 1 535 ? -5.752 -11.753 15.275 1.00 93.31 535 ASN A CA 1
ATOM 4347 C C . ASN A 1 535 ? -5.801 -12.251 16.731 1.00 93.31 535 ASN A C 1
ATOM 4349 O O . ASN A 1 535 ? -6.611 -13.119 17.058 1.00 93.31 535 ASN A O 1
ATOM 4353 N N . ALA A 1 536 ? -5.015 -11.656 17.636 1.00 92.44 536 ALA A N 1
ATOM 4354 C CA . ALA A 1 536 ? -5.057 -11.989 19.061 1.00 92.44 536 ALA A CA 1
ATOM 4355 C C . ALA A 1 536 ? -6.456 -11.772 19.684 1.00 92.44 536 ALA A C 1
ATOM 4357 O O . ALA A 1 536 ? -6.876 -12.514 20.580 1.00 92.44 536 ALA A O 1
ATOM 4358 N N . GLU A 1 537 ? -7.226 -10.798 19.189 1.00 89.75 537 GLU A N 1
ATOM 4359 C CA . GLU A 1 537 ? -8.597 -10.530 19.636 1.00 89.75 537 GLU A CA 1
ATOM 4360 C C . GLU A 1 537 ? -9.585 -11.644 19.272 1.00 89.75 537 GLU A C 1
ATOM 4362 O O . GLU A 1 537 ? -10.512 -11.893 20.048 1.00 89.75 537 GLU A O 1
ATOM 4367 N N . PHE A 1 538 ? -9.332 -12.408 18.208 1.00 90.50 538 PHE A N 1
ATOM 4368 C CA . PHE A 1 538 ? -10.222 -13.481 17.741 1.00 90.50 538 PHE A CA 1
ATOM 4369 C C . PHE A 1 538 ? -9.701 -14.904 18.009 1.00 90.50 538 PHE A C 1
ATOM 4371 O O . PHE A 1 538 ? -10.500 -15.833 18.045 1.00 90.50 538 PHE A O 1
ATOM 4378 N N . MET A 1 539 ? -8.409 -15.085 18.312 1.00 92.31 539 MET A N 1
ATOM 4379 C CA . MET A 1 539 ? -7.834 -16.385 18.716 1.00 92.31 539 MET A CA 1
ATOM 4380 C C . MET A 1 539 ? -8.477 -16.970 19.988 1.00 92.31 539 MET A C 1
ATOM 4382 O O . MET A 1 539 ? -8.818 -16.252 20.923 1.00 92.31 539 MET A O 1
ATOM 4386 N N . SER A 1 540 ? -8.587 -18.285 20.107 1.00 92.75 540 SER A N 1
ATOM 4387 C CA . SER A 1 540 ? -8.888 -18.937 21.388 1.00 92.75 540 SER A CA 1
ATOM 4388 C C . SER A 1 540 ? -7.774 -18.703 22.425 1.00 92.75 540 SER A C 1
ATOM 4390 O O . SER A 1 540 ? -6.650 -18.328 22.088 1.00 92.75 540 SER A O 1
ATOM 4392 N N . GLU A 1 541 ? -8.059 -18.926 23.714 1.00 93.88 541 GLU A N 1
ATOM 4393 C CA . GLU A 1 541 ? -7.008 -18.859 24.746 1.00 93.88 541 GLU A CA 1
ATOM 4394 C C . GLU A 1 541 ? -5.892 -19.879 24.493 1.00 93.88 541 GLU A C 1
ATOM 4396 O O . GLU A 1 541 ? -4.728 -19.593 24.759 1.00 93.88 541 GLU A O 1
ATOM 4401 N N . GLU A 1 542 ? -6.222 -21.054 23.958 1.00 94.88 542 GLU A N 1
ATOM 4402 C CA . GLU A 1 542 ? -5.226 -22.062 23.602 1.00 94.88 542 GLU A CA 1
ATOM 4403 C C . GLU A 1 542 ? -4.297 -21.552 22.492 1.00 94.88 542 GLU A C 1
ATOM 4405 O O . GLU A 1 542 ? -3.077 -21.560 22.661 1.00 94.88 542 GLU A O 1
ATOM 4410 N N . GLU A 1 543 ? -4.865 -21.008 21.414 1.00 94.69 543 GLU A N 1
ATOM 4411 C CA . GLU A 1 543 ? -4.100 -20.431 20.304 1.00 94.69 543 GLU A CA 1
ATOM 4412 C C . GLU A 1 543 ? -3.237 -19.247 20.750 1.00 94.69 543 GLU A C 1
ATOM 4414 O O . GLU A 1 543 ? -2.075 -19.165 20.361 1.00 94.69 543 GLU A O 1
ATOM 4419 N N . LEU A 1 544 ? -3.749 -18.369 21.620 1.00 94.62 544 LEU A N 1
ATOM 4420 C CA . LEU A 1 544 ? -2.966 -17.260 22.175 1.00 94.62 544 LEU A CA 1
ATOM 4421 C C . LEU A 1 544 ? -1.708 -17.734 22.906 1.00 94.62 544 LEU A C 1
ATOM 4423 O O . LEU A 1 544 ? -0.672 -17.082 22.825 1.00 94.62 544 LEU A O 1
ATOM 4427 N N . ASN A 1 545 ? -1.792 -18.841 23.642 1.00 95.12 545 ASN A N 1
ATOM 4428 C CA . ASN A 1 545 ? -0.672 -19.338 24.439 1.00 95.12 545 ASN A CA 1
ATOM 4429 C C . ASN A 1 545 ? 0.277 -20.254 23.646 1.00 95.12 545 ASN A C 1
ATOM 4431 O O . ASN A 1 545 ? 1.406 -20.463 24.084 1.00 95.12 545 ASN A O 1
ATOM 4435 N N . GLN A 1 546 ? -0.157 -20.797 22.504 1.00 94.00 546 GLN A N 1
ATOM 4436 C CA . GLN A 1 546 ? 0.654 -21.683 21.657 1.00 94.00 546 GLN A CA 1
ATOM 4437 C C . GLN A 1 546 ? 1.280 -20.965 20.454 1.00 94.00 546 GLN A C 1
ATOM 4439 O O . GLN A 1 546 ? 2.426 -21.247 20.108 1.00 94.00 546 GLN A O 1
ATOM 4444 N N . ASN A 1 547 ? 0.545 -20.041 19.829 1.00 92.44 547 ASN A N 1
ATOM 4445 C CA . ASN A 1 547 ? 0.877 -19.504 18.507 1.00 92.44 547 ASN A CA 1
ATOM 4446 C C . ASN A 1 547 ? 1.338 -18.042 18.539 1.00 92.44 547 ASN A C 1
ATOM 4448 O O . ASN A 1 547 ? 1.966 -17.586 17.584 1.00 92.44 547 ASN A O 1
ATOM 4452 N N . LEU A 1 548 ? 1.032 -17.287 19.601 1.00 93.12 548 LEU A N 1
ATOM 4453 C CA . LEU A 1 548 ? 1.413 -15.879 19.676 1.00 93.12 548 LEU A CA 1
ATOM 4454 C C . LEU A 1 548 ? 2.918 -15.736 19.945 1.00 93.12 548 LEU A C 1
ATOM 4456 O O . LEU A 1 548 ? 3.419 -16.130 21.000 1.00 93.12 548 LEU A O 1
ATOM 4460 N N . ASP A 1 549 ? 3.641 -15.097 19.025 1.00 92.06 549 ASP A N 1
ATOM 4461 C CA . ASP A 1 549 ? 5.047 -14.765 19.244 1.00 92.06 549 ASP A CA 1
ATOM 4462 C C . ASP A 1 549 ? 5.175 -13.605 20.245 1.00 92.06 549 ASP A C 1
ATOM 4464 O O . ASP A 1 549 ? 5.011 -12.422 19.925 1.00 92.06 549 ASP A O 1
ATOM 4468 N N . LEU A 1 550 ? 5.505 -13.955 21.489 1.00 91.88 550 LEU A N 1
ATOM 4469 C CA . LEU A 1 550 ? 5.681 -13.008 22.591 1.00 91.88 550 LEU A CA 1
ATOM 4470 C C . LEU A 1 550 ? 6.861 -12.043 22.393 1.00 91.88 550 LEU A C 1
ATOM 4472 O O . LEU A 1 550 ? 6.942 -11.041 23.106 1.00 91.88 550 LEU A O 1
ATOM 4476 N N . SER A 1 551 ? 7.793 -12.342 21.480 1.00 88.69 551 SER A N 1
ATOM 4477 C CA . SER A 1 551 ? 8.968 -11.502 21.221 1.00 88.69 551 SER A CA 1
ATOM 4478 C C . SER A 1 551 ? 8.651 -10.276 20.370 1.00 88.69 551 SER A C 1
ATOM 4480 O O . SER A 1 551 ? 9.281 -9.234 20.550 1.00 88.69 551 SER A O 1
ATOM 4482 N N . VAL A 1 552 ? 7.652 -10.384 19.494 1.00 89.94 552 VAL A N 1
ATOM 4483 C CA . VAL A 1 552 ? 7.157 -9.276 18.665 1.00 89.94 552 VAL A CA 1
ATOM 4484 C C . VAL A 1 552 ? 5.833 -8.716 19.177 1.00 89.94 552 VAL A C 1
ATOM 4486 O O . VAL A 1 552 ? 5.492 -7.582 18.862 1.00 89.94 552 VAL A O 1
ATOM 4489 N N . SER A 1 553 ? 5.109 -9.460 20.014 1.00 94.62 553 SER A N 1
ATOM 4490 C CA . SER A 1 553 ? 3.889 -8.967 20.656 1.00 94.62 553 SER A CA 1
ATOM 4491 C C . SER A 1 553 ? 4.209 -8.002 21.797 1.00 94.62 553 SER A C 1
ATOM 4493 O O . SER A 1 553 ? 5.163 -8.204 22.552 1.00 94.62 553 SER A O 1
ATOM 4495 N N . ALA A 1 554 ? 3.388 -6.973 21.976 1.00 94.88 554 ALA A N 1
ATOM 4496 C CA . ALA A 1 554 ? 3.576 -5.933 22.978 1.00 94.88 554 ALA A CA 1
ATOM 4497 C C . ALA A 1 554 ? 2.264 -5.485 23.627 1.00 94.88 554 ALA A C 1
ATOM 4499 O O . ALA A 1 554 ? 1.171 -5.741 23.128 1.00 94.88 554 ALA A O 1
ATOM 4500 N N . ALA A 1 555 ? 2.386 -4.788 24.754 1.00 94.25 555 ALA A N 1
ATOM 4501 C CA . ALA A 1 555 ? 1.272 -4.130 25.417 1.00 94.25 555 ALA A CA 1
ATOM 4502 C C . ALA A 1 555 ? 1.673 -2.755 25.958 1.00 94.25 555 ALA A C 1
ATOM 4504 O O . ALA A 1 555 ? 2.820 -2.525 26.351 1.00 94.25 555 ALA A O 1
ATOM 4505 N N . ASN A 1 556 ? 0.695 -1.854 26.016 1.00 91.56 556 ASN A N 1
ATOM 4506 C CA . ASN A 1 556 ? 0.843 -0.535 26.618 1.00 91.56 556 ASN A CA 1
ATOM 4507 C C . ASN A 1 556 ? 0.673 -0.629 28.136 1.00 91.56 556 ASN A C 1
ATOM 4509 O O . ASN A 1 556 ? -0.405 -0.953 28.633 1.00 91.56 556 ASN A O 1
ATOM 4513 N N . ILE A 1 557 ? 1.740 -0.332 28.874 1.00 90.38 557 ILE A N 1
ATOM 4514 C CA . ILE A 1 557 ? 1.799 -0.392 30.333 1.00 90.38 557 ILE A CA 1
ATOM 4515 C C . ILE A 1 557 ? 1.993 1.010 30.889 1.00 90.38 557 ILE A C 1
ATOM 4517 O O . ILE A 1 557 ? 2.915 1.724 30.504 1.00 90.38 557 ILE A O 1
ATOM 4521 N N . LYS A 1 558 ? 1.156 1.394 31.851 1.00 88.06 558 LYS A N 1
ATOM 4522 C CA . LYS A 1 558 ? 1.341 2.642 32.589 1.00 88.06 558 LYS A CA 1
ATOM 4523 C C . LYS A 1 558 ? 2.449 2.477 33.628 1.00 88.06 558 LYS A C 1
ATOM 4525 O O . LYS A 1 558 ? 2.337 1.636 34.525 1.00 88.06 558 LYS A O 1
ATOM 4530 N N . ASP A 1 559 ? 3.500 3.280 33.520 1.00 81.44 559 ASP A N 1
ATOM 4531 C CA . ASP A 1 559 ? 4.552 3.359 34.523 1.00 81.44 559 ASP A CA 1
ATOM 4532 C C . ASP A 1 559 ? 3.972 3.897 35.840 1.00 81.44 559 ASP A C 1
ATOM 4534 O O . ASP A 1 559 ? 3.221 4.875 35.866 1.00 81.44 559 ASP A O 1
ATOM 4538 N N . LYS A 1 560 ? 4.278 3.228 36.954 1.00 79.19 560 LYS A N 1
ATOM 4539 C CA . LYS A 1 560 ? 3.711 3.579 38.265 1.00 79.19 560 LYS A CA 1
ATOM 4540 C C . LYS A 1 560 ? 4.351 4.822 38.887 1.00 79.19 560 LYS A C 1
ATOM 4542 O O . LYS A 1 560 ? 3.751 5.396 39.790 1.00 79.19 560 LYS A O 1
ATOM 4547 N N . ILE A 1 561 ? 5.552 5.192 38.451 1.00 80.81 561 ILE A N 1
ATOM 4548 C CA . ILE A 1 561 ? 6.334 6.312 38.975 1.00 80.81 561 ILE A CA 1
ATOM 4549 C C . ILE A 1 561 ? 6.058 7.562 38.142 1.00 80.81 561 ILE A C 1
ATOM 4551 O O . ILE A 1 561 ? 5.686 8.590 38.702 1.00 80.81 561 ILE A O 1
ATOM 4555 N N . THR A 1 562 ? 6.214 7.481 36.817 1.00 81.88 562 THR A N 1
ATOM 4556 C CA . THR A 1 562 ? 6.039 8.646 35.929 1.00 81.88 562 THR A CA 1
ATOM 4557 C C . THR A 1 562 ? 4.587 8.849 35.507 1.00 81.88 562 THR A C 1
ATOM 4559 O O . THR A 1 562 ? 4.195 9.955 35.143 1.00 81.88 562 THR A O 1
ATOM 4562 N N . GLY A 1 563 ? 3.765 7.796 35.562 1.00 82.50 563 GLY A N 1
ATOM 4563 C CA . GLY A 1 563 ? 2.402 7.815 35.035 1.00 82.50 563 GLY A CA 1
ATOM 4564 C C . GLY A 1 563 ? 2.331 7.772 33.507 1.00 82.50 563 GLY A C 1
ATOM 4565 O O . GLY A 1 563 ? 1.222 7.764 32.967 1.00 82.50 563 GLY A O 1
ATOM 4566 N N . GLU A 1 564 ? 3.473 7.726 32.819 1.00 87.25 564 GLU A N 1
ATOM 4567 C CA . GLU A 1 564 ? 3.555 7.647 31.363 1.00 87.25 564 GLU A CA 1
ATOM 4568 C C . GLU A 1 564 ? 3.206 6.243 30.872 1.00 87.25 564 GLU A C 1
ATOM 4570 O O . GLU A 1 564 ? 3.479 5.240 31.532 1.00 87.25 564 GLU A O 1
ATOM 4575 N N . VAL A 1 565 ? 2.589 6.162 29.698 1.00 86.44 565 VAL A N 1
ATOM 4576 C CA . VAL A 1 565 ? 2.306 4.883 29.045 1.00 86.44 565 VAL A CA 1
ATOM 4577 C C . VAL A 1 565 ? 3.518 4.492 28.209 1.00 86.44 565 VAL A C 1
ATOM 4579 O O . VAL A 1 565 ? 3.950 5.255 27.352 1.00 86.44 565 VAL A O 1
ATOM 4582 N N . GLN A 1 566 ? 4.049 3.300 28.458 1.00 88.81 566 GLN A N 1
ATOM 4583 C CA . GLN A 1 566 ? 5.157 2.713 27.716 1.00 88.81 566 GLN A CA 1
ATOM 4584 C C . GLN A 1 566 ? 4.700 1.429 27.039 1.00 88.81 566 GLN A C 1
ATOM 4586 O O . GLN A 1 566 ? 4.078 0.571 27.667 1.00 88.81 566 GLN A O 1
ATOM 4591 N N . THR A 1 567 ? 5.064 1.256 25.780 1.00 90.19 567 THR A N 1
ATOM 4592 C CA . THR A 1 567 ? 4.868 -0.002 25.066 1.00 90.19 567 THR A CA 1
ATOM 4593 C C . THR A 1 567 ? 6.019 -0.952 25.390 1.00 90.19 567 THR A C 1
ATOM 4595 O O . THR A 1 567 ? 7.180 -0.619 25.170 1.00 90.19 567 THR A O 1
ATOM 4598 N N . LYS A 1 568 ? 5.719 -2.136 25.933 1.00 90.62 568 LYS A N 1
ATOM 4599 C CA . LYS A 1 568 ? 6.719 -3.164 26.280 1.00 90.62 568 LYS A CA 1
ATOM 4600 C C . LYS A 1 568 ? 6.372 -4.484 25.611 1.00 90.62 568 LYS A C 1
ATOM 4602 O O . LYS A 1 568 ? 5.188 -4.807 25.507 1.00 90.62 568 LYS A O 1
ATOM 4607 N N . SER A 1 569 ? 7.379 -5.244 25.166 1.00 92.50 569 SER A N 1
ATOM 4608 C CA . SER A 1 569 ? 7.104 -6.573 24.607 1.00 92.50 569 SER A CA 1
ATOM 4609 C C . SER A 1 569 ? 6.560 -7.502 25.692 1.00 92.50 569 SER A C 1
ATOM 4611 O O . SER A 1 569 ? 6.896 -7.367 26.874 1.00 92.50 569 SER A O 1
ATOM 4613 N N . LEU A 1 570 ? 5.723 -8.461 25.303 1.00 94.88 570 LEU A N 1
ATOM 4614 C CA . LEU A 1 570 ? 5.194 -9.455 26.235 1.00 94.88 570 LEU A CA 1
ATOM 4615 C C . LEU A 1 570 ? 6.328 -10.314 26.813 1.00 94.88 570 LEU A C 1
ATOM 4617 O O . LEU A 1 570 ? 6.294 -10.672 27.991 1.00 94.88 570 LEU A O 1
ATOM 4621 N N . LYS A 1 571 ? 7.380 -10.564 26.025 1.00 94.00 571 LYS A N 1
ATOM 4622 C CA . LYS A 1 571 ? 8.604 -11.226 26.486 1.00 94.00 571 LYS A CA 1
ATOM 4623 C C . LYS A 1 571 ? 9.344 -10.427 27.565 1.00 94.00 571 LYS A C 1
ATOM 4625 O O . LYS A 1 571 ? 9.711 -11.016 28.579 1.00 94.00 571 LYS A O 1
ATOM 4630 N N . ASP A 1 572 ? 9.524 -9.115 27.399 1.00 92.38 572 ASP A N 1
ATOM 4631 C CA . ASP A 1 572 ? 10.212 -8.262 28.391 1.00 92.38 572 ASP A CA 1
ATOM 4632 C C . ASP A 1 572 ? 9.405 -8.122 29.683 1.00 92.38 572 ASP A C 1
ATOM 4634 O O . ASP A 1 572 ? 9.958 -7.976 30.773 1.00 92.38 572 ASP A O 1
ATOM 4638 N N . LEU A 1 573 ? 8.078 -8.196 29.570 1.00 93.06 573 LEU A N 1
ATOM 4639 C CA . LEU A 1 573 ? 7.181 -8.275 30.718 1.00 93.06 573 LEU A CA 1
ATOM 4640 C C . LEU A 1 573 ? 7.234 -9.644 31.417 1.00 93.06 573 LEU A C 1
ATOM 4642 O O . LEU A 1 573 ? 6.683 -9.779 32.507 1.00 93.06 573 LEU A O 1
ATOM 4646 N N . GLY A 1 574 ? 7.892 -10.645 30.826 1.00 95.12 574 GLY A N 1
ATOM 4647 C CA . GLY A 1 574 ? 7.979 -11.999 31.362 1.00 95.12 574 GLY A CA 1
ATOM 4648 C C . GLY A 1 574 ? 6.659 -12.762 31.281 1.00 95.12 574 GLY A C 1
ATOM 4649 O O . GLY A 1 574 ? 6.421 -13.620 32.127 1.00 95.12 574 GLY A O 1
ATOM 4650 N N . VAL A 1 575 ? 5.783 -12.439 30.323 1.00 96.50 575 VAL A N 1
ATOM 4651 C CA . VAL A 1 575 ? 4.474 -13.091 30.163 1.00 96.50 575 VAL A CA 1
ATOM 4652 C C . VAL A 1 575 ? 4.651 -14.584 29.879 1.00 96.50 575 VAL A C 1
ATOM 4654 O O . VAL A 1 575 ? 5.444 -14.976 29.028 1.00 96.50 575 VAL A O 1
ATOM 4657 N N . GLN A 1 576 ? 3.901 -15.410 30.606 1.00 94.94 576 GLN A N 1
ATOM 4658 C CA . GLN A 1 576 ? 3.850 -16.865 30.443 1.00 94.94 576 GLN A CA 1
ATOM 4659 C C . GLN A 1 576 ? 2.466 -17.355 30.032 1.00 94.94 576 GLN A C 1
ATOM 4661 O O . GLN A 1 576 ? 2.366 -18.364 29.343 1.00 94.94 576 GLN A O 1
ATOM 4666 N N . ILE A 1 577 ? 1.410 -16.676 30.491 1.00 95.75 577 ILE A N 1
ATOM 4667 C CA . ILE A 1 577 ? 0.027 -17.053 30.201 1.00 95.75 577 ILE A CA 1
ATOM 4668 C C . ILE A 1 577 ? -0.769 -15.798 29.849 1.00 95.75 577 ILE A C 1
ATOM 4670 O O . ILE A 1 577 ? -0.684 -14.780 30.540 1.00 95.75 577 ILE A O 1
ATOM 4674 N N . ILE A 1 578 ? -1.575 -15.895 28.799 1.00 96.88 578 ILE A N 1
ATOM 4675 C CA . ILE A 1 578 ? -2.526 -14.877 28.359 1.00 96.88 578 ILE A CA 1
ATOM 4676 C C . ILE A 1 578 ? -3.934 -15.442 28.533 1.00 96.88 578 ILE A C 1
ATOM 4678 O O . ILE A 1 578 ? -4.234 -16.529 28.042 1.00 96.88 578 ILE A O 1
ATOM 4682 N N . LYS A 1 579 ? -4.802 -14.704 29.230 1.00 95.12 579 LYS A N 1
ATOM 4683 C CA . LYS A 1 579 ? -6.224 -15.046 29.393 1.00 95.12 579 LYS A CA 1
ATOM 4684 C C . LYS A 1 579 ? -7.112 -13.960 28.815 1.00 95.12 579 LYS A C 1
ATOM 4686 O O . LYS A 1 579 ? -6.825 -12.774 29.006 1.00 95.12 579 LYS A O 1
ATOM 4691 N N . LYS A 1 580 ? -8.208 -14.356 28.171 1.00 93.19 580 LYS A N 1
ATOM 4692 C CA . LYS A 1 580 ? -9.238 -13.433 27.699 1.00 93.19 580 LYS A CA 1
ATOM 4693 C C . LYS A 1 580 ? -10.234 -13.169 28.815 1.00 93.19 580 LYS A C 1
ATOM 4695 O O . LYS A 1 580 ? -10.745 -14.073 29.469 1.00 93.19 580 LYS A O 1
ATOM 4700 N N . LEU A 1 581 ? -10.508 -11.896 29.048 1.00 90.44 581 LEU A N 1
ATOM 4701 C CA . LEU A 1 581 ? -11.502 -11.457 30.011 1.00 90.44 581 LEU A CA 1
ATOM 4702 C C . LEU A 1 581 ? -12.840 -11.239 29.302 1.00 90.44 581 LEU A C 1
ATOM 4704 O O . LEU A 1 581 ? -12.894 -10.858 28.135 1.00 90.44 581 LEU A O 1
ATOM 4708 N N . THR A 1 582 ? -13.941 -11.426 30.029 1.00 81.81 582 THR A N 1
ATOM 4709 C CA . THR A 1 582 ? -15.309 -11.288 29.495 1.00 81.81 582 THR A CA 1
ATOM 4710 C C . THR A 1 582 ? -15.647 -9.877 29.011 1.00 81.81 582 THR A C 1
ATOM 4712 O O . THR A 1 582 ? -16.592 -9.697 28.253 1.00 81.81 582 THR A O 1
ATOM 4715 N N . ASN A 1 583 ? -14.874 -8.872 29.426 1.00 76.94 583 ASN A N 1
ATOM 4716 C CA . ASN A 1 583 ? -14.977 -7.490 28.960 1.00 76.94 583 ASN A CA 1
ATOM 4717 C C . ASN A 1 583 ? -14.102 -7.196 27.724 1.00 76.94 583 ASN A C 1
ATOM 4719 O O . ASN A 1 583 ? -13.867 -6.030 27.416 1.00 76.94 583 ASN A O 1
ATOM 4723 N N . GLY A 1 584 ? -13.580 -8.229 27.054 1.00 80.50 584 GLY A N 1
ATOM 4724 C CA . GLY A 1 584 ? -12.768 -8.100 25.843 1.00 80.50 584 GLY A CA 1
ATOM 4725 C C . GLY A 1 584 ? -11.333 -7.620 26.077 1.00 80.50 584 GLY A C 1
ATOM 4726 O O . GLY A 1 584 ? -10.681 -7.235 25.110 1.00 80.50 584 GLY A O 1
ATOM 4727 N N . LYS A 1 585 ? -10.866 -7.613 27.334 1.00 90.44 585 LYS A N 1
ATOM 4728 C CA . LYS A 1 585 ? -9.483 -7.295 27.734 1.00 90.44 585 LYS A CA 1
ATOM 4729 C C . LYS A 1 585 ? -8.643 -8.563 27.895 1.00 90.44 585 LYS A C 1
ATOM 4731 O O . LYS A 1 585 ? -9.180 -9.669 27.950 1.00 90.44 585 LYS A O 1
ATOM 4736 N N . PHE A 1 586 ? -7.336 -8.399 28.079 1.00 94.44 586 PHE A N 1
ATOM 4737 C CA . PHE A 1 586 ? -6.405 -9.498 28.331 1.00 94.44 586 PHE A CA 1
ATOM 4738 C C . PHE A 1 586 ? -5.808 -9.406 29.734 1.00 94.44 586 PHE A C 1
ATOM 4740 O O . PHE A 1 586 ? -5.430 -8.326 30.191 1.00 94.44 586 PHE A O 1
ATOM 4747 N N . ALA A 1 587 ? -5.693 -10.546 30.411 1.00 95.94 587 ALA A N 1
ATOM 4748 C CA . ALA A 1 587 ? -4.879 -10.692 31.609 1.00 95.94 587 ALA A CA 1
ATOM 4749 C C . ALA A 1 587 ? -3.572 -11.405 31.248 1.00 95.94 587 ALA A C 1
ATOM 4751 O O . ALA A 1 587 ? -3.582 -12.559 30.820 1.00 95.94 587 ALA A O 1
ATOM 4752 N N . LEU A 1 588 ? -2.458 -10.703 31.436 1.00 96.50 588 LEU A N 1
ATOM 4753 C CA . LEU A 1 588 ? -1.107 -11.191 31.205 1.00 96.50 588 LEU A CA 1
ATOM 4754 C C . LEU A 1 588 ? -0.518 -11.651 32.540 1.00 96.50 588 LEU A C 1
ATOM 4756 O O . LEU A 1 588 ? -0.285 -10.828 33.430 1.00 96.50 588 LEU A O 1
ATOM 4760 N N . GLN A 1 589 ? -0.293 -12.952 32.684 1.00 96.19 589 GLN A N 1
ATOM 4761 C CA . GLN A 1 589 ? 0.360 -13.529 33.851 1.00 96.19 589 GLN A CA 1
ATOM 4762 C C . GLN A 1 589 ? 1.858 -13.651 33.584 1.00 96.19 589 GLN A C 1
ATOM 4764 O O . GLN A 1 589 ? 2.276 -14.312 32.631 1.00 96.19 589 GLN A O 1
ATOM 4769 N N . THR A 1 590 ? 2.660 -13.007 34.423 1.00 95.00 590 THR A N 1
ATOM 4770 C CA . THR A 1 590 ? 4.116 -12.935 34.281 1.00 95.00 590 THR A CA 1
ATOM 4771 C C . THR A 1 590 ? 4.823 -13.986 35.140 1.00 95.00 590 THR A C 1
ATOM 4773 O O . THR A 1 590 ? 4.270 -14.500 36.115 1.00 95.00 590 THR A O 1
ATOM 4776 N N . ASN A 1 591 ? 6.071 -14.300 34.799 1.00 93.19 591 ASN A N 1
ATOM 4777 C CA . ASN A 1 591 ? 6.925 -15.274 35.488 1.00 93.19 591 ASN A CA 1
ATOM 4778 C C . ASN A 1 591 ? 7.215 -14.930 36.961 1.00 93.19 591 ASN A C 1
ATOM 4780 O O . ASN A 1 591 ? 7.480 -15.823 37.762 1.00 93.19 591 ASN A O 1
ATOM 4784 N N . ASP A 1 592 ? 7.139 -13.652 37.331 1.00 91.75 592 ASP A N 1
ATOM 4785 C CA . ASP A 1 592 ? 7.241 -13.166 38.710 1.00 91.75 592 ASP A CA 1
ATOM 4786 C C . ASP A 1 592 ? 5.891 -13.151 39.456 1.00 91.75 592 ASP A C 1
ATOM 4788 O O . ASP A 1 592 ? 5.789 -12.627 40.566 1.00 91.75 592 ASP A O 1
ATOM 4792 N N . GLY A 1 593 ? 4.851 -13.744 38.861 1.00 88.88 593 GLY A N 1
ATOM 4793 C CA . GLY A 1 593 ? 3.535 -13.938 39.467 1.00 88.88 593 GLY A CA 1
ATOM 4794 C C . GLY A 1 593 ? 2.617 -12.716 39.424 1.00 88.88 593 GLY A C 1
ATOM 4795 O O . GLY A 1 593 ? 1.543 -12.751 40.030 1.00 88.88 593 GLY A O 1
ATOM 4796 N N . ARG A 1 594 ? 2.993 -11.631 38.731 1.00 91.25 594 ARG A N 1
ATOM 4797 C CA . ARG A 1 594 ? 2.108 -10.473 38.540 1.00 91.25 594 ARG A CA 1
ATOM 4798 C C . ARG A 1 594 ? 1.048 -10.772 37.478 1.00 91.25 594 ARG A C 1
ATOM 4800 O O . ARG A 1 594 ? 1.282 -11.491 36.515 1.00 91.25 594 ARG A O 1
ATOM 4807 N N . ASN A 1 595 ? -0.118 -10.153 37.650 1.00 93.00 595 ASN A N 1
ATOM 4808 C CA . ASN A 1 595 ? -1.173 -10.117 36.643 1.00 93.00 595 ASN A CA 1
ATOM 4809 C C . ASN A 1 595 ? -1.334 -8.682 36.149 1.00 93.00 595 ASN A C 1
ATOM 4811 O O . ASN A 1 595 ? -1.602 -7.773 36.940 1.00 93.00 595 ASN A O 1
ATOM 4815 N N . ILE A 1 596 ? -1.171 -8.485 34.846 1.00 93.88 596 ILE A N 1
ATOM 4816 C CA . ILE A 1 596 ? -1.287 -7.187 34.186 1.00 93.88 596 ILE A CA 1
ATOM 4817 C C . ILE A 1 596 ? -2.522 -7.230 33.291 1.00 93.88 596 ILE A C 1
ATOM 4819 O O . ILE A 1 596 ? -2.619 -8.080 32.413 1.00 93.88 596 ILE A O 1
ATOM 4823 N N . ILE A 1 597 ? -3.474 -6.326 33.520 1.00 93.75 597 ILE A N 1
ATOM 4824 C CA . ILE A 1 597 ? -4.662 -6.203 32.670 1.00 93.75 597 ILE A CA 1
ATOM 4825 C C . ILE A 1 597 ? -4.374 -5.162 31.597 1.00 93.75 597 ILE A C 1
ATOM 4827 O O . ILE A 1 597 ? -4.005 -4.033 31.925 1.00 93.75 597 ILE A O 1
ATOM 4831 N N . VAL A 1 598 ? -4.560 -5.541 30.337 1.00 92.81 598 VAL A N 1
ATOM 4832 C CA . VAL A 1 598 ? -4.333 -4.677 29.176 1.00 92.81 598 VAL A CA 1
ATOM 4833 C C . VAL A 1 598 ? -5.551 -4.699 28.264 1.00 92.81 598 VAL A C 1
ATOM 4835 O O . VAL A 1 598 ? -6.244 -5.712 28.160 1.00 92.81 598 VAL A O 1
ATOM 4838 N N . ASP A 1 599 ? -5.826 -3.569 27.619 1.00 88.12 599 ASP A N 1
ATOM 4839 C CA . ASP A 1 599 ? -6.982 -3.443 26.727 1.00 88.12 599 ASP A CA 1
ATOM 4840 C C . ASP A 1 599 ? -6.737 -4.128 25.380 1.00 88.12 599 ASP A C 1
ATOM 4842 O O . ASP A 1 599 ? -7.662 -4.686 24.798 1.00 88.12 599 ASP A O 1
ATOM 4846 N N . GLN A 1 600 ? -5.489 -4.109 24.906 1.00 91.06 600 GLN A N 1
ATOM 4847 C CA . GLN A 1 600 ? -5.099 -4.643 23.608 1.00 91.06 600 GLN A CA 1
ATOM 4848 C C . GLN A 1 600 ? -3.681 -5.215 23.633 1.00 91.06 600 GLN A C 1
ATOM 4850 O O . GLN A 1 600 ? -2.839 -4.801 24.439 1.00 91.06 600 GLN A O 1
ATOM 4855 N N . ILE A 1 601 ? -3.443 -6.147 22.713 1.00 94.69 601 ILE A N 1
ATOM 4856 C CA . ILE A 1 601 ? -2.122 -6.642 22.339 1.00 94.69 601 ILE A CA 1
ATOM 4857 C C . ILE A 1 601 ? -1.773 -6.023 20.985 1.00 94.69 601 ILE A C 1
ATOM 4859 O O . ILE A 1 601 ? -2.618 -5.921 20.097 1.00 94.69 601 ILE A O 1
ATOM 4863 N N . TYR A 1 602 ? -0.523 -5.613 20.845 1.00 94.94 602 TYR A N 1
ATOM 4864 C CA . TYR A 1 602 ? 0.019 -4.990 19.648 1.00 94.94 602 TYR A CA 1
ATOM 4865 C C . TYR A 1 602 ? 1.126 -5.860 19.057 1.00 94.94 602 TYR A C 1
ATOM 4867 O O . TYR A 1 602 ? 1.719 -6.663 19.778 1.00 94.94 602 TYR A O 1
ATOM 4875 N N . THR A 1 603 ? 1.460 -5.659 17.788 1.00 93.69 603 THR A N 1
ATOM 4876 C CA . THR A 1 603 ? 2.693 -6.178 17.181 1.00 93.69 603 THR A CA 1
ATOM 4877 C C . THR A 1 603 ? 3.691 -5.030 17.033 1.00 93.69 603 THR A C 1
ATOM 4879 O O . THR A 1 603 ? 3.338 -3.932 16.599 1.00 93.69 603 THR A O 1
ATOM 4882 N N . LYS A 1 604 ? 4.948 -5.251 17.426 1.00 90.62 604 LYS A N 1
ATOM 4883 C CA . LYS A 1 604 ? 6.048 -4.312 17.178 1.00 90.62 604 LYS A CA 1
ATOM 4884 C C . LYS A 1 604 ? 6.394 -4.320 15.689 1.00 90.62 604 LYS A C 1
ATOM 4886 O O . LYS A 1 604 ? 6.687 -5.379 15.144 1.00 90.62 604 LYS A O 1
ATOM 4891 N N . LEU A 1 605 ? 6.412 -3.140 15.075 1.00 83.81 605 LEU A N 1
ATOM 4892 C CA . LEU A 1 605 ? 6.693 -2.979 13.644 1.00 83.81 605 LEU A CA 1
ATOM 4893 C C . LEU A 1 605 ? 8.190 -2.923 13.342 1.00 83.81 605 LEU A C 1
ATOM 4895 O O . LEU A 1 605 ? 8.643 -3.436 12.330 1.00 83.81 605 LEU A O 1
ATOM 4899 N N . ASN A 1 606 ? 8.977 -2.349 14.253 1.00 67.81 606 ASN A N 1
ATOM 4900 C CA . ASN A 1 606 ? 10.415 -2.223 14.077 1.00 67.81 606 ASN A CA 1
ATOM 4901 C C . ASN A 1 606 ? 11.151 -2.730 15.322 1.00 67.81 606 ASN A C 1
ATOM 4903 O O . ASN A 1 606 ? 11.006 -2.191 16.420 1.00 67.81 606 ASN A O 1
ATOM 4907 N N . ASN A 1 607 ? 11.962 -3.774 15.156 1.00 53.62 607 ASN A N 1
ATOM 4908 C CA . ASN A 1 607 ? 12.855 -4.268 16.202 1.00 53.62 607 ASN A CA 1
ATOM 4909 C C . ASN A 1 607 ? 14.232 -3.604 16.069 1.00 53.62 607 ASN A C 1
ATOM 4911 O O . ASN A 1 607 ? 15.241 -4.290 15.895 1.00 53.62 607 ASN A O 1
ATOM 4915 N N . GLN A 1 608 ? 14.287 -2.277 16.223 1.00 49.72 608 GLN A N 1
ATOM 4916 C CA . GLN A 1 608 ? 15.565 -1.563 16.363 1.00 49.72 608 GLN A CA 1
ATOM 4917 C C . GLN A 1 608 ? 16.403 -2.129 17.528 1.00 49.72 608 GLN A C 1
ATOM 4919 O O . GLN A 1 608 ? 17.624 -2.070 17.512 1.00 49.72 608 GLN A O 1
ATOM 4924 N N . GLU A 1 609 ? 15.793 -2.788 18.519 1.00 40.88 609 GLU A N 1
ATOM 4925 C CA . GLU A 1 609 ? 16.526 -3.408 19.635 1.00 40.88 609 GLU A CA 1
ATOM 4926 C C . GLU A 1 609 ? 17.403 -4.618 19.239 1.00 40.88 609 GLU A C 1
ATOM 4928 O O . GLU A 1 609 ? 18.211 -5.070 20.049 1.00 40.88 609 GLU A O 1
ATOM 4933 N N . LYS A 1 610 ? 17.333 -5.123 17.995 1.00 40.09 610 LYS A N 1
ATOM 4934 C CA . LYS A 1 610 ? 18.323 -6.086 17.461 1.00 40.09 610 LYS A CA 1
ATOM 4935 C C . LYS A 1 610 ? 19.506 -5.421 16.728 1.00 40.09 610 LYS A C 1
ATOM 4937 O O . LYS A 1 610 ? 20.434 -6.127 16.334 1.00 40.09 610 LYS A O 1
ATOM 4942 N N . SER A 1 611 ? 19.534 -4.093 16.582 1.00 41.50 611 SER A N 1
ATOM 4943 C CA . SER A 1 611 ? 20.407 -3.374 15.634 1.00 41.50 611 SER A CA 1
ATOM 4944 C C . SER A 1 611 ? 21.785 -2.941 16.172 1.00 41.50 611 SER A C 1
ATOM 4946 O O . SER A 1 611 ? 22.338 -1.935 15.727 1.00 41.50 611 SER A O 1
ATOM 4948 N N . GLN A 1 612 ? 22.379 -3.677 17.117 1.00 36.75 612 GLN A N 1
ATOM 4949 C CA . GLN A 1 612 ? 23.805 -3.492 17.455 1.00 36.75 612 GLN A CA 1
ATOM 4950 C C . GLN A 1 612 ? 24.717 -4.627 16.975 1.00 36.75 612 GLN A C 1
ATOM 4952 O O . GLN A 1 612 ? 25.928 -4.469 17.042 1.00 36.75 612 GLN A O 1
ATOM 4957 N N . ASN A 1 613 ? 24.172 -5.723 16.430 1.00 35.50 613 ASN A N 1
ATOM 4958 C CA . ASN A 1 613 ? 24.960 -6.876 15.974 1.00 35.50 613 ASN A CA 1
ATOM 4959 C C . ASN A 1 613 ? 24.460 -7.448 14.633 1.00 35.50 613 ASN A C 1
ATOM 4961 O O . ASN A 1 613 ? 24.237 -8.652 14.518 1.00 35.50 613 ASN A O 1
ATOM 4965 N N . SER A 1 614 ? 24.274 -6.621 13.602 1.00 41.00 614 SER A N 1
ATOM 4966 C CA . SER A 1 614 ? 24.265 -7.158 12.239 1.00 41.00 614 SER A CA 1
ATOM 4967 C C . SER A 1 614 ? 25.708 -7.212 11.730 1.00 41.00 614 SER A C 1
ATOM 4969 O O . SER A 1 614 ? 26.332 -6.197 11.426 1.00 41.00 614 SER A O 1
ATOM 4971 N N . GLU A 1 615 ? 26.248 -8.426 11.613 1.00 42.72 615 GLU A N 1
ATOM 4972 C CA . GLU A 1 615 ? 27.490 -8.762 10.892 1.00 42.72 615 GLU A CA 1
ATOM 4973 C C . GLU A 1 615 ? 27.388 -8.474 9.367 1.00 42.72 615 GLU A C 1
ATOM 4975 O O . GLU A 1 615 ? 28.014 -9.140 8.550 1.00 42.72 615 GLU A O 1
ATOM 4980 N N . LEU A 1 616 ? 26.581 -7.484 8.962 1.00 49.72 616 LEU A N 1
ATOM 4981 C CA . LEU A 1 616 ? 26.289 -7.096 7.578 1.00 49.72 616 LEU A CA 1
ATOM 4982 C C . LEU A 1 616 ? 26.986 -5.799 7.148 1.00 49.72 616 LEU A C 1
ATOM 4984 O O . LEU A 1 616 ? 26.836 -5.389 5.999 1.00 49.72 616 LEU A O 1
ATOM 4988 N N . ASN A 1 617 ? 27.768 -5.151 8.021 1.00 48.56 617 ASN A N 1
ATOM 4989 C CA . ASN A 1 617 ? 28.502 -3.937 7.656 1.00 48.56 617 ASN A CA 1
ATOM 4990 C C . ASN A 1 617 ? 29.679 -4.272 6.721 1.00 48.56 617 ASN A C 1
ATOM 4992 O O . ASN A 1 617 ? 30.832 -4.352 7.134 1.00 48.56 617 ASN A O 1
ATOM 4996 N N . LEU A 1 618 ? 29.376 -4.430 5.430 1.00 60.78 618 LEU A N 1
ATOM 4997 C CA . LEU A 1 618 ? 30.333 -4.522 4.317 1.00 60.78 618 LEU A CA 1
ATOM 4998 C C . LEU A 1 618 ? 31.011 -3.173 4.001 1.00 60.78 618 LEU A C 1
ATOM 5000 O O . LEU A 1 618 ? 31.738 -3.052 3.015 1.00 60.78 618 LEU A O 1
ATOM 5004 N N . ILE A 1 619 ? 30.736 -2.143 4.803 1.00 68.56 619 ILE A N 1
ATOM 5005 C CA . ILE A 1 619 ? 31.231 -0.776 4.658 1.00 68.56 619 ILE A CA 1
ATOM 5006 C C . ILE A 1 619 ? 32.006 -0.449 5.927 1.00 68.56 619 ILE A C 1
ATOM 5008 O O . ILE A 1 619 ? 31.542 -0.728 7.033 1.00 68.56 619 ILE A O 1
ATOM 5012 N N . ASN A 1 620 ? 33.203 0.109 5.772 1.00 73.38 620 ASN A N 1
ATOM 5013 C CA . ASN A 1 620 ? 34.046 0.422 6.912 1.00 73.38 620 ASN A CA 1
ATOM 5014 C C . ASN A 1 620 ? 33.414 1.580 7.696 1.00 73.38 620 ASN A C 1
ATOM 5016 O O . ASN A 1 620 ? 33.061 2.597 7.110 1.00 73.38 620 ASN A O 1
ATOM 5020 N N . ASP A 1 621 ? 33.326 1.488 9.025 1.00 73.31 621 ASP A N 1
ATOM 5021 C CA . ASP A 1 621 ? 32.758 2.558 9.867 1.00 73.31 621 ASP A CA 1
ATOM 5022 C C . ASP A 1 621 ? 33.495 3.909 9.735 1.00 73.31 621 ASP A C 1
ATOM 5024 O O . ASP A 1 621 ? 32.991 4.964 10.145 1.00 73.31 621 ASP A O 1
ATOM 5028 N N . LYS A 1 622 ? 34.709 3.900 9.169 1.00 77.19 622 LYS A N 1
ATOM 5029 C CA . LYS A 1 622 ? 35.484 5.104 8.838 1.00 77.19 622 LYS A CA 1
ATOM 5030 C C . LYS A 1 622 ? 35.092 5.748 7.510 1.00 77.19 622 LYS A C 1
ATOM 5032 O O . LYS A 1 622 ? 35.457 6.905 7.300 1.00 77.19 622 LYS A O 1
ATOM 5037 N N . ASP A 1 623 ? 34.379 5.038 6.643 1.00 81.00 623 ASP A N 1
ATOM 5038 C CA . ASP A 1 623 ? 33.935 5.563 5.358 1.00 81.00 623 ASP A CA 1
ATOM 5039 C C . ASP A 1 623 ? 32.932 6.698 5.580 1.00 81.00 623 ASP A C 1
ATOM 5041 O O . ASP A 1 623 ? 32.199 6.752 6.576 1.00 81.00 623 ASP A O 1
ATOM 5045 N N . ARG A 1 624 ? 32.948 7.665 4.666 1.00 88.12 624 ARG A N 1
ATOM 5046 C CA . ARG A 1 624 ? 32.070 8.832 4.702 1.00 88.12 624 ARG A CA 1
ATOM 5047 C C . ARG A 1 624 ? 31.467 9.048 3.328 1.00 88.12 624 ARG A C 1
ATOM 5049 O O . ARG A 1 624 ? 32.174 8.977 2.327 1.00 88.12 624 ARG A O 1
ATOM 5056 N N . PHE A 1 625 ? 30.170 9.315 3.316 1.00 90.94 625 PHE A N 1
ATOM 5057 C CA . PHE A 1 625 ? 29.392 9.621 2.129 1.00 90.94 625 PHE A CA 1
ATOM 5058 C C . PHE A 1 625 ? 29.240 11.123 1.990 1.00 90.94 625 PHE A C 1
ATOM 5060 O O . PHE A 1 625 ? 28.769 11.816 2.898 1.00 90.94 625 PHE A O 1
ATOM 5067 N N . TYR A 1 626 ? 29.625 11.604 0.819 1.00 87.44 626 TYR A N 1
ATOM 5068 C CA . TYR A 1 626 ? 29.419 12.968 0.387 1.00 87.44 626 TYR A CA 1
ATOM 5069 C C . TYR A 1 626 ? 28.365 12.975 -0.728 1.00 87.44 626 TYR A C 1
ATOM 5071 O O . TYR A 1 626 ? 28.383 12.093 -1.593 1.00 87.44 626 TYR A O 1
ATOM 5079 N N . PRO A 1 627 ? 27.438 13.950 -0.735 1.00 84.81 627 PRO A N 1
ATOM 5080 C CA . PRO A 1 627 ? 26.559 14.149 -1.879 1.00 84.81 627 PRO A CA 1
ATOM 5081 C C . PRO A 1 627 ? 27.394 14.539 -3.102 1.00 84.81 627 PRO A C 1
ATOM 5083 O O . PRO A 1 627 ? 28.549 14.956 -2.962 1.00 84.81 627 PRO A O 1
ATOM 5086 N N . LYS A 1 628 ? 26.801 14.434 -4.296 1.00 82.88 628 LYS A N 1
ATOM 5087 C CA . LYS A 1 628 ? 27.477 14.760 -5.555 1.00 82.88 628 LYS A CA 1
ATOM 5088 C C . LYS A 1 628 ? 28.236 16.083 -5.442 1.00 82.88 628 LYS A C 1
ATOM 5090 O O . LYS A 1 628 ? 27.604 17.107 -5.160 1.00 82.88 628 LYS A O 1
ATOM 5095 N N . PRO A 1 629 ? 29.571 16.091 -5.627 1.00 64.06 629 PRO A N 1
ATOM 5096 C CA . PRO A 1 629 ? 30.333 17.318 -5.513 1.00 64.06 629 PRO A CA 1
ATOM 5097 C C . PRO A 1 629 ? 29.793 18.309 -6.542 1.00 64.06 629 PRO A C 1
ATOM 5099 O O . PRO A 1 629 ? 29.710 18.009 -7.737 1.00 64.06 629 PRO A O 1
ATOM 5102 N N . LEU A 1 630 ? 29.391 19.492 -6.070 1.00 49.12 630 LEU A N 1
ATOM 5103 C CA . LEU A 1 630 ? 29.078 20.605 -6.956 1.00 49.12 630 LEU A CA 1
ATOM 5104 C C . LEU A 1 630 ? 30.310 20.808 -7.839 1.00 49.12 630 LEU A C 1
ATOM 5106 O O . LEU A 1 630 ? 31.401 21.046 -7.320 1.00 49.12 630 LEU A O 1
ATOM 5110 N N . ARG A 1 631 ? 30.155 20.682 -9.164 1.00 41.19 631 ARG A N 1
ATOM 5111 C CA . ARG A 1 631 ? 31.207 21.090 -10.100 1.00 41.19 631 ARG A CA 1
ATOM 5112 C C . ARG A 1 631 ? 31.478 22.566 -9.832 1.00 41.19 631 ARG A C 1
ATOM 5114 O O . ARG A 1 631 ? 30.706 23.420 -10.260 1.00 41.19 631 ARG A O 1
ATOM 5121 N N . ILE A 1 632 ? 32.553 22.863 -9.111 1.00 34.72 632 ILE A N 1
ATOM 5122 C CA . ILE A 1 632 ? 33.126 24.200 -9.085 1.00 34.72 632 ILE A CA 1
ATOM 5123 C C . ILE A 1 632 ? 33.738 24.355 -10.474 1.00 34.72 632 ILE A C 1
ATOM 5125 O O . ILE A 1 632 ? 34.747 23.725 -10.783 1.00 34.72 632 ILE A O 1
ATOM 5129 N N . TRP A 1 633 ? 33.058 25.091 -11.352 1.00 34.19 633 TRP A N 1
ATOM 5130 C CA . TRP A 1 633 ? 33.673 25.542 -12.595 1.00 34.19 633 TRP A CA 1
ATOM 5131 C C . TRP A 1 633 ? 34.827 26.458 -12.176 1.00 34.19 633 TRP A C 1
ATOM 5133 O O . TRP A 1 633 ? 34.580 27.511 -11.587 1.00 34.19 633 TRP A O 1
ATOM 5143 N N . ALA A 1 634 ? 36.059 25.983 -12.361 1.00 33.91 634 ALA A N 1
ATOM 5144 C CA . ALA A 1 634 ? 37.276 26.760 -12.158 1.00 33.91 634 ALA A CA 1
ATOM 5145 C C . ALA A 1 634 ? 37.557 27.640 -13.378 1.00 33.91 634 ALA A C 1
ATOM 5147 O O . ALA A 1 634 ? 37.297 27.161 -14.509 1.00 33.91 634 ALA A O 1
#

Organism: NCBI:txid91352

Foldseek 3Di:
DDDDDDDDDDDVPDPDDPPCPVVVVVVVVVVVVVCVLDPDDPDDDDDDDDPPADAWEQDPQDIDDDDDDDFHFYDDSNFTWTWDDEPQETEIETPLLCVLALVQFEPVLSVLLVHQDDHRDSGYYYDYNLSSVVSVLLVLCLQVLCLLLVHDRDCSSVPCVVVPADDDLFVLRRRHYPRDRDDPPPLPSPQLDQFDVLQFDPQQQDQWDQFLQGIWGKFFQPPVPLPPVVNGTHNGNSSCLSFPLLQQQKRAPVTDRLQRMWTWFAFPVQDIDIDRPVLTDRIDGNLVRTHDLVSSLVVVCVVCVPPPDDPVVVVVVSVVSVLDQSSVSGFCQFFKDFQDPVNVVVQQVQADPQQKHFLVVCPSWFKWFWAQFLVRATGTATAAADFDQDDPDALLVVLLVVLVVLLVQLCSRVVSLLVSLVSSVVSDDPVSCVVCVCVSPDPVSHGSSNVSSQSVCCQFGVDRDDPVVSVSLVVVCVVPSVVSSRNTHDRWHWGMWGQDPVRWIWTATSSRDIDIGNTMMTGNSGGHQWGFRVRCLVDDQVCCQVPDDQQFKWFWDQDPVPRDTDIDGLVVQQFRGWDADPVSWIWTQHPVGDTDIGNGMIGRPDPCVVVPDDPSNPDDSPTHTHHNPDPPPD

Secondary structure (DSSP, 8-state):
-----------TT----TTSHHHHHHHHHHHHHHHHHS------------TT----EEETTEEE---SS--EEEEETTEEEEEEE-SS-EEEEEHHHHHHTGGGS-HHHHHHHHHSS----SS-EEE-HHHHHHHHHHHHHHHHHHHHHTPPPPGGG-GGGGTTPPPP--HHHHTSTT-------S-------PPPGGGB-TTTT-SEEEETTEEEEEEE-SSSSSSTTS--B-S-GGGGGGS-SS-SSEEETTSTTGGGEEEEEE-TTS-EEEEEGGGT-SEEEGGGGBPPHHHHHHHHHHHHTTS---HHHHHHHHHHHHH--GGGGS-GGGTEEEPPHHHHHHHHTT--TTSEEEGGGGTT--EEEEEE-TTS-EEEEEPP----S---S-HHHHHHHHHHHHHHHHHHHHHHHHHHHHHHHTT--HHHHHHHHHHHT-TT---HHHHHHHHHHHHHHSSPP-HHHHHHHHHHHHH-HHHHHHHSPP-S-EEEEEE-TTS-EEEEETTS-EEEES-EEEE-SS--SEEE-HHHHHS-HHHHHHH--TTTEEEEEE-TTT--EEEEETTTTTEEEEEE-TTS-EEEEETTS-EEEES--EEES--GGGTT--TT--S-TT--BB--------

Sequence (634 aa):
MDIKSFQTNLDLTNFKFDKYADIVKQNEEISKKRADIYKTDRNFHIISENESENYIGIKNNEPITSKKYKDYIIYSDNENLLYYEGTNAYYAITKDTDINLLSKISLADKMFLLNKNDTTDEKVVVKDEAYFMQKMLDDMIIEQTSFMLGKKLDQSYDVWHSLGFGRNYSYANKFSPNAGNYKADNYSNQNPLIPNSYYLNSYANSNLIDTKFGKAELFLDLAGDNDRLGVGSFSSNSQLFRFDSDGNGFVDKNDDYFDKLKIRAYDKDGNEIIKKLSEVVDSINLKDFIDTKSNAIKKWKEEVSSYNWDEKTYKEQLNIMNSYNPYSIFKPEVRYESLTQNDLNELSKLADEDGWIDASKLQGLNLAYAKQMVDGNYKLEEISYLGASSQTNSYANEQYAKFNALYEDYMAEINALNKFFDSYKQTASSEIMSEFGNMIENPEFKSSVMLSIEREFSSATGLNFTLENLQKVKDSFEKDRANTANMLKDTDALTAIKINKNGTFTLRFNSGREINVDKLYKDSGKAFDVELNLNAEFMSEEELNQNLDLSVSAANIKDKITGEVQTKSLKDLGVQIIKKLTNGKFALQTNDGRNIIVDQIYTKLNNQEKSQNSELNLINDKDRFYPKPLRIWA

=== Feature glossary ===
The record interleaves many kinds of information about one protein. Here is each kind framed as the question it answers.

Q: What does the local fold look like, residue by residue?
A: A 3Di character summarizes, for each residue, the relative orientation of the Cα frame of its nearest spatial neighbor. Because it encodes fold topology rather than chemistry, 3Di alignments detect remote structural similarity that sequence alignment misses.

Q: Which residues are in helices, strands, or loops?
A: Secondary structure is the local, repeating backbone conformation. DSSP classifies it into eight states by reading the hydrogen-bond network: three helix types (H, G, I), two β types (E, B), two non-regular types (T, S), and unstructured coil (-).

Q: How big and how compact is the whole molecule?
A: Three whole-structure scalars: the radius of gyration (RMS distance of Cα from centroid, in Å), the count of Cα–Cα contacts (pairs closer than 8 Å and separated by more than four residues in sequence — i.e. tertiary, not local, contacts), and the bounding-box dimensions. Together they distinguish compact globular folds from extended fibres or disordered chains.

Q: How confident is the AlphaFold model at each residue?
A: For AlphaFold models, the B-factor field carries pLDDT — the model's own estimate of local accuracy on a 0–100 scale. Regions with pLDDT<50 should be treated as essentially unmodeled; they often correspond to intrinsically disordered segments.

Q: What family and function is it annotated with?
A: Functional annotations link the protein to curated databases. InterPro entries identify conserved domains and families by matching the sequence against member-database signatures (Pfam, PROSITE, CDD, …). Gene Ontology (GO) terms describe molecular function, biological process, and cellular component in a controlled vocabulary. CATH places the structure in a hierarchical fold classification (Class/Architecture/Topology/Homologous-superfamily). The organism is the source species.

Q: What known structures does this most resemble?
A: Nearest PDB neighbors are the top structural matches found by Foldseek when searching this structure against the entire Protein Data Bank. Each hit reports a TM-score (0 to 1; >0.5 almost always implies the same fold) and an E-value. These are *structural* homologs — they may share no detectable sequence similarity.

Q: Which residues are buried vs exposed?
A: Solvent-accessible surface area (SASA) is the area in Å² traced out by the centre of a 1.4 Å probe sphere (a water molecule) rolled over the protein's van der Waals surface (Shrake–Rupley / Lee–Richards construction). Buried residues have near-zero SASA; fully exposed residues can exceed 200 Å². The total SASA scales roughly with the number of surface residues.

Q: What are the backbone torsion angles?
A: φ (phi) and ψ (psi) are the two rotatable backbone dihedrals per residue: φ is the C(i-1)–N–Cα–C torsion, ψ is the N–Cα–C–N(i+1) torsion, both in degrees on (−180°, 180°]. α-helical residues cluster near (−60°, −45°); β-strand residues near (−120°, +130°). A Ramachandran plot is simply a scatter of (φ, ψ) for every residue.

Q: Are the domains correctly placed relative to each other?
A: Predicted aligned error is AlphaFold's pairwise confidence. Unlike pLDDT (per-residue), PAE is per-residue-pair and captures whether two parts of the structure are correctly placed relative to each other. Units are ångströms of expected positional error.

Q: What if only a Cα trace is available?
A: P-SEA three-state annotation labels each residue as helix, strand, or coil based purely on the geometry of the Cα trace. It serves as a fallback when the full backbone (and thus DSSP) is unavailable.

Q: What is the amino-acid chain?
A: This is the polypeptide sequence — one letter per residue, N-terminus first. Length ranges from a few dozen residues for small domains to over a thousand for large multi-domain proteins.

Q: What do the rendered images show?
A: The six renders are orthographic views along the three Cartesian axes in both directions. Representation (cartoon, sticks, or surface) and color scheme (sequence-rainbow or by-chain) vary across proteins so the training set covers all the common visualization conventions.

Q: What do the diagnostic plots show?
A: Plot images: a contact map (which residues are close in 3D, as an N×N binary image), a Ramachandran scatter (backbone torsion angles, revealing secondary-structure composition at a glance), and — for AlphaFold structures — a PAE heatmap (pairwise prediction confidence).

Q: How mobile is each atom in the crystal?
A: B-factor (Debye–Waller factor) reflects atomic displacement in the crystal lattice. It is an experimental observable (units Å²), not a prediction; low values mean the atom is pinned down, high values mean it moves or is heterogeneous across the crystal.

Q: Where is each backbone atom in 3D?
A: The mmCIF table is the protein's shape written out atom by atom. For each backbone N, Cα, C, and carbonyl O, it records an (x, y, z) coordinate triple in Å plus the residue type, chain letter, and residue number.